Protein AF-0000000069069978 (afdb_homodimer)

Nearest PDB structures (foldseek):
  5log-assembly1_A  TM=9.206E-01  e=3.646E-19  Myxococcus xanthus
  5lhm-assembly1_A  TM=9.152E-01  e=1.857E-18  Myxococcus xanthus
  5log-assembly1_B  TM=8.940E-01  e=7.994E-18  Myxococcus xanthus
  3tr6-assembly1_A-2  TM=9.210E-01  e=1.183E-16  Coxiella burnetii
  8gxo-assembly1_A  TM=8.900E-01  e=1.400E-16  Camellia sinensis

pLDDT: mean 94.09, std 8.35, range [40.38, 98.94]

Foldseek 3Di:
DVLVVLQLLAPVLVVLVVVLVVCVVVPPPVVVSVVSVVVNVVVSCVLCVLQVVDDADDPLLVQLLVCLVPPPQVVCCVVVLDVDRDDNVLDDGPNVLRVLLCVCQVLQWAEEEEEDAQLNNSVVSNLVNHDPNGAYEYEDARPVRQVNSLVSLVVDPRSVRYHYDYRHPLVVLQVCLVVVEAGQEYEYDYQQLCLQVVVVSCVVSVRHDVLHKYKYPLLCPSNLLPDVPCPPPSSSVSSNVNVVVLVPPPQWDWDWDPDRNIMIIIGGPCSVPPVD/DVLVVLQLLAPVLVVLVVVLVVCVVVPPPVVVSVVSVVVNVVVSCVLCVLQVVDDADDPLLVQLLVCLVPPPQVVCCVVVLDVDRDDNVLDDGPNVLRVLLVVCQVLQWAEEEEEDAQLNNSVVSSLVNHDPNGAYEYEDARPVRQVNSLVSLVVDPRSVRYHYDYRHVLVVLQVCLVVVEAGQEYEYDYQQLCLQVVVVSCVVSVRHDVLHKYKYPLLCPSNLLPDVPCPPPSSSVSSNVNVVVLVPPPQWDWDWDPDRNIMIIIGGPCSVPPVD

Solvent-accessible surface area (backbone atoms only — not comparable to full-atom values): 28028 Å² total; per-residue (Å²): 110,83,58,62,70,55,44,63,40,35,52,35,54,48,50,48,52,51,48,38,53,50,38,59,72,68,67,48,63,64,66,56,43,51,49,47,50,49,34,55,48,41,52,49,40,54,55,45,48,33,44,67,55,18,53,75,76,52,72,57,53,49,50,42,52,49,49,63,74,66,48,66,48,63,59,37,31,75,70,63,66,31,95,60,69,78,67,73,80,67,56,78,50,63,56,58,42,48,45,51,23,49,51,34,24,46,38,66,33,41,32,34,37,32,36,43,42,64,64,32,67,61,56,48,42,46,34,38,14,17,34,72,90,22,39,31,41,30,18,25,61,50,64,58,48,41,52,52,17,49,62,46,33,66,74,30,95,42,25,86,34,51,45,79,44,78,31,57,51,70,59,51,53,50,53,40,31,75,68,68,43,57,17,39,31,36,38,44,53,56,69,41,62,45,45,49,57,53,58,51,45,38,64,75,52,52,32,58,29,91,77,19,36,38,36,33,55,50,59,36,42,49,33,24,59,74,44,90,73,52,78,57,46,66,43,24,50,20,35,32,52,28,51,52,53,56,52,66,40,82,66,45,38,38,36,48,43,63,52,87,38,16,30,36,44,36,29,48,30,69,50,30,44,69,24,108,110,84,57,62,70,55,45,63,39,36,52,33,53,49,51,49,52,52,50,38,54,49,38,60,72,67,69,48,65,64,65,58,43,51,51,48,52,50,34,54,48,42,53,48,42,54,55,44,46,34,45,67,55,18,53,74,77,52,71,57,54,48,50,41,52,50,50,62,75,67,49,66,48,63,58,37,30,76,71,63,67,32,95,61,70,77,67,74,82,66,56,76,50,62,57,59,41,45,47,50,23,48,51,35,25,45,39,66,32,41,33,34,39,32,36,44,42,66,63,32,66,61,58,48,40,46,34,38,14,19,33,74,89,22,40,31,40,30,18,26,60,49,65,58,48,39,51,52,16,46,61,47,32,68,75,30,96,43,26,83,33,52,45,79,43,76,30,59,53,70,59,51,52,50,54,39,33,76,69,68,44,56,17,38,31,37,39,44,51,56,71,41,63,45,47,47,57,55,56,51,46,38,62,76,52,54,32,59,29,92,76,19,38,39,35,34,56,49,60,35,42,50,35,25,58,74,44,90,73,51,79,57,45,65,43,24,50,20,35,34,52,28,52,51,52,56,54,66,41,82,66,44,38,38,35,47,44,63,54,86,40,17,31,37,45,36,31,48,30,70,48,30,44,67,25,102

InterPro domains:
  IPR002935 Class I-like SAM-dependent O-methyltransferase [PF01596] (87-269)
  IPR002935 Class I-like SAM-dependent O-methyltransferase [PS51682] (37-269)
  IPR029063 S-adenosyl-L-methionine-dependent methyltransferase superfamily [G3DSA:3.40.50.150] (29-269)
  IPR029063 S-adenosyl-L-methionine-dependent methyltransferase superfamily [SSF53335] (66-269)
  IPR050362 Cation-dependent O-methyltransferase [PTHR10509] (59-269)

Structure (mmCIF, N/CA/C/O backbone):
data_AF-0000000069069978-model_v1
#
loop_
_entity.id
_entity.type
_entity.pdbx_description
1 polymer 'Caffeoyl-CoA O-methyltransferase'
#
loop_
_atom_site.group_PDB
_atom_site.id
_atom_site.type_symbol
_atom_site.label_atom_id
_atom_site.label_alt_id
_atom_site.label_comp_id
_atom_site.label_asym_id
_atom_site.label_entity_id
_atom_site.label_seq_id
_atom_site.pdbx_PDB_ins_code
_atom_site.Cartn_x
_atom_site.Cartn_y
_atom_site.Cartn_z
_atom_site.occupancy
_atom_site.B_iso_or_equiv
_atom_site.auth_seq_id
_atom_site.auth_comp_id
_atom_site.auth_asym_id
_atom_site.auth_atom_id
_atom_site.pdbx_PDB_model_num
ATOM 1 N N . MET A 1 1 ? 18.484 -13.07 7.059 1 40.53 1 MET A N 1
ATOM 2 C CA . MET A 1 1 ? 17.094 -12.758 7.41 1 40.53 1 MET A CA 1
ATOM 3 C C . MET A 1 1 ? 16.25 -12.539 6.156 1 40.53 1 MET A C 1
ATOM 5 O O . MET A 1 1 ? 16.797 -12.211 5.094 1 40.53 1 MET A O 1
ATOM 9 N N . ALA A 1 2 ? 15.109 -13.062 6.047 1 49.25 2 ALA A N 1
ATOM 10 C CA . ALA A 1 2 ? 14.148 -13.133 4.949 1 49.25 2 ALA A CA 1
ATOM 11 C C . ALA A 1 2 ? 14.141 -11.844 4.133 1 49.25 2 ALA A C 1
ATOM 13 O O . ALA A 1 2 ? 14 -11.875 2.91 1 49.25 2 ALA A O 1
ATOM 14 N N . SER A 1 3 ? 14.719 -10.773 4.812 1 61.34 3 SER A N 1
ATOM 15 C CA . SER A 1 3 ? 14.617 -9.477 4.141 1 61.34 3 SER A CA 1
ATOM 16 C C . SER A 1 3 ? 15.75 -9.297 3.131 1 61.34 3 SER A C 1
ATOM 18 O O . SER A 1 3 ? 15.562 -8.656 2.092 1 61.34 3 SER A O 1
ATOM 20 N N . GLU A 1 4 ? 16.891 -10.031 3.359 1 65 4 GLU A N 1
ATOM 21 C CA . GLU A 1 4 ? 18 -9.82 2.438 1 65 4 GLU A CA 1
ATOM 22 C C . GLU A 1 4 ? 17.656 -10.32 1.036 1 65 4 GLU A C 1
ATOM 24 O O . GLU A 1 4 ? 18.062 -9.711 0.041 1 65 4 GLU A O 1
ATOM 29 N N . LYS A 1 5 ? 16.891 -11.336 1.084 1 70.81 5 LYS A N 1
ATOM 30 C CA . LYS A 1 5 ? 16.5 -11.922 -0.197 1 70.81 5 LYS A CA 1
ATOM 31 C C . LYS A 1 5 ? 15.633 -10.953 -1 1 70.81 5 LYS A C 1
ATOM 33 O O . LYS A 1 5 ? 15.75 -10.883 -2.225 1 70.81 5 LYS A O 1
ATOM 38 N N . TYR A 1 6 ? 15 -10.117 -0.325 1 78.69 6 TYR A N 1
ATOM 39 C CA . TYR A 1 6 ? 14.062 -9.242 -1.016 1 78.69 6 TYR A CA 1
ATOM 40 C C . TYR A 1 6 ? 14.734 -7.938 -1.423 1 78.69 6 TYR A C 1
ATOM 42 O O . TYR A 1 6 ? 14.25 -7.23 -2.311 1 78.69 6 TYR A O 1
ATOM 50 N N . MET A 1 7 ? 15.852 -7.699 -0.81 1 85.44 7 MET A N 1
ATOM 51 C CA . MET A 1 7 ? 16.516 -6.43 -1.103 1 85.44 7 MET A CA 1
ATOM 52 C C . MET A 1 7 ? 17.094 -6.43 -2.514 1 85.44 7 MET A C 1
ATOM 54 O O . MET A 1 7 ? 17.25 -5.371 -3.125 1 85.44 7 MET A O 1
ATOM 58 N N . ARG A 1 8 ? 17.359 -7.629 -3.014 1 84.94 8 ARG A N 1
ATOM 59 C CA . ARG A 1 8 ? 17.906 -7.754 -4.359 1 84.94 8 ARG A CA 1
ATOM 60 C C . ARG A 1 8 ? 16.906 -7.297 -5.406 1 84.94 8 ARG A C 1
ATOM 62 O O . ARG A 1 8 ? 17.266 -7.062 -6.562 1 84.94 8 ARG A O 1
ATOM 69 N N . LEU A 1 9 ? 15.688 -7.172 -5.074 1 89.62 9 LEU A N 1
ATOM 70 C CA . LEU A 1 9 ? 14.641 -6.715 -5.98 1 89.62 9 LEU A CA 1
ATOM 71 C C . LEU A 1 9 ? 14.844 -5.254 -6.355 1 89.62 9 LEU A C 1
ATOM 73 O O . LEU A 1 9 ? 14.305 -4.789 -7.363 1 89.62 9 LEU A O 1
ATOM 77 N N . ASP A 1 10 ? 15.555 -4.531 -5.582 1 94.06 10 ASP A N 1
ATOM 78 C CA . ASP A 1 10 ? 15.742 -3.092 -5.738 1 94.06 10 ASP A CA 1
ATOM 79 C C . ASP A 1 10 ? 17.062 -2.783 -6.441 1 94.06 10 ASP A C 1
ATOM 81 O O . ASP A 1 10 ? 18.141 -3.037 -5.898 1 94.06 10 ASP A O 1
ATOM 85 N N . PRO A 1 11 ? 17.016 -2.174 -7.629 1 96.88 11 PRO A N 1
ATOM 86 C CA . PRO A 1 11 ? 18.25 -1.884 -8.367 1 96.88 11 PRO A CA 1
ATOM 87 C C . PRO A 1 11 ? 19.203 -0.972 -7.602 1 96.88 11 PRO A C 1
ATOM 89 O O . PRO A 1 11 ? 20.422 -1.087 -7.742 1 96.88 11 PRO A O 1
ATOM 92 N N . ALA A 1 12 ? 18.641 -0.04 -6.824 1 96.69 12 ALA A N 1
ATOM 93 C CA . ALA A 1 12 ? 19.5 0.834 -6.027 1 96.69 12 ALA A CA 1
ATOM 94 C C . ALA A 1 12 ? 20.312 0.031 -5.016 1 96.69 12 ALA A C 1
ATOM 96 O O . ALA A 1 12 ? 21.5 0.287 -4.828 1 96.69 12 ALA A O 1
ATOM 97 N N . TYR A 1 13 ? 19.688 -0.895 -4.355 1 96.38 13 TYR A N 1
ATOM 98 C CA . TYR A 1 13 ? 20.375 -1.745 -3.385 1 96.38 13 TYR A CA 1
ATOM 99 C C . TYR A 1 13 ? 21.469 -2.57 -4.055 1 96.38 13 TYR A C 1
ATOM 101 O O . TYR A 1 13 ? 22.594 -2.652 -3.551 1 96.38 13 TYR A O 1
ATOM 109 N N . ARG A 1 14 ? 21.172 -3.18 -5.227 1 95.31 14 ARG A N 1
ATOM 110 C CA . ARG A 1 14 ? 22.141 -3.984 -5.953 1 95.31 14 ARG A CA 1
ATOM 111 C C . ARG A 1 14 ? 23.344 -3.146 -6.355 1 95.31 14 ARG A C 1
ATOM 113 O O . ARG A 1 14 ? 24.5 -3.586 -6.215 1 95.31 14 ARG A O 1
ATOM 120 N N . LYS A 1 15 ? 23.062 -1.98 -6.863 1 96.19 15 LYS A N 1
ATOM 121 C CA . LYS A 1 15 ? 24.156 -1.105 -7.297 1 96.19 15 LYS A CA 1
ATOM 122 C C . LYS A 1 15 ? 25.016 -0.674 -6.113 1 96.19 15 LYS A C 1
ATOM 124 O O . LYS A 1 15 ? 26.234 -0.587 -6.23 1 96.19 15 LYS A O 1
ATOM 129 N N . LEU A 1 16 ? 24.391 -0.39 -5.012 1 96.44 16 LEU A N 1
ATOM 130 C CA . LEU A 1 16 ? 25.125 0.019 -3.82 1 96.44 16 LEU A CA 1
ATOM 131 C C . LEU A 1 16 ? 26 -1.115 -3.307 1 96.44 16 LEU A C 1
ATOM 133 O O . LEU A 1 16 ? 27.125 -0.876 -2.828 1 96.44 16 LEU A O 1
ATOM 137 N N . GLN A 1 17 ? 25.531 -2.316 -3.35 1 95.5 17 GLN A N 1
ATOM 138 C CA . GLN A 1 17 ? 26.344 -3.467 -2.977 1 95.5 17 GLN A CA 1
ATOM 139 C C . GLN A 1 17 ? 27.578 -3.578 -3.861 1 95.5 17 GLN A C 1
ATOM 141 O O . GLN A 1 17 ? 28.672 -3.824 -3.369 1 95.5 17 GLN A O 1
ATOM 146 N N . LYS A 1 18 ? 27.375 -3.43 -5.148 1 95 18 LYS A N 1
ATOM 147 C CA . LYS A 1 18 ? 28.5 -3.467 -6.082 1 95 18 LYS A CA 1
ATOM 148 C C . LYS A 1 18 ? 29.5 -2.357 -5.781 1 95 18 LYS A C 1
ATOM 150 O O . LYS A 1 18 ? 30.703 -2.572 -5.844 1 95 18 LYS A O 1
ATOM 155 N N . LEU A 1 19 ? 28.953 -1.17 -5.516 1 94.88 19 LEU A N 1
ATOM 156 C CA . LEU A 1 19 ? 29.812 -0.041 -5.176 1 94.88 19 LEU A CA 1
ATOM 157 C C . LEU A 1 19 ? 30.625 -0.338 -3.92 1 94.88 19 LEU A C 1
ATOM 159 O O . LEU A 1 19 ? 31.812 -0.015 -3.855 1 94.88 19 LEU A O 1
ATOM 163 N N . ARG A 1 20 ? 29.984 -0.902 -2.896 1 93.88 20 ARG A N 1
ATOM 164 C CA . ARG A 1 20 ? 30.672 -1.293 -1.672 1 93.88 20 ARG A CA 1
ATOM 165 C C . ARG A 1 20 ? 31.859 -2.215 -1.977 1 93.88 20 ARG A C 1
ATOM 167 O O . ARG A 1 20 ? 32.969 -2.016 -1.462 1 93.88 20 ARG A O 1
ATOM 174 N N . ASP A 1 21 ? 31.625 -3.17 -2.83 1 92.44 21 ASP A N 1
ATOM 175 C CA . ASP A 1 21 ? 32.688 -4.117 -3.197 1 92.44 21 ASP A CA 1
ATOM 176 C C . ASP A 1 21 ? 33.781 -3.424 -3.967 1 92.44 21 ASP A C 1
ATOM 178 O O . ASP A 1 21 ? 34.969 -3.709 -3.75 1 92.44 21 ASP A O 1
ATOM 182 N N . LEU A 1 22 ? 33.438 -2.533 -4.836 1 90.5 22 LEU A N 1
ATOM 183 C CA . LEU A 1 22 ? 34.406 -1.783 -5.633 1 90.5 22 LEU A CA 1
ATOM 184 C C . LEU A 1 22 ? 35.312 -0.941 -4.738 1 90.5 22 LEU A C 1
ATOM 186 O O . LEU A 1 22 ? 36.531 -0.91 -4.934 1 90.5 22 LEU A O 1
ATOM 190 N N . VAL A 1 23 ? 34.75 -0.256 -3.773 1 91.38 23 VAL A N 1
ATOM 191 C CA . VAL A 1 23 ? 35.5 0.638 -2.918 1 91.38 23 VAL A CA 1
ATOM 192 C C . VAL A 1 23 ? 36.438 -0.179 -2.021 1 91.38 23 VAL A C 1
ATOM 194 O O . VAL A 1 23 ? 37.562 0.252 -1.714 1 91.38 23 VAL A O 1
ATOM 197 N N . ARG A 1 24 ? 36.031 -1.305 -1.646 1 88.75 24 ARG A N 1
ATOM 198 C CA . ARG A 1 24 ? 36.875 -2.182 -0.836 1 88.75 24 ARG A CA 1
ATOM 199 C C . ARG A 1 24 ? 38.062 -2.715 -1.646 1 88.75 24 ARG A C 1
ATOM 201 O O . ARG A 1 24 ? 39.156 -2.832 -1.128 1 88.75 24 ARG A O 1
ATOM 208 N N . GLU A 1 25 ? 37.812 -2.943 -2.865 1 86.94 25 GLU A N 1
ATOM 209 C CA . GLU A 1 25 ? 38.844 -3.451 -3.752 1 86.94 25 GLU A CA 1
ATOM 210 C C . GLU A 1 25 ? 39.875 -2.365 -4.078 1 86.94 25 GLU A C 1
ATOM 212 O O . GLU A 1 25 ? 41.062 -2.646 -4.215 1 86.94 25 GLU A O 1
ATOM 217 N N . GLN A 1 26 ? 39.438 -1.094 -4.23 1 83 26 GLN A N 1
ATOM 218 C CA . GLN A 1 26 ? 40.312 -0.001 -4.664 1 83 26 GLN A CA 1
ATOM 219 C C . GLN A 1 26 ? 41 0.648 -3.475 1 83 26 GLN A C 1
ATOM 221 O O . GLN A 1 26 ? 41.656 1.691 -3.619 1 83 26 GLN A O 1
ATOM 226 N N . LYS A 1 27 ? 40.938 0.127 -2.285 1 77.69 27 LYS A N 1
ATOM 227 C CA . LYS A 1 27 ? 41.594 0.579 -1.06 1 77.69 27 LYS A CA 1
ATOM 228 C C . LYS A 1 27 ? 41.281 2.041 -0.769 1 77.69 27 LYS A C 1
ATOM 230 O O . LYS A 1 27 ? 42.156 2.824 -0.426 1 77.69 27 LYS A O 1
ATOM 235 N N . VAL A 1 28 ? 40.062 2.389 -1.104 1 80.69 28 VAL A N 1
ATOM 236 C CA . VAL A 1 28 ? 39.531 3.658 -0.629 1 80.69 28 VAL A CA 1
ATOM 237 C C . VAL A 1 28 ? 39.438 3.646 0.895 1 80.69 28 VAL A C 1
ATOM 239 O O . VAL A 1 28 ? 39.438 2.578 1.514 1 80.69 28 VAL A O 1
ATOM 242 N N . PRO A 1 29 ? 39.531 4.82 1.422 1 82.69 29 PRO A N 1
ATOM 243 C CA . PRO A 1 29 ? 39.469 4.844 2.885 1 82.69 29 PRO A CA 1
ATOM 244 C C . PRO A 1 29 ? 38.312 4.031 3.43 1 82.69 29 PRO A C 1
ATOM 246 O O . PRO A 1 29 ? 37.188 4.105 2.896 1 82.69 29 PRO A O 1
ATOM 249 N N . SER A 1 30 ? 38.562 3.295 4.457 1 85.69 30 SER A N 1
ATOM 250 C CA . SER A 1 30 ? 37.625 2.357 5.023 1 85.69 30 SER A CA 1
ATOM 251 C C . SER A 1 30 ? 36.344 3.076 5.5 1 85.69 30 SER A C 1
ATOM 253 O O . SER A 1 30 ? 35.25 2.496 5.508 1 85.69 30 SER A O 1
ATOM 255 N N . LYS A 1 31 ? 36.5 4.324 5.789 1 88.69 31 LYS A N 1
ATOM 256 C CA . LYS A 1 31 ? 35.344 5.117 6.246 1 88.69 31 LYS A CA 1
ATOM 257 C C . LYS A 1 31 ? 34.25 5.152 5.191 1 88.69 31 LYS A C 1
ATOM 259 O O . LYS A 1 31 ? 33.062 5.125 5.523 1 88.69 31 LYS A O 1
ATOM 264 N N . ILE A 1 32 ? 34.656 5.141 3.965 1 90.75 32 ILE A N 1
ATOM 265 C CA . ILE A 1 32 ? 33.688 5.23 2.873 1 90.75 32 ILE A CA 1
ATOM 266 C C . ILE A 1 32 ? 32.938 3.92 2.764 1 90.75 32 ILE A C 1
ATOM 268 O O . ILE A 1 32 ? 31.703 3.928 2.645 1 90.75 32 ILE A O 1
ATOM 272 N N . SER A 1 33 ? 33.625 2.814 2.818 1 91.5 33 SER A N 1
ATOM 273 C CA . SER A 1 33 ? 32.938 1.522 2.775 1 91.5 33 SER A CA 1
ATOM 274 C C . SER A 1 33 ? 32.031 1.342 3.977 1 91.5 33 SER A C 1
ATOM 276 O O . SER A 1 33 ? 30.953 0.753 3.855 1 91.5 33 SER A O 1
ATOM 278 N N . ASP A 1 34 ? 32.438 1.859 5.117 1 94.38 34 ASP A N 1
ATOM 279 C CA . ASP A 1 34 ? 31.594 1.79 6.316 1 94.38 34 ASP A CA 1
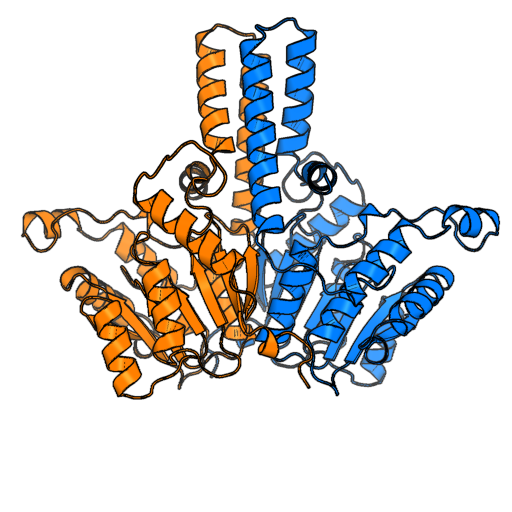ATOM 280 C C . ASP A 1 34 ? 30.297 2.584 6.137 1 94.38 34 ASP A C 1
ATOM 282 O O . ASP A 1 34 ? 29.234 2.146 6.566 1 94.38 34 ASP A O 1
ATOM 286 N N . GLU A 1 35 ? 30.453 3.736 5.535 1 94.69 35 GLU A N 1
ATOM 287 C CA . GLU A 1 35 ? 29.281 4.57 5.281 1 94.69 35 GLU A CA 1
ATOM 288 C C . GLU A 1 35 ? 28.312 3.893 4.305 1 94.69 35 GLU A C 1
ATOM 290 O O . GLU A 1 35 ? 27.094 3.971 4.469 1 94.69 35 GLU A O 1
ATOM 295 N N . ILE A 1 36 ? 28.859 3.246 3.318 1 96 36 ILE A N 1
ATOM 296 C CA . ILE A 1 36 ? 28.031 2.523 2.355 1 96 36 ILE A CA 1
ATOM 297 C C . ILE A 1 36 ? 27.297 1.385 3.059 1 96 36 ILE A C 1
ATOM 299 O O . ILE A 1 36 ? 26.094 1.175 2.83 1 96 36 ILE A O 1
ATOM 303 N N . ASP A 1 37 ? 27.969 0.653 3.922 1 96.31 37 ASP A N 1
ATOM 304 C CA . ASP A 1 37 ? 27.344 -0.417 4.695 1 96.31 37 ASP A CA 1
ATOM 305 C C . ASP A 1 37 ? 26.203 0.117 5.547 1 96.31 37 ASP A C 1
ATOM 307 O O . ASP A 1 37 ? 25.172 -0.539 5.688 1 96.31 37 ASP A O 1
ATOM 311 N N . GLU A 1 38 ? 26.406 1.283 6.102 1 96.19 38 GLU A N 1
ATOM 312 C CA . GLU A 1 38 ? 25.359 1.89 6.918 1 96.19 38 GLU A CA 1
ATOM 313 C C . GLU A 1 38 ? 24.125 2.215 6.082 1 96.19 38 GLU A C 1
ATOM 315 O O . GLU A 1 38 ? 22.984 2.041 6.539 1 96.19 38 GLU A O 1
ATOM 320 N N . VAL A 1 39 ? 24.328 2.711 4.875 1 96.69 39 VAL A N 1
ATOM 321 C CA . VAL A 1 39 ? 23.219 3.008 3.982 1 96.69 39 VAL A CA 1
ATOM 322 C C . VAL A 1 39 ? 22.469 1.718 3.635 1 96.69 39 VAL A C 1
ATOM 324 O O . VAL A 1 39 ? 21.234 1.671 3.678 1 96.69 39 VAL A O 1
ATOM 327 N N . LEU A 1 40 ? 23.203 0.661 3.305 1 96.69 40 LEU A N 1
ATOM 328 C CA . LEU A 1 40 ? 22.609 -0.641 3.021 1 96.69 40 LEU A CA 1
ATOM 329 C C . LEU A 1 40 ? 21.797 -1.133 4.207 1 96.69 40 LEU A C 1
ATOM 331 O O . LEU A 1 40 ? 20.688 -1.643 4.031 1 96.69 40 LEU A O 1
ATOM 335 N N . ASP A 1 41 ? 22.312 -0.923 5.367 1 96.12 41 ASP A N 1
ATOM 336 C CA . ASP A 1 41 ? 21.625 -1.333 6.586 1 96.12 41 ASP A CA 1
ATOM 337 C C . ASP A 1 41 ? 20.328 -0.54 6.777 1 96.12 41 ASP A C 1
ATOM 339 O O . ASP A 1 41 ? 19.328 -1.088 7.223 1 96.12 41 ASP A O 1
ATOM 343 N N . LEU A 1 42 ? 20.391 0.738 6.496 1 96.31 42 LEU A N 1
ATOM 344 C CA . LEU A 1 42 ? 19.203 1.577 6.625 1 96.31 42 LEU A CA 1
ATOM 345 C C . LEU A 1 42 ? 18.109 1.131 5.656 1 96.31 42 LEU A C 1
ATOM 347 O O . LEU A 1 42 ? 16.938 1.095 6.016 1 96.31 42 LEU A O 1
ATOM 351 N N . MET A 1 43 ? 18.516 0.792 4.43 1 95.62 43 MET A N 1
ATOM 352 C CA . MET A 1 43 ? 17.547 0.289 3.451 1 95.62 43 MET A CA 1
ATOM 353 C C . MET A 1 43 ? 16.906 -1.002 3.939 1 95.62 43 MET A C 1
ATOM 355 O O . MET A 1 43 ? 15.68 -1.158 3.857 1 95.62 43 MET A O 1
ATOM 359 N N . LYS A 1 44 ? 17.688 -1.861 4.422 1 95.06 44 LYS A N 1
ATOM 360 C CA . LYS A 1 44 ? 17.188 -3.131 4.945 1 95.06 44 LYS A CA 1
ATOM 361 C C . LYS A 1 44 ? 16.297 -2.912 6.164 1 95.06 44 LYS A C 1
ATOM 363 O O . LYS A 1 44 ? 15.266 -3.574 6.312 1 95.06 44 LYS A O 1
ATOM 368 N N . SER A 1 45 ? 16.703 -2.029 7.039 1 95.94 45 SER A N 1
ATOM 369 C CA . SER A 1 45 ? 15.961 -1.762 8.273 1 95.94 45 SER A CA 1
ATOM 370 C C . SER A 1 45 ? 14.547 -1.275 7.98 1 95.94 45 SER A C 1
ATOM 372 O O . SER A 1 45 ? 13.609 -1.627 8.695 1 95.94 45 SER A O 1
ATOM 374 N N . ARG A 1 46 ? 14.438 -0.42 6.988 1 96 46 ARG A N 1
ATOM 375 C CA . ARG A 1 46 ? 13.117 0.073 6.609 1 96 46 ARG A CA 1
ATOM 376 C C . ARG A 1 46 ? 12.195 -1.076 6.211 1 96 46 ARG A C 1
ATOM 378 O O . ARG A 1 46 ? 11.055 -1.151 6.664 1 96 46 ARG A O 1
ATOM 385 N N . THR A 1 47 ? 12.688 -1.96 5.367 1 93.94 47 THR A N 1
ATOM 386 C CA . THR A 1 47 ? 11.93 -3.113 4.898 1 93.94 47 THR A CA 1
ATOM 387 C C . THR A 1 47 ? 11.586 -4.043 6.059 1 93.94 47 THR A C 1
ATOM 389 O O . THR A 1 47 ? 10.438 -4.469 6.199 1 93.94 47 THR A O 1
ATOM 392 N N . ASP A 1 48 ? 12.562 -4.328 6.895 1 94.62 48 ASP A N 1
ATOM 393 C CA . ASP A 1 48 ? 12.375 -5.215 8.039 1 94.62 48 ASP A CA 1
ATOM 394 C C . ASP A 1 48 ? 11.359 -4.637 9.016 1 94.62 48 ASP A C 1
ATOM 396 O O . ASP A 1 48 ? 10.586 -5.379 9.633 1 94.62 48 ASP A O 1
ATOM 400 N N . TYR A 1 49 ? 11.422 -3.35 9.203 1 96.69 49 TYR A N 1
ATOM 401 C CA . TYR A 1 49 ? 10.5 -2.691 10.125 1 96.69 49 TYR A CA 1
ATOM 402 C C . TYR A 1 49 ? 9.062 -2.838 9.656 1 96.69 49 TYR A C 1
ATOM 404 O O . TYR A 1 49 ? 8.18 -3.207 10.438 1 96.69 49 TYR A O 1
ATOM 412 N N . CYS A 1 50 ? 8.805 -2.6 8.398 1 96.56 50 CYS A N 1
ATOM 413 C CA . CYS A 1 50 ? 7.461 -2.744 7.84 1 96.56 50 CYS A CA 1
ATOM 414 C C . CYS A 1 50 ? 6.961 -4.176 7.992 1 96.56 50 CYS A C 1
ATOM 416 O O . CYS A 1 50 ? 5.812 -4.398 8.383 1 96.56 50 CYS A O 1
ATOM 418 N N . GLU A 1 51 ? 7.82 -5.113 7.703 1 93.88 51 GLU A N 1
ATOM 419 C CA . GLU A 1 51 ? 7.449 -6.52 7.824 1 93.88 51 GLU A CA 1
ATOM 420 C C . GLU A 1 51 ? 7.215 -6.906 9.281 1 93.88 51 GLU A C 1
ATOM 422 O O . GLU A 1 51 ? 6.23 -7.57 9.609 1 93.88 51 GLU A O 1
ATOM 427 N N . GLY A 1 52 ? 8.109 -6.488 10.117 1 94.06 52 GLY A N 1
ATOM 428 C CA . GLY A 1 52 ? 8.117 -6.922 11.508 1 94.06 52 GLY A CA 1
ATOM 429 C C . GLY A 1 52 ? 6.941 -6.383 12.305 1 94.06 52 GLY A C 1
ATOM 430 O O . GLY A 1 52 ? 6.457 -7.039 13.227 1 94.06 52 GLY A O 1
ATOM 431 N N . ILE A 1 53 ? 6.477 -5.238 11.969 1 96.62 53 ILE A N 1
ATOM 432 C CA . ILE A 1 53 ? 5.43 -4.605 12.766 1 96.62 53 ILE A CA 1
ATOM 433 C C . ILE A 1 53 ? 4.059 -5.055 12.258 1 96.62 53 ILE A C 1
ATOM 435 O O . ILE A 1 53 ? 3.057 -4.906 12.961 1 96.62 53 ILE A O 1
ATOM 439 N N . SER A 1 54 ? 3.934 -5.547 11.023 1 97 54 SER A N 1
ATOM 440 C CA . SER A 1 54 ? 2.688 -6.027 10.43 1 97 54 SER A CA 1
ATOM 441 C C . SER A 1 54 ? 2.275 -7.371 11.031 1 97 54 SER A C 1
ATOM 443 O O . SER A 1 54 ? 3.104 -8.078 11.602 1 97 54 SER A O 1
ATOM 445 N N . THR A 1 55 ? 1.015 -7.648 10.961 1 97.12 55 THR A N 1
ATOM 446 C CA . THR A 1 55 ? 0.457 -8.891 11.492 1 97.12 55 THR A CA 1
ATOM 447 C C . THR A 1 55 ? 1.224 -10.094 10.961 1 97.12 55 THR A C 1
ATOM 449 O O . THR A 1 55 ? 1.57 -10.148 9.781 1 97.12 55 THR A O 1
ATOM 452 N N . HIS A 1 56 ? 1.523 -11.062 11.805 1 94.94 56 HIS A N 1
ATOM 453 C CA . HIS A 1 56 ? 2.191 -12.305 11.438 1 94.94 56 HIS A CA 1
ATOM 454 C C . HIS A 1 56 ? 1.214 -13.281 10.797 1 94.94 56 HIS A C 1
ATOM 456 O O . HIS A 1 56 ? 0.009 -13.219 11.047 1 94.94 56 HIS A O 1
ATOM 462 N N . PRO A 1 57 ? 1.751 -14.141 9.984 1 94.25 57 PRO A N 1
ATOM 463 C CA . PRO A 1 57 ? 0.873 -15.141 9.367 1 94.25 57 PRO A CA 1
ATOM 464 C C . PRO A 1 57 ? 0.217 -16.062 10.391 1 94.25 57 PRO A C 1
ATOM 466 O O . PRO A 1 57 ? 0.787 -16.312 11.461 1 94.25 57 PRO A O 1
ATOM 469 N N . SER A 1 58 ? -0.965 -16.547 10.062 1 94.56 58 SER A N 1
ATOM 470 C CA . SER A 1 58 ? -1.651 -17.547 10.883 1 94.56 58 SER A CA 1
ATOM 471 C C . SER A 1 58 ? -0.838 -18.828 10.992 1 94.56 58 SER A C 1
ATOM 473 O O . SER A 1 58 ? 0.106 -19.047 10.227 1 94.56 58 SER A O 1
ATOM 475 N N . LYS A 1 59 ? -1.217 -19.672 11.898 1 95.88 59 LYS A N 1
ATOM 476 C CA . LYS A 1 59 ? -0.55 -20.969 12.055 1 95.88 59 LYS A CA 1
ATOM 477 C C . LYS A 1 59 ? -0.654 -21.797 10.781 1 95.88 59 LYS A C 1
ATOM 479 O O . LYS A 1 59 ? 0.316 -22.438 10.367 1 95.88 59 LYS A O 1
ATOM 484 N N . ASP A 1 60 ? -1.814 -21.797 10.172 1 96.31 60 ASP A N 1
ATOM 485 C CA . ASP A 1 60 ? -2.018 -22.547 8.938 1 96.31 60 ASP A CA 1
ATOM 486 C C . ASP A 1 60 ? -1.124 -22.016 7.82 1 96.31 60 ASP A C 1
ATOM 488 O O . ASP A 1 60 ? -0.527 -22.797 7.074 1 96.31 60 ASP A O 1
ATOM 492 N N . LEU A 1 61 ? -1.017 -20.719 7.707 1 95.06 61 LEU A N 1
ATOM 493 C CA . LEU A 1 61 ? -0.168 -20.109 6.688 1 95.06 61 LEU A CA 1
ATOM 494 C C . LEU A 1 61 ? 1.301 -20.422 6.941 1 95.06 61 LEU A C 1
ATOM 496 O O . LEU A 1 61 ? 2.049 -20.719 6.008 1 95.06 61 LEU A O 1
ATOM 500 N N . GLN A 1 62 ? 1.706 -20.391 8.172 1 95.31 62 GLN A N 1
ATOM 501 C CA . GLN A 1 62 ? 3.072 -20.75 8.539 1 95.31 62 GLN A CA 1
ATOM 502 C C . GLN A 1 62 ? 3.383 -22.188 8.148 1 95.31 62 GLN A C 1
ATOM 504 O O . GLN A 1 62 ? 4.457 -22.484 7.621 1 95.31 62 GLN A O 1
ATOM 509 N N . GLN A 1 63 ? 2.43 -23 8.453 1 96.38 63 GLN A N 1
ATOM 510 C CA . GLN A 1 63 ? 2.609 -24.406 8.125 1 96.38 63 GLN A CA 1
ATOM 511 C C . GLN A 1 63 ? 2.723 -24.609 6.621 1 96.38 63 GLN A C 1
ATOM 513 O O . GLN A 1 63 ? 3.559 -25.391 6.156 1 96.38 63 GLN A O 1
ATOM 518 N N . LEU A 1 64 ? 1.9 -23.953 5.906 1 95.69 64 LEU A N 1
ATOM 519 C CA . LEU A 1 64 ? 1.952 -24.062 4.453 1 95.69 64 LEU A CA 1
ATOM 520 C C . LEU A 1 64 ? 3.293 -23.578 3.92 1 95.69 64 LEU A C 1
ATOM 522 O O . LEU A 1 64 ? 3.91 -24.234 3.076 1 95.69 64 LEU A O 1
ATOM 526 N N . MET A 1 65 ? 3.762 -22.469 4.402 1 93.06 65 MET A N 1
ATOM 527 C CA . MET A 1 65 ? 5.047 -21.906 3.982 1 93.06 65 MET A CA 1
ATOM 528 C C . MET A 1 65 ? 6.188 -22.859 4.324 1 93.06 65 MET A C 1
ATOM 530 O O . MET A 1 65 ? 7.09 -23.078 3.512 1 93.06 65 MET A O 1
ATOM 534 N N . HIS A 1 66 ? 6.133 -23.391 5.484 1 93.81 66 HIS A N 1
ATOM 535 C CA . HIS A 1 66 ? 7.133 -24.344 5.926 1 93.81 66 HIS A CA 1
ATOM 536 C C . HIS A 1 66 ? 7.141 -25.578 5.027 1 93.81 66 HIS A C 1
ATOM 538 O O . HIS A 1 66 ? 8.203 -26.062 4.625 1 93.81 66 HIS A O 1
ATOM 544 N N . SER A 1 67 ? 5.949 -26.062 4.758 1 94.69 67 SER A N 1
ATOM 545 C CA . SER A 1 67 ? 5.82 -27.234 3.891 1 94.69 67 SER A CA 1
ATOM 546 C C . SER A 1 67 ? 6.379 -26.953 2.498 1 94.69 67 SER A C 1
ATOM 548 O O . SER A 1 67 ? 6.996 -27.828 1.884 1 94.69 67 SER A O 1
ATOM 550 N N . THR A 1 68 ? 6.141 -25.75 1.999 1 93.81 68 THR A N 1
ATOM 551 C CA . THR A 1 68 ? 6.652 -25.344 0.692 1 93.81 68 THR A CA 1
ATOM 552 C C . THR A 1 68 ? 8.18 -25.328 0.691 1 93.81 68 THR A C 1
ATOM 554 O O . THR A 1 68 ? 8.812 -25.891 -0.205 1 93.81 68 THR A O 1
ATOM 557 N N . LEU A 1 69 ? 8.766 -24.734 1.732 1 90.56 69 LEU A N 1
ATOM 558 C CA . LEU A 1 69 ? 10.211 -24.547 1.814 1 90.56 69 LEU A CA 1
ATOM 559 C C . LEU A 1 69 ? 10.93 -25.875 2.014 1 90.56 69 LEU A C 1
ATOM 561 O O . LEU A 1 69 ? 12.055 -26.062 1.544 1 90.56 69 LEU A O 1
ATOM 565 N N . ASN A 1 70 ? 10.242 -26.812 2.625 1 92.75 70 ASN A N 1
ATOM 566 C CA . ASN A 1 70 ? 10.898 -28.062 2.986 1 92.75 70 ASN A CA 1
ATOM 567 C C . ASN A 1 70 ? 10.453 -29.203 2.086 1 92.75 70 ASN A C 1
ATOM 569 O O . ASN A 1 70 ? 10.82 -30.359 2.316 1 92.75 70 ASN A O 1
ATOM 573 N N . HIS A 1 71 ? 9.648 -28.922 1.13 1 93.75 71 HIS A N 1
ATOM 574 C CA . HIS A 1 71 ? 9.203 -29.953 0.204 1 93.75 71 HIS A CA 1
ATOM 575 C C . HIS A 1 71 ? 10.375 -30.547 -0.562 1 93.75 71 HIS A C 1
ATOM 577 O O . HIS A 1 71 ? 11.367 -29.859 -0.824 1 93.75 71 HIS A O 1
ATOM 583 N N . GLN A 1 72 ? 10.273 -31.797 -0.964 1 93.88 72 GLN A N 1
ATOM 584 C CA . GLN A 1 72 ? 11.328 -32.5 -1.693 1 93.88 72 GLN A CA 1
ATOM 585 C C . GLN A 1 72 ? 11.227 -32.219 -3.193 1 93.88 72 GLN A C 1
ATOM 587 O O . GLN A 1 72 ? 11.023 -33.156 -3.979 1 93.88 72 GLN A O 1
ATOM 592 N N . TRP A 1 73 ? 11.5 -31.047 -3.584 1 94.25 73 TRP A N 1
ATOM 593 C CA . TRP A 1 73 ? 11.359 -30.609 -4.969 1 94.25 73 TRP A CA 1
ATOM 594 C C . TRP A 1 73 ? 12.336 -31.375 -5.871 1 94.25 73 TRP A C 1
ATOM 596 O O . TRP A 1 73 ? 11.992 -31.734 -6.996 1 94.25 73 TRP A O 1
ATOM 606 N N . GLN A 1 74 ? 13.547 -31.578 -5.359 1 94.44 74 GLN A N 1
ATOM 607 C CA . GLN A 1 74 ? 14.547 -32.281 -6.145 1 94.44 74 GLN A CA 1
ATOM 608 C C . GLN A 1 74 ? 14.086 -33.719 -6.48 1 94.44 74 GLN A C 1
ATOM 610 O O . GLN A 1 74 ? 14.305 -34.188 -7.594 1 94.44 74 GLN A O 1
ATOM 615 N N . THR A 1 75 ? 13.523 -34.312 -5.496 1 96.38 75 THR A N 1
ATOM 616 C CA . THR A 1 75 ? 13.008 -35.656 -5.723 1 96.38 75 THR A CA 1
ATOM 617 C C . THR A 1 75 ? 11.969 -35.656 -6.84 1 96.38 75 THR A C 1
ATOM 619 O O . THR A 1 75 ? 11.953 -36.562 -7.672 1 96.38 75 THR A O 1
ATOM 622 N N . ALA A 1 76 ? 11.086 -34.656 -6.867 1 95.56 76 ALA A N 1
ATOM 623 C CA . ALA A 1 76 ? 10.07 -34.562 -7.91 1 95.56 76 ALA A CA 1
ATOM 624 C C . A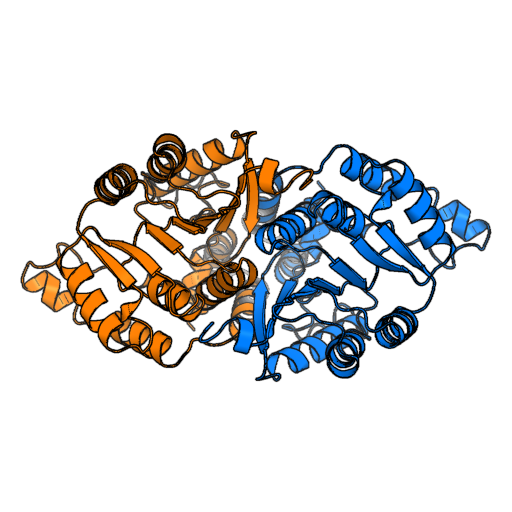LA A 1 76 ? 10.711 -34.375 -9.281 1 95.56 76 ALA A C 1
ATOM 626 O O . ALA A 1 76 ? 10.234 -34.938 -10.273 1 95.56 76 ALA A O 1
ATOM 627 N N . VAL A 1 77 ? 11.812 -33.625 -9.328 1 95.62 77 VAL A N 1
ATOM 628 C CA . VAL A 1 77 ? 12.531 -33.406 -10.578 1 95.62 77 VAL A CA 1
ATOM 629 C C . VAL A 1 77 ? 13.188 -34.719 -11.008 1 95.62 77 VAL A C 1
ATOM 631 O O . VAL A 1 77 ? 13.078 -35.125 -12.172 1 95.62 77 VAL A O 1
ATOM 634 N N . ASP A 1 78 ? 13.82 -35.406 -10.062 1 97 78 ASP A N 1
ATOM 635 C CA . ASP A 1 78 ? 14.5 -36.656 -10.336 1 97 78 ASP A CA 1
ATOM 636 C C . ASP A 1 78 ? 13.523 -37.719 -10.859 1 97 78 ASP A C 1
ATOM 638 O O . ASP A 1 78 ? 13.891 -38.562 -11.688 1 97 78 ASP A O 1
ATOM 642 N N . GLN A 1 79 ? 12.336 -37.625 -10.398 1 97.25 79 GLN A N 1
ATOM 643 C CA . GLN A 1 79 ? 11.312 -38.594 -10.781 1 97.25 79 GLN A CA 1
ATOM 644 C C . GLN A 1 79 ? 10.594 -38.188 -12.055 1 97.25 79 GLN A C 1
ATOM 646 O O . GLN A 1 79 ? 9.672 -38.844 -12.508 1 97.25 79 GLN A O 1
ATOM 651 N N . GLY A 1 80 ? 10.953 -37.031 -12.586 1 96.06 80 GLY A N 1
ATOM 652 C CA . GLY A 1 80 ? 10.398 -36.562 -13.844 1 96.06 80 GLY A CA 1
ATOM 653 C C . GLY A 1 80 ? 9.055 -35.875 -13.688 1 96.06 80 GLY A C 1
ATOM 654 O O . GLY A 1 80 ? 8.367 -35.625 -14.68 1 96.06 80 GLY A O 1
ATOM 655 N N . LYS A 1 81 ? 8.633 -35.594 -12.477 1 95.31 81 LYS A N 1
ATOM 656 C CA . LYS A 1 81 ? 7.352 -34.938 -12.219 1 95.31 81 LYS A CA 1
ATOM 657 C C . LYS A 1 81 ? 7.438 -33.438 -12.461 1 95.31 81 LYS A C 1
ATOM 659 O O . LYS A 1 81 ? 6.43 -32.781 -12.75 1 95.31 81 LYS A O 1
ATOM 664 N N . LEU A 1 82 ? 8.625 -32.906 -12.289 1 94.56 82 LEU A N 1
ATOM 665 C CA . LEU A 1 82 ? 8.938 -31.516 -12.57 1 94.56 82 LEU A CA 1
ATOM 666 C C . LEU A 1 82 ? 10.141 -31.391 -13.508 1 94.56 82 LEU A C 1
ATOM 668 O O . LEU A 1 82 ? 11.031 -32.25 -13.484 1 94.56 82 LEU A O 1
ATOM 672 N N . THR A 1 83 ? 10.086 -30.359 -14.312 1 92.62 83 THR A N 1
ATOM 673 C CA . THR A 1 83 ? 11.203 -30.156 -15.234 1 92.62 83 THR A CA 1
ATOM 674 C C . THR A 1 83 ? 12.352 -29.422 -14.539 1 92.62 83 THR A C 1
ATOM 676 O O . THR A 1 83 ? 13.508 -29.547 -14.945 1 92.62 83 THR A O 1
ATOM 679 N N . GLU A 1 84 ? 12.031 -28.656 -13.523 1 91.19 84 GLU A N 1
ATOM 680 C CA . GLU A 1 84 ? 13.023 -27.906 -12.75 1 91.19 84 GLU A CA 1
ATOM 681 C C . GLU A 1 84 ? 12.508 -27.594 -11.344 1 91.19 84 GLU A C 1
ATOM 683 O O . GLU A 1 84 ? 11.305 -27.656 -11.094 1 91.19 84 GLU A O 1
ATOM 688 N N . ILE A 1 85 ? 13.453 -27.359 -10.484 1 88.56 85 ILE A N 1
ATOM 689 C CA . ILE A 1 85 ? 13.094 -26.969 -9.117 1 88.56 85 ILE A CA 1
ATOM 690 C C . ILE A 1 85 ? 12.469 -25.578 -9.125 1 88.56 85 ILE A C 1
ATOM 692 O O . ILE A 1 85 ? 13.062 -24.625 -9.648 1 88.56 85 ILE A O 1
ATOM 696 N N . PRO A 1 86 ? 11.25 -25.516 -8.609 1 85.62 86 PRO A N 1
ATOM 697 C CA . PRO A 1 86 ? 10.672 -24.172 -8.531 1 85.62 86 PRO A CA 1
ATOM 698 C C . PRO A 1 86 ? 11.422 -23.25 -7.562 1 85.62 86 PRO A C 1
ATOM 700 O O . PRO A 1 86 ? 11.977 -23.734 -6.57 1 85.62 86 PRO A O 1
ATOM 703 N N . SER A 1 87 ? 11.539 -21.984 -7.926 1 74.88 87 SER A N 1
ATOM 704 C CA . SER A 1 87 ? 12.18 -21.016 -7.035 1 74.88 87 SER A CA 1
ATOM 705 C C . SER A 1 87 ? 11.297 -20.719 -5.824 1 74.88 87 SER A C 1
ATOM 707 O O . SER A 1 87 ? 10.125 -20.359 -5.977 1 74.88 87 SER A O 1
ATOM 709 N N . THR A 1 88 ? 11.836 -20.953 -4.629 1 66.31 88 THR A N 1
ATOM 710 C CA . THR A 1 88 ? 11.109 -20.656 -3.404 1 66.31 88 THR A CA 1
ATOM 711 C C . THR A 1 88 ? 10.953 -19.141 -3.213 1 66.31 88 THR A C 1
ATOM 713 O O . THR A 1 88 ? 10.188 -18.688 -2.359 1 66.31 88 THR A O 1
ATOM 716 N N . LEU A 1 89 ? 11.695 -18.391 -3.971 1 57.22 89 LEU A N 1
ATOM 717 C CA . LEU A 1 89 ? 11.555 -16.938 -3.992 1 57.22 89 LEU A CA 1
ATOM 718 C C . LEU A 1 89 ? 10.164 -16.531 -4.484 1 57.22 89 LEU A C 1
ATOM 720 O O . LEU A 1 89 ? 9.727 -15.406 -4.27 1 57.22 89 LEU A O 1
ATOM 724 N N . MET A 1 90 ? 9.516 -17.547 -4.797 1 59.28 90 MET A N 1
ATOM 725 C CA . MET A 1 90 ? 8.195 -17.281 -5.375 1 59.28 90 MET A CA 1
ATOM 726 C C . MET A 1 90 ? 7.152 -17.094 -4.281 1 59.28 90 MET A C 1
ATOM 728 O O . MET A 1 90 ? 6.066 -16.578 -4.543 1 59.28 90 MET A O 1
ATOM 732 N N . MET A 1 91 ? 7.539 -17.453 -3.146 1 69.44 91 MET A N 1
ATOM 733 C CA . MET A 1 91 ? 6.559 -17.297 -2.076 1 69.44 91 MET A CA 1
ATOM 734 C C . MET A 1 91 ? 6.414 -15.828 -1.681 1 69.44 91 MET A C 1
ATOM 736 O O . MET A 1 91 ? 7.41 -15.117 -1.515 1 69.44 91 MET A O 1
ATOM 740 N N . SER A 1 92 ? 5.105 -15.469 -1.707 1 73.44 92 SER A N 1
ATOM 741 C CA . SER A 1 92 ? 4.828 -14.094 -1.296 1 73.44 92 SER A CA 1
ATOM 742 C C . SER A 1 92 ? 5.289 -13.844 0.136 1 73.44 92 SER A C 1
ATOM 744 O O . SER A 1 92 ? 5.105 -14.695 1.011 1 73.44 92 SER A O 1
ATOM 746 N N . GLY A 1 93 ? 5.949 -12.828 0.361 1 80.5 93 GLY A N 1
ATOM 747 C CA . GLY A 1 93 ? 6.355 -12.438 1.701 1 80.5 93 GLY A CA 1
ATOM 748 C C . GLY A 1 93 ? 5.188 -12.016 2.578 1 80.5 93 GLY A C 1
ATOM 749 O O . GLY A 1 93 ? 4.09 -11.773 2.08 1 80.5 93 GLY A O 1
ATOM 750 N N . ASN A 1 94 ? 5.418 -12.062 3.801 1 86.5 94 ASN A N 1
ATOM 751 C CA . ASN A 1 94 ? 4.383 -11.789 4.793 1 86.5 94 ASN A CA 1
ATOM 752 C C . ASN A 1 94 ? 3.691 -10.453 4.531 1 86.5 94 ASN A C 1
ATOM 754 O O . ASN A 1 94 ? 2.465 -10.367 4.594 1 86.5 94 ASN A O 1
ATOM 758 N N . LEU A 1 95 ? 4.445 -9.422 4.262 1 92.19 95 LEU A N 1
ATOM 759 C CA . LEU A 1 95 ? 3.873 -8.094 4.062 1 92.19 95 LEU A CA 1
ATOM 760 C C . LEU A 1 95 ? 2.855 -8.109 2.926 1 92.19 95 LEU A C 1
ATOM 762 O O . LEU A 1 95 ? 1.761 -7.555 3.061 1 92.19 95 LEU A O 1
ATOM 766 N N . GLU A 1 96 ? 3.205 -8.773 1.857 1 93.38 96 GLU A N 1
ATOM 767 C CA . GLU A 1 96 ? 2.309 -8.852 0.708 1 93.38 96 GLU A CA 1
ATOM 768 C C . GLU A 1 96 ? 1.04 -9.625 1.049 1 93.38 96 GLU A C 1
ATOM 770 O O . GLU A 1 96 ? -0.066 -9.195 0.712 1 93.38 96 GLU A O 1
ATOM 775 N N . VAL A 1 97 ? 1.231 -10.719 1.722 1 94.38 97 VAL A N 1
ATOM 776 C CA . VAL A 1 97 ? 0.124 -11.602 2.082 1 94.38 97 VAL A CA 1
ATOM 777 C C . VAL A 1 97 ? -0.851 -10.852 2.992 1 94.38 97 VAL A C 1
ATOM 779 O O . VAL A 1 97 ? -2.064 -10.891 2.77 1 94.38 97 VAL A O 1
ATOM 782 N N . GLN A 1 98 ? -0.356 -10.188 3.951 1 96.31 98 GLN A N 1
ATOM 783 C CA . GLN A 1 98 ? -1.21 -9.492 4.91 1 96.31 98 GLN A CA 1
ATOM 784 C C . GLN A 1 98 ? -1.86 -8.266 4.277 1 96.31 98 GLN A C 1
ATOM 786 O O . GLN A 1 98 ? -2.982 -7.902 4.633 1 96.31 98 GLN A O 1
ATOM 791 N N . PHE A 1 99 ? -1.145 -7.672 3.344 1 97.88 99 PHE A N 1
ATOM 792 C CA . PHE A 1 99 ? -1.73 -6.574 2.584 1 97.88 99 PHE A CA 1
ATOM 793 C C . PHE A 1 99 ? -2.93 -7.055 1.773 1 97.88 99 PHE A C 1
ATOM 795 O O . PHE A 1 99 ? -3.986 -6.426 1.786 1 97.88 99 PHE A O 1
ATOM 802 N N . LEU A 1 100 ? -2.785 -8.156 1.135 1 97.75 100 LEU A N 1
ATOM 803 C CA . LEU A 1 100 ? -3.861 -8.742 0.342 1 97.75 100 LEU A CA 1
ATOM 804 C C . LEU A 1 100 ? -5.043 -9.125 1.228 1 97.75 100 LEU A C 1
ATOM 806 O O . LEU A 1 100 ? -6.199 -8.93 0.845 1 97.75 100 LEU A O 1
ATOM 810 N N . ARG A 1 101 ? -4.77 -9.641 2.4 1 97.56 101 ARG A N 1
ATOM 811 C CA . ARG A 1 101 ? -5.832 -9.961 3.35 1 97.56 101 ARG A CA 1
ATOM 812 C C . ARG A 1 101 ? -6.594 -8.711 3.762 1 97.56 101 ARG A C 1
ATOM 814 O O . ARG A 1 101 ? -7.82 -8.734 3.883 1 97.56 101 ARG A O 1
ATOM 821 N N . SER A 1 102 ? -5.871 -7.633 3.988 1 97.81 102 SER A N 1
ATOM 822 C CA . SER A 1 102 ? -6.504 -6.363 4.336 1 97.81 102 SER A CA 1
ATOM 823 C C . SER A 1 102 ? -7.449 -5.898 3.232 1 97.81 102 SER A C 1
ATOM 825 O O . SER A 1 102 ? -8.578 -5.488 3.508 1 97.81 102 SER A O 1
ATOM 827 N N . LEU A 1 103 ? -6.992 -5.996 1.983 1 98 103 LEU A N 1
ATOM 828 C CA . LEU A 1 103 ? -7.809 -5.555 0.859 1 98 103 LEU A CA 1
ATOM 829 C C . LEU A 1 103 ? -9.07 -6.402 0.734 1 98 103 LEU A C 1
ATOM 831 O O . LEU A 1 103 ? -10.164 -5.871 0.558 1 98 103 LEU A O 1
ATOM 835 N N . ALA A 1 104 ? -8.891 -7.719 0.841 1 97.62 104 ALA A N 1
ATOM 836 C CA . ALA A 1 104 ? -10.023 -8.625 0.698 1 97.62 104 ALA A CA 1
ATOM 837 C C . ALA A 1 104 ? -11.07 -8.367 1.779 1 97.62 104 ALA A C 1
ATOM 839 O O . ALA A 1 104 ? -12.266 -8.312 1.492 1 97.62 104 ALA A O 1
ATOM 840 N N . SER A 1 105 ? -10.602 -8.172 2.982 1 97.12 105 SER A N 1
ATOM 841 C CA . SER A 1 105 ? -11.516 -7.949 4.094 1 97.12 105 SER A CA 1
ATOM 842 C C . SER A 1 105 ? -12.18 -6.578 3.998 1 97.12 105 SER A C 1
ATOM 844 O O . SER A 1 105 ? -13.383 -6.445 4.227 1 97.12 105 SER A O 1
ATOM 846 N N . LEU A 1 106 ? -11.383 -5.586 3.674 1 96.81 106 LEU A N 1
ATOM 847 C CA . LEU A 1 106 ? -11.906 -4.234 3.531 1 96.81 106 LEU A CA 1
ATOM 848 C C . LEU A 1 106 ? -13 -4.184 2.469 1 96.81 106 LEU A C 1
ATOM 850 O O . LEU A 1 106 ? -14.016 -3.514 2.652 1 96.81 106 LEU A O 1
ATOM 854 N N . GLY A 1 107 ? -12.82 -4.895 1.402 1 95.69 107 GLY A N 1
ATOM 855 C CA . GLY A 1 107 ? -13.742 -4.875 0.278 1 95.69 107 GLY A CA 1
ATOM 856 C C . GLY A 1 107 ? -14.93 -5.797 0.466 1 95.69 107 GLY A C 1
ATOM 857 O O . GLY A 1 107 ? -15.805 -5.875 -0.401 1 95.69 107 GLY A O 1
ATOM 858 N N . ASN A 1 108 ? -14.977 -6.516 1.563 1 94.62 108 ASN A N 1
ATOM 859 C CA . ASN A 1 108 ? -16 -7.539 1.769 1 94.62 108 ASN A CA 1
ATOM 860 C C . ASN A 1 108 ? -16.062 -8.508 0.593 1 94.62 108 ASN A C 1
ATOM 862 O O . ASN A 1 108 ? -17.156 -8.781 0.072 1 94.62 108 ASN A O 1
ATOM 866 N N . VAL A 1 109 ? -14.914 -8.906 0.125 1 96.88 109 VAL A N 1
ATOM 867 C CA . VAL A 1 109 ? -14.758 -9.766 -1.05 1 96.88 109 VAL A CA 1
ATOM 868 C C . VAL A 1 109 ? -15.281 -11.164 -0.743 1 96.88 109 VAL A C 1
ATOM 870 O O . VAL A 1 109 ? -15.031 -11.703 0.334 1 96.88 109 VAL A O 1
ATOM 873 N N . LYS A 1 110 ? -15.969 -11.75 -1.699 1 97.06 110 LYS A N 1
ATOM 874 C CA . LYS A 1 110 ? -16.516 -13.094 -1.529 1 97.06 110 LYS A CA 1
ATOM 875 C C . LYS A 1 110 ? -15.914 -14.062 -2.541 1 97.06 110 LYS A C 1
ATOM 877 O O . LYS A 1 110 ? -15.602 -15.211 -2.205 1 97.06 110 LYS A O 1
ATOM 882 N N . ARG A 1 111 ? -15.766 -13.664 -3.738 1 98.56 111 ARG A N 1
ATOM 883 C CA . ARG A 1 111 ? -15.242 -14.508 -4.812 1 98.56 111 ARG A CA 1
ATOM 884 C C . ARG A 1 111 ? -13.938 -13.938 -5.367 1 98.56 111 ARG A C 1
ATOM 886 O O . ARG A 1 111 ? -13.906 -12.805 -5.848 1 98.56 111 ARG A O 1
ATOM 893 N N . ILE A 1 112 ? -12.906 -14.727 -5.344 1 98.81 112 ILE A N 1
ATOM 894 C CA . ILE A 1 112 ? -11.586 -14.289 -5.77 1 98.81 112 ILE A CA 1
ATOM 895 C C . ILE A 1 112 ? -11.062 -15.219 -6.863 1 98.81 112 ILE A C 1
ATOM 897 O O . ILE A 1 112 ? -11.203 -16.438 -6.77 1 98.81 112 ILE A O 1
ATOM 901 N N . LEU A 1 113 ? -10.531 -14.641 -7.941 1 98.94 113 LEU A N 1
ATOM 902 C CA . LEU A 1 113 ? -9.766 -15.375 -8.945 1 98.94 113 LEU A CA 1
ATOM 903 C C . LEU A 1 113 ? -8.273 -15.062 -8.828 1 98.94 113 LEU A C 1
ATOM 905 O O . LEU A 1 113 ? -7.875 -13.898 -8.852 1 98.94 113 LEU A O 1
ATOM 909 N N . GLU A 1 114 ? -7.523 -16.047 -8.625 1 98.75 114 GLU A N 1
ATOM 910 C CA . GLU A 1 114 ? -6.066 -15.93 -8.602 1 98.75 114 GLU A CA 1
ATOM 911 C C . GLU A 1 114 ? -5.441 -16.625 -9.805 1 98.75 114 GLU A C 1
ATOM 913 O O . GLU A 1 114 ? -5.637 -17.828 -10.016 1 98.75 114 GLU A O 1
ATOM 918 N N . LEU A 1 115 ? -4.719 -15.812 -10.602 1 98.44 115 LEU A N 1
ATOM 919 C CA . LEU A 1 115 ? -3.945 -16.375 -11.703 1 98.44 115 LEU A CA 1
ATOM 920 C C . LEU A 1 115 ? -2.512 -16.656 -11.273 1 98.44 115 LEU A C 1
ATOM 922 O O . LEU A 1 115 ? -1.736 -15.742 -11.016 1 98.44 115 LEU A O 1
ATOM 926 N N . GLY A 1 116 ? -2.125 -17.922 -11.188 1 95.38 116 GLY A N 1
ATOM 927 C CA . GLY A 1 116 ? -0.838 -18.344 -10.656 1 95.38 116 GLY A CA 1
ATOM 928 C C . GLY A 1 116 ? -0.878 -18.656 -9.172 1 95.38 116 GLY A C 1
ATOM 929 O O . GLY A 1 116 ? -0.836 -17.75 -8.336 1 95.38 116 GLY A O 1
ATOM 930 N N . MET A 1 117 ? -0.773 -19.922 -8.844 1 93.06 117 MET A N 1
ATOM 931 C CA . MET A 1 117 ? -0.995 -20.328 -7.461 1 93.06 117 MET A CA 1
ATOM 932 C C . MET A 1 117 ? 0.319 -20.719 -6.793 1 93.06 117 MET A C 1
ATOM 934 O O . MET A 1 117 ? 0.604 -20.281 -5.676 1 93.06 117 MET A O 1
ATOM 938 N N . PHE A 1 118 ? 1.107 -21.516 -7.488 1 92.25 118 PHE A N 1
ATOM 939 C CA . PHE A 1 118 ? 2.234 -22.234 -6.898 1 92.25 118 PHE A CA 1
ATOM 940 C C . PHE A 1 118 ? 1.768 -23.141 -5.762 1 92.25 118 PHE A C 1
ATOM 942 O O . PHE A 1 118 ? 0.932 -24.016 -5.969 1 92.25 118 PHE A O 1
ATOM 949 N N . THR A 1 119 ? 2.17 -22.859 -4.516 1 93.31 119 THR A N 1
ATOM 950 C CA . THR A 1 119 ? 1.813 -23.828 -3.48 1 93.31 119 THR A CA 1
ATOM 951 C C . THR A 1 119 ? 0.655 -23.312 -2.633 1 93.31 119 THR A C 1
ATOM 953 O O . THR A 1 119 ? 0.283 -23.922 -1.633 1 93.31 119 THR A O 1
ATOM 956 N N . GLY A 1 120 ? 0.116 -22.219 -2.949 1 95.62 120 GLY A N 1
ATOM 957 C CA . GLY A 1 120 ? -1.177 -21.844 -2.402 1 95.62 120 GLY A CA 1
ATOM 958 C C . GLY A 1 120 ? -1.072 -20.859 -1.25 1 95.62 120 GLY A C 1
ATOM 959 O O . GLY A 1 120 ? -2.029 -20.672 -0.494 1 95.62 120 GLY A O 1
ATOM 960 N N . CYS A 1 121 ? 0.054 -20.172 -1.072 1 94.94 121 CYS A N 1
ATOM 961 C CA . CYS A 1 121 ? 0.243 -19.25 0.033 1 94.94 121 CYS A CA 1
ATOM 962 C C . CYS A 1 121 ? -0.766 -18.109 -0.036 1 94.94 121 CYS A C 1
ATOM 964 O O . CYS A 1 121 ? -1.537 -17.891 0.902 1 94.94 121 CYS A O 1
ATOM 966 N N . THR A 1 122 ? -0.862 -17.422 -1.141 1 96.69 122 THR A N 1
ATOM 967 C CA . THR A 1 122 ? -1.791 -16.297 -1.28 1 96.69 122 THR A CA 1
ATOM 968 C C . THR A 1 122 ? -3.232 -16.797 -1.328 1 96.69 122 THR A C 1
ATOM 970 O O . THR A 1 122 ? -4.133 -16.156 -0.779 1 96.69 122 THR A O 1
ATOM 973 N N . ALA A 1 123 ? -3.438 -17.922 -1.94 1 97.69 123 ALA A N 1
ATOM 974 C CA . ALA A 1 123 ? -4.777 -18.5 -1.982 1 97.69 123 ALA A CA 1
ATOM 975 C C . ALA A 1 123 ? -5.312 -18.75 -0.575 1 97.69 123 ALA A C 1
ATOM 977 O O . ALA A 1 123 ? -6.465 -18.406 -0.275 1 97.69 123 ALA A O 1
ATOM 978 N N . LEU A 1 124 ? -4.496 -19.344 0.256 1 96.94 124 LEU A N 1
ATOM 979 C CA . LEU A 1 124 ? -4.918 -19.609 1.627 1 96.94 124 LEU A CA 1
ATOM 980 C C . LEU A 1 124 ? -5.141 -18.312 2.393 1 96.94 124 LEU A C 1
ATOM 982 O O . LEU A 1 124 ? -6.094 -18.188 3.166 1 96.94 124 LEU A O 1
ATOM 986 N N . ALA A 1 125 ? -4.266 -17.359 2.195 1 96.5 125 ALA A N 1
ATOM 987 C CA . ALA A 1 125 ? -4.426 -16.047 2.84 1 96.5 125 ALA A CA 1
ATOM 988 C C . ALA A 1 125 ? -5.773 -15.43 2.482 1 96.5 125 ALA A C 1
ATOM 990 O O . ALA A 1 125 ? -6.477 -14.914 3.354 1 96.5 125 ALA A O 1
ATOM 991 N N . PHE A 1 126 ? -6.121 -15.461 1.198 1 97.69 126 PHE A N 1
ATOM 992 C CA . PHE A 1 126 ? -7.418 -14.969 0.754 1 97.69 126 PHE A CA 1
ATOM 993 C C . PHE A 1 126 ? -8.547 -15.75 1.417 1 97.69 126 PHE A C 1
ATOM 995 O O . PHE A 1 126 ? -9.508 -15.156 1.925 1 97.69 126 PHE A O 1
ATOM 1002 N N . ALA A 1 127 ? -8.398 -17.047 1.407 1 97.62 127 ALA A N 1
ATOM 1003 C CA . ALA A 1 127 ? -9.438 -17.891 1.968 1 97.62 127 ALA A CA 1
ATOM 1004 C C . ALA A 1 127 ? -9.703 -17.547 3.432 1 97.62 127 ALA A C 1
ATOM 1006 O O . ALA A 1 127 ? -10.844 -17.609 3.891 1 97.62 127 ALA A O 1
ATOM 1007 N N . GLU A 1 128 ? -8.68 -17.219 4.145 1 96.5 128 GLU A N 1
ATOM 1008 C CA . GLU A 1 128 ? -8.781 -16.875 5.562 1 96.5 128 GLU A CA 1
ATOM 1009 C C . GLU A 1 128 ? -9.484 -15.531 5.754 1 96.5 128 GLU A C 1
ATOM 1011 O O . GLU A 1 128 ? -9.906 -15.203 6.867 1 96.5 128 GLU A O 1
ATOM 1016 N N . SER A 1 129 ? -9.641 -14.75 4.684 1 96.75 129 SER A N 1
ATOM 1017 C CA . SER A 1 129 ? -10.086 -13.367 4.836 1 96.75 129 SER A CA 1
ATOM 1018 C C . SER A 1 129 ? -11.414 -13.141 4.121 1 96.75 129 SER A C 1
ATOM 1020 O O . SER A 1 129 ? -11.82 -11.992 3.9 1 96.75 129 SER A O 1
ATOM 1022 N N . ILE A 1 130 ? -12.062 -14.211 3.633 1 96.75 130 ILE A N 1
ATOM 1023 C CA . ILE A 1 130 ? -13.375 -14.102 3.01 1 96.75 130 ILE A CA 1
ATOM 1024 C C . ILE A 1 130 ? -14.398 -14.875 3.834 1 96.75 130 ILE A C 1
ATOM 1026 O O . ILE A 1 130 ? -14.039 -15.695 4.676 1 96.75 130 ILE A O 1
ATOM 1030 N N . PRO A 1 131 ? -15.695 -14.617 3.676 1 95.12 131 PRO A N 1
ATOM 1031 C CA . PRO A 1 131 ? -16.719 -15.273 4.484 1 95.12 131 PRO A CA 1
ATOM 1032 C C . PRO A 1 131 ? -16.797 -16.781 4.242 1 95.12 131 PRO A C 1
ATOM 1034 O O . PRO A 1 131 ? -16.172 -17.281 3.299 1 95.12 131 PRO A O 1
ATOM 1037 N N . GLU A 1 132 ? -17.547 -17.484 5.035 1 93.94 132 GLU A N 1
ATOM 1038 C CA . GLU A 1 132 ? -17.656 -18.938 4.988 1 93.94 132 GLU A CA 1
ATOM 1039 C C . GLU A 1 132 ? -18.156 -19.406 3.625 1 93.94 132 GLU A C 1
ATOM 1041 O O . GLU A 1 132 ? -17.75 -20.469 3.139 1 93.94 132 GLU A O 1
ATOM 1046 N N . ASP A 1 133 ? -18.969 -18.609 3.062 1 95.06 133 ASP A N 1
ATOM 1047 C CA . ASP A 1 133 ? -19.547 -18.984 1.775 1 95.06 133 ASP A CA 1
ATOM 1048 C C . ASP A 1 133 ? -18.75 -18.391 0.621 1 95.06 133 ASP A C 1
ATOM 1050 O O . ASP A 1 133 ? -19.203 -18.375 -0.522 1 95.06 133 ASP A O 1
ATOM 1054 N N . GLY A 1 134 ? -17.562 -17.812 0.969 1 97.19 134 GLY A N 1
ATOM 1055 C CA . GLY A 1 134 ? -16.688 -17.297 -0.061 1 97.19 134 GLY A CA 1
ATOM 1056 C C . GLY A 1 134 ? -15.883 -18.375 -0.759 1 97.19 134 GLY A C 1
ATOM 1057 O O . GLY A 1 134 ? -15.828 -19.516 -0.297 1 97.19 134 GLY A O 1
ATOM 1058 N N . GLN A 1 135 ? -15.273 -17.969 -1.888 1 98.19 135 GLN A N 1
ATOM 1059 C CA . GLN A 1 135 ? -14.516 -18.938 -2.684 1 98.19 135 GLN A CA 1
ATOM 1060 C C . GLN A 1 135 ? -13.305 -18.266 -3.338 1 98.19 135 GLN A C 1
ATOM 1062 O O . GLN A 1 135 ? -13.398 -17.141 -3.82 1 98.19 135 GLN A O 1
ATOM 1067 N N . VAL A 1 136 ? -12.258 -19.016 -3.332 1 98.69 136 VAL A N 1
ATOM 1068 C CA . VAL A 1 136 ? -11.062 -18.656 -4.094 1 98.69 136 VAL A CA 1
ATOM 1069 C C . VAL A 1 136 ? -10.844 -19.656 -5.219 1 98.69 136 VAL A C 1
ATOM 1071 O O . VAL A 1 136 ? -10.703 -20.859 -4.973 1 98.69 136 VAL A O 1
ATOM 1074 N N . VAL A 1 137 ? -10.891 -19.188 -6.418 1 98.94 137 VAL A N 1
ATOM 1075 C CA . VAL A 1 137 ? -10.508 -19.984 -7.57 1 98.94 137 VAL A CA 1
ATOM 1076 C C . VAL A 1 137 ? -9.086 -19.641 -8 1 98.94 137 VAL A C 1
ATOM 1078 O O . VAL A 1 137 ? -8.766 -18.469 -8.219 1 98.94 137 VAL A O 1
ATOM 1081 N N . THR A 1 138 ? -8.227 -20.609 -8.062 1 98.69 138 THR A N 1
ATOM 1082 C CA . THR A 1 138 ? -6.84 -20.359 -8.438 1 98.69 138 THR A CA 1
ATOM 1083 C C . THR A 1 138 ? -6.418 -21.281 -9.586 1 98.69 138 THR A C 1
ATOM 1085 O O . THR A 1 138 ? -7.055 -22.312 -9.828 1 98.69 138 THR A O 1
ATOM 1088 N N . CYS A 1 139 ? -5.367 -20.859 -10.32 1 98.25 139 CYS A N 1
ATOM 1089 C CA . CYS A 1 139 ? -4.895 -21.578 -11.5 1 98.25 139 CYS A CA 1
ATOM 1090 C C . CYS A 1 139 ? -3.451 -22.031 -11.32 1 98.25 139 CYS A C 1
ATOM 1092 O O . CYS A 1 139 ? -2.611 -21.266 -10.836 1 98.25 139 CYS A O 1
ATOM 1094 N N . GLU A 1 140 ? -3.189 -23.234 -11.664 1 96.75 140 GLU A N 1
ATOM 1095 C CA . GLU A 1 140 ? -1.836 -23.781 -11.648 1 96.75 140 GLU A CA 1
ATOM 1096 C C . GLU A 1 140 ? -1.597 -24.688 -12.859 1 96.75 140 GLU A C 1
ATOM 1098 O O . GLU A 1 140 ? -2.336 -25.641 -13.07 1 96.75 140 GLU A O 1
ATOM 1103 N N . LEU A 1 141 ? -0.523 -24.344 -13.555 1 95.62 141 LEU A N 1
ATOM 1104 C CA . LEU A 1 141 ? -0.217 -25.016 -14.82 1 95.62 141 LEU A CA 1
ATOM 1105 C C . LEU A 1 141 ? 0.256 -26.438 -14.578 1 95.62 141 LEU A C 1
ATOM 1107 O O . LEU A 1 141 ? -0.178 -27.359 -15.273 1 95.62 141 LEU A O 1
ATOM 1111 N N . ASP A 1 142 ? 1.145 -26.656 -13.641 1 95.38 142 ASP A N 1
ATOM 1112 C CA . ASP A 1 142 ? 1.811 -27.938 -13.414 1 95.38 142 ASP A CA 1
ATOM 1113 C C . ASP A 1 142 ? 0.974 -28.828 -12.508 1 95.38 142 ASP A C 1
ATOM 1115 O O . ASP A 1 142 ? 0.673 -28.469 -11.367 1 95.38 142 ASP A O 1
ATOM 1119 N N . PRO A 1 143 ? 0.644 -29.969 -12.977 1 96 143 PRO A N 1
ATOM 1120 C CA . PRO A 1 143 ? -0.232 -30.844 -12.188 1 96 143 PRO A CA 1
ATOM 1121 C C . PRO A 1 143 ? 0.41 -31.297 -10.883 1 96 143 PRO A C 1
ATOM 1123 O O . PRO A 1 143 ? -0.286 -31.484 -9.875 1 96 143 PRO A O 1
ATOM 1126 N N . TYR A 1 144 ? 1.74 -31.516 -10.891 1 96.75 144 TYR A N 1
ATOM 1127 C CA . TYR A 1 144 ? 2.414 -31.922 -9.664 1 96.75 144 TYR A CA 1
ATOM 1128 C C . TYR A 1 144 ? 2.34 -30.812 -8.609 1 96.75 144 TYR A C 1
ATOM 1130 O O . TYR A 1 144 ? 2.07 -31.094 -7.434 1 96.75 144 TYR A O 1
ATOM 1138 N N . ILE A 1 145 ? 2.578 -29.594 -9.023 1 96.19 145 ILE A N 1
ATOM 1139 C CA . ILE A 1 145 ? 2.518 -28.453 -8.109 1 96.19 145 ILE A CA 1
ATOM 1140 C C . ILE A 1 145 ? 1.09 -28.281 -7.598 1 96.19 145 ILE A C 1
ATOM 1142 O O . ILE A 1 145 ? 0.875 -28.047 -6.41 1 96.19 145 ILE A O 1
ATOM 1146 N N . ALA A 1 146 ? 0.139 -28.453 -8.461 1 97.5 146 ALA A N 1
ATOM 1147 C CA . ALA A 1 146 ? -1.267 -28.328 -8.086 1 97.5 146 ALA A CA 1
ATOM 1148 C C . ALA A 1 146 ? -1.634 -29.359 -7.016 1 97.5 146 ALA A C 1
ATOM 1150 O O . ALA A 1 146 ? -2.291 -29.016 -6.027 1 97.5 146 ALA A O 1
ATOM 1151 N N . ASP A 1 147 ? -1.217 -30.578 -7.227 1 97.75 147 ASP A N 1
ATOM 1152 C CA . ASP A 1 147 ? -1.512 -31.641 -6.273 1 97.75 147 ASP A CA 1
ATOM 1153 C C . ASP A 1 147 ? -0.819 -31.391 -4.938 1 97.75 147 ASP A C 1
ATOM 1155 O O . ASP A 1 147 ? -1.393 -31.641 -3.877 1 97.75 147 ASP A O 1
ATOM 1159 N N . THR A 1 148 ? 0.423 -30.953 -5.062 1 97 148 THR A N 1
ATOM 1160 C CA . THR A 1 148 ? 1.163 -30.594 -3.855 1 97 148 THR A CA 1
ATOM 1161 C C . THR A 1 148 ? 0.448 -29.484 -3.088 1 97 148 THR A C 1
ATOM 1163 O O . THR A 1 148 ? 0.263 -29.594 -1.872 1 97 148 THR A O 1
ATOM 1166 N N . ALA A 1 149 ? 0.002 -28.453 -3.789 1 97.31 149 ALA A N 1
ATOM 1167 C CA . ALA A 1 149 ? -0.729 -27.344 -3.178 1 97.31 149 ALA A CA 1
ATOM 1168 C C . ALA A 1 149 ? -2.004 -27.844 -2.498 1 97.31 149 ALA A C 1
ATOM 1170 O O . ALA A 1 149 ? -2.316 -27.438 -1.379 1 97.31 149 ALA A O 1
ATOM 1171 N N . ARG A 1 150 ? -2.697 -28.719 -3.17 1 98.31 150 ARG A N 1
ATOM 1172 C CA . ARG A 1 150 ? -3.918 -29.266 -2.592 1 98.31 150 ARG A CA 1
ATOM 1173 C C . ARG A 1 150 ? -3.627 -29.969 -1.271 1 98.31 150 ARG A C 1
ATOM 1175 O O . ARG A 1 150 ? -4.355 -29.797 -0.293 1 98.31 150 ARG A O 1
ATOM 1182 N N . SER A 1 151 ? -2.568 -30.734 -1.261 1 98 151 SER A N 1
ATOM 1183 C CA . SER A 1 151 ? -2.205 -31.469 -0.049 1 98 151 SER A CA 1
ATOM 1184 C C . SER A 1 151 ? -1.908 -30.516 1.103 1 98 151 SER A C 1
ATOM 1186 O O . SER A 1 151 ? -2.191 -30.828 2.262 1 98 151 SER A O 1
ATOM 1188 N N . PHE A 1 152 ? -1.317 -29.359 0.808 1 97.38 152 PHE A N 1
ATOM 1189 C CA . PHE A 1 152 ? -1.028 -28.359 1.827 1 97.38 152 PHE A CA 1
ATOM 1190 C C . PHE A 1 152 ? -2.307 -27.656 2.281 1 97.38 152 PHE A C 1
ATOM 1192 O O . PHE A 1 152 ? -2.531 -27.484 3.479 1 97.38 152 PHE A O 1
ATOM 1199 N N . LEU A 1 153 ? -3.16 -27.312 1.317 1 98.19 153 LEU A N 1
ATOM 1200 C CA . LEU A 1 153 ? -4.395 -26.578 1.592 1 98.19 153 LEU A CA 1
ATOM 1201 C C . LEU A 1 153 ? -5.355 -27.422 2.418 1 98.19 153 LEU A C 1
ATOM 1203 O O . LEU A 1 153 ? -6.059 -26.906 3.287 1 98.19 153 LEU A O 1
ATOM 1207 N N . ASP A 1 154 ? -5.328 -28.703 2.215 1 97.81 154 ASP A N 1
ATOM 1208 C CA . ASP A 1 154 ? -6.238 -29.609 2.902 1 97.81 154 ASP A CA 1
ATOM 1209 C C . ASP A 1 154 ? -5.914 -29.688 4.395 1 97.81 154 ASP A C 1
ATOM 1211 O O . ASP A 1 154 ? -6.742 -30.141 5.191 1 97.81 154 ASP A O 1
ATOM 1215 N N . LYS A 1 155 ? -4.781 -29.297 4.77 1 96.94 155 LYS A N 1
ATOM 1216 C CA . LYS A 1 155 ? -4.363 -29.328 6.168 1 96.94 155 LYS A CA 1
ATOM 1217 C C . LYS A 1 155 ? -4.762 -28.047 6.887 1 96.94 155 LYS A C 1
ATOM 1219 O O . LYS A 1 155 ? -4.559 -27.906 8.094 1 96.94 155 LYS A O 1
ATOM 1224 N N . SER A 1 156 ? -5.344 -27.109 6.172 1 95.88 156 SER A N 1
ATOM 1225 C CA . SER A 1 156 ? -5.727 -25.828 6.738 1 95.88 156 SER A CA 1
ATOM 1226 C C . SER A 1 156 ? -7.223 -25.766 7.02 1 95.88 156 SER A C 1
ATOM 1228 O O . SER A 1 156 ? -8 -26.516 6.426 1 95.88 156 SER A O 1
ATOM 1230 N N . GLY A 1 157 ? -7.609 -24.906 7.91 1 94.31 157 GLY A N 1
ATOM 1231 C CA . GLY A 1 157 ? -9.008 -24.75 8.258 1 94.31 157 GLY A CA 1
ATOM 1232 C C . GLY A 1 157 ? -9.836 -24.109 7.156 1 94.31 157 GLY A C 1
ATOM 1233 O O . GLY A 1 157 ? -11.047 -24.297 7.094 1 94.31 157 GLY A O 1
ATOM 1234 N N . CYS A 1 158 ? -9.203 -23.391 6.238 1 95.69 158 CYS A N 1
ATOM 1235 C CA . CYS A 1 158 ? -9.938 -22.656 5.211 1 95.69 158 CYS A CA 1
ATOM 1236 C C . CYS A 1 158 ? -9.633 -23.219 3.822 1 95.69 158 CYS A C 1
ATOM 1238 O O . CYS A 1 158 ? -10.07 -22.656 2.816 1 95.69 158 CYS A O 1
ATOM 1240 N N . GLY A 1 159 ? -8.891 -24.297 3.766 1 96.88 159 GLY A N 1
ATOM 1241 C CA . GLY A 1 159 ? -8.461 -24.859 2.49 1 96.88 159 GLY A CA 1
ATOM 1242 C C . GLY A 1 159 ? -9.617 -25.266 1.604 1 96.88 159 GLY A C 1
ATOM 1243 O O . GLY A 1 159 ? -9.484 -25.312 0.378 1 96.88 159 GLY A O 1
ATOM 1244 N N . GLU A 1 160 ? -10.742 -25.609 2.189 1 96.75 160 GLU A N 1
ATOM 1245 C CA . GLU A 1 160 ? -11.906 -26.078 1.442 1 96.75 160 GLU A CA 1
ATOM 1246 C C . GLU A 1 160 ? -12.492 -24.969 0.586 1 96.75 160 GLU A C 1
ATOM 1248 O O . GLU A 1 160 ? -13.219 -25.234 -0.376 1 96.75 160 GLU A O 1
ATOM 1253 N N . LYS A 1 161 ? -12.172 -23.688 0.91 1 97.56 161 LYS A N 1
ATOM 1254 C CA . LYS A 1 161 ? -12.688 -22.547 0.157 1 97.56 161 LYS A CA 1
ATOM 1255 C C . LYS A 1 161 ? -11.914 -22.359 -1.146 1 97.56 161 LYS A C 1
ATOM 1257 O O . LYS A 1 161 ? -12.297 -21.531 -1.983 1 97.56 161 LYS A O 1
ATOM 1262 N N . VAL A 1 162 ? -10.82 -23.125 -1.339 1 98.56 162 VAL A N 1
ATOM 1263 C CA . VAL A 1 162 ? -9.953 -22.922 -2.492 1 98.56 162 VAL A CA 1
ATOM 1264 C C . VAL A 1 162 ? -10.227 -24 -3.545 1 98.56 162 VAL A C 1
ATOM 1266 O O . VAL A 1 162 ? -10.086 -25.188 -3.275 1 98.56 162 VAL A O 1
ATOM 1269 N N . GLU A 1 163 ? -10.586 -23.594 -4.668 1 98.75 163 GLU A N 1
ATOM 1270 C CA . GLU A 1 163 ? -10.703 -24.453 -5.84 1 98.75 163 GLU A CA 1
ATOM 1271 C C . GLU A 1 163 ? -9.508 -24.297 -6.77 1 98.75 163 GLU A C 1
ATOM 1273 O O . GLU A 1 163 ? -9.18 -23.172 -7.18 1 98.75 163 GLU A O 1
ATOM 1278 N N . ILE A 1 164 ? -8.852 -25.375 -7.137 1 98.75 164 ILE A N 1
ATOM 1279 C CA . ILE A 1 164 ? -7.684 -25.328 -8.008 1 98.75 164 ILE A CA 1
ATOM 1280 C C . ILE A 1 164 ? -8.07 -25.766 -9.422 1 98.75 164 ILE A C 1
ATOM 1282 O O . ILE A 1 164 ? -8.555 -26.891 -9.609 1 98.75 164 ILE A O 1
ATOM 1286 N N . MET A 1 165 ? -7.902 -24.906 -10.344 1 98.62 165 MET A N 1
ATOM 1287 C CA . MET A 1 165 ? -8.031 -25.25 -11.758 1 98.62 165 MET A CA 1
ATOM 1288 C C . MET A 1 165 ? -6.672 -25.594 -12.359 1 98.62 165 MET A C 1
ATOM 1290 O O . MET A 1 165 ? -5.793 -24.734 -12.438 1 98.62 165 MET A O 1
ATOM 1294 N N . LYS A 1 166 ? -6.531 -26.828 -12.82 1 97.88 166 LYS A N 1
ATOM 1295 C CA . LYS A 1 166 ? -5.277 -27.281 -13.414 1 97.88 166 LYS A CA 1
ATOM 1296 C C . LYS A 1 166 ? -5.211 -26.938 -14.898 1 97.88 166 LYS A C 1
ATOM 1298 O O . LYS A 1 166 ? -6.203 -27.078 -15.617 1 97.88 166 LYS A O 1
ATOM 1303 N N . GLY A 1 167 ? -4.035 -26.469 -15.32 1 96.38 167 GLY A N 1
ATOM 1304 C CA . GLY A 1 167 ? -3.834 -26.125 -16.719 1 96.38 167 GLY A CA 1
ATOM 1305 C C . GLY A 1 167 ? -3.506 -24.672 -16.953 1 96.38 167 GLY A C 1
ATOM 1306 O O . GLY A 1 167 ? -3.326 -23.922 -15.984 1 96.38 167 GLY A O 1
ATOM 1307 N N . PRO A 1 168 ? -3.426 -24.281 -18.203 1 97.38 168 PRO A N 1
ATOM 1308 C CA . PRO A 1 168 ? -3.105 -22.875 -18.5 1 97.38 168 PRO A CA 1
ATOM 1309 C C . PRO A 1 168 ? -4.152 -21.906 -17.969 1 97.38 168 PRO A C 1
ATOM 1311 O O . PRO A 1 168 ? -5.355 -22.156 -18.094 1 97.38 168 PRO A O 1
ATOM 1314 N N . ALA A 1 169 ? -3.75 -20.844 -17.312 1 98.12 169 ALA A N 1
ATOM 1315 C CA . ALA A 1 169 ? -4.641 -19.844 -16.734 1 98.12 169 ALA A CA 1
ATOM 1316 C C . ALA A 1 169 ? -5.598 -19.281 -17.781 1 98.12 169 ALA A C 1
ATOM 1318 O O . ALA A 1 169 ? -6.773 -19.047 -17.484 1 98.12 169 ALA A O 1
ATOM 1319 N N . LYS A 1 170 ? -5.105 -19.109 -19.016 1 98.31 170 LYS A N 1
ATOM 1320 C CA . LYS A 1 170 ? -5.93 -18.578 -20.094 1 98.31 170 LYS A CA 1
ATOM 1321 C C . LYS A 1 170 ? -7.137 -19.484 -20.359 1 98.31 170 LYS A C 1
ATOM 1323 O O . LYS A 1 170 ? -8.258 -19 -20.531 1 98.31 170 LYS A O 1
ATOM 1328 N N . SER A 1 171 ? -6.875 -20.781 -20.375 1 98.38 171 SER A N 1
ATOM 1329 C CA . SER A 1 171 ? -7.957 -21.734 -20.578 1 98.38 171 SER A CA 1
ATOM 1330 C C . SER A 1 171 ? -8.945 -21.719 -19.422 1 98.38 171 SER A C 1
ATOM 1332 O O . SER A 1 171 ? -10.156 -21.781 -19.625 1 98.38 171 SER A O 1
ATOM 1334 N N . SER A 1 172 ? -8.398 -21.625 -18.203 1 98.31 172 SER A N 1
ATOM 1335 C CA . SER A 1 172 ? -9.25 -21.547 -17.016 1 98.31 172 SER A CA 1
ATOM 1336 C C . SER A 1 172 ? -10.156 -20.312 -17.062 1 98.31 172 SER A C 1
ATOM 1338 O O . SER A 1 172 ? -11.344 -20.391 -16.75 1 98.31 172 SER A O 1
ATOM 1340 N N . MET A 1 173 ? -9.617 -19.172 -17.5 1 98.75 173 MET A N 1
ATOM 1341 C CA . MET A 1 173 ? -10.383 -17.938 -17.609 1 98.75 173 MET A CA 1
ATOM 1342 C C . MET A 1 173 ? -11.539 -18.094 -18.594 1 98.75 173 MET A C 1
ATOM 1344 O O . MET A 1 173 ? -12.648 -17.625 -18.344 1 98.75 173 MET A O 1
ATOM 1348 N N . GLU A 1 174 ? -11.281 -18.812 -19.703 1 98.69 174 GLU A N 1
ATOM 1349 C CA . GLU A 1 174 ? -12.32 -19.047 -20.703 1 98.69 174 GLU A CA 1
ATOM 1350 C C . GLU A 1 174 ? -13.438 -19.922 -20.141 1 98.69 174 GLU A C 1
ATOM 1352 O O . GLU A 1 174 ? -14.617 -19.641 -20.359 1 98.69 174 GLU A O 1
ATOM 1357 N N . VAL A 1 175 ? -13.07 -20.938 -19.422 1 98.69 175 VAL A N 1
ATOM 1358 C CA . VAL A 1 175 ? -14.047 -21.844 -18.828 1 98.69 175 VAL A CA 1
ATOM 1359 C C . VAL A 1 175 ? -14.914 -21.094 -17.828 1 98.69 175 VAL A C 1
ATOM 1361 O O . VAL A 1 175 ? -16.141 -21.234 -17.812 1 98.69 175 VAL A O 1
ATOM 1364 N N . LEU A 1 176 ? -14.297 -20.281 -16.984 1 98.81 176 LEU A N 1
ATOM 1365 C CA . LEU A 1 176 ? -15.008 -19.5 -15.984 1 98.81 176 LEU A CA 1
ATOM 1366 C C . LEU A 1 176 ? -15.977 -18.516 -16.641 1 98.81 176 LEU A C 1
ATOM 1368 O O . LEU A 1 176 ? -17.094 -18.312 -16.156 1 98.81 176 LEU A O 1
ATOM 1372 N N . ALA A 1 177 ? -15.523 -17.906 -17.734 1 98.69 177 ALA A N 1
ATOM 1373 C CA . ALA A 1 177 ? -16.375 -16.969 -18.469 1 98.69 177 ALA A CA 1
ATOM 1374 C C . ALA A 1 177 ? -17.594 -17.688 -19.062 1 98.69 177 ALA A C 1
ATOM 1376 O O . ALA A 1 177 ? -18.688 -17.141 -19.047 1 98.69 177 ALA A O 1
ATOM 1377 N N . GLN A 1 178 ? -17.375 -18.891 -19.609 1 98.38 178 GLN A N 1
ATOM 1378 C CA . GLN A 1 178 ? -18.469 -19.672 -20.172 1 98.38 178 GLN A CA 1
ATOM 1379 C C . GLN A 1 178 ? -19.516 -19.969 -19.109 1 98.38 178 GLN A C 1
ATOM 1381 O O . GLN A 1 178 ? -20.719 -20.031 -19.406 1 98.38 178 GLN A O 1
ATOM 1386 N N . LYS A 1 179 ? -19.062 -20.109 -17.891 1 98.44 179 LYS A N 1
ATOM 1387 C CA . LYS A 1 179 ? -19.953 -20.359 -16.766 1 98.44 179 LYS A CA 1
ATOM 1388 C C . LYS A 1 179 ? -20.531 -19.062 -16.203 1 98.44 179 LYS A C 1
ATOM 1390 O O . LYS A 1 179 ? -21.188 -19.062 -15.172 1 98.44 179 LYS A O 1
ATOM 1395 N N . LYS A 1 180 ? -20.172 -17.906 -16.75 1 98.12 180 LYS A N 1
ATOM 1396 C CA . LYS A 1 180 ? -20.641 -16.562 -16.391 1 98.12 180 LYS A CA 1
ATOM 1397 C C . LYS A 1 180 ? -20.25 -16.203 -14.969 1 98.12 180 LYS A C 1
ATOM 1399 O O . LYS A 1 180 ? -21 -15.547 -14.25 1 98.12 180 LYS A O 1
ATOM 1404 N N . GLN A 1 181 ? -19.094 -16.734 -14.594 1 98.31 181 GLN A N 1
ATOM 1405 C CA . GLN A 1 181 ? -18.578 -16.391 -13.266 1 98.31 181 GLN A CA 1
ATOM 1406 C C . GLN A 1 181 ? -17.922 -15.016 -13.273 1 98.31 181 GLN A C 1
ATOM 1408 O O . GLN A 1 181 ? -17.234 -14.648 -14.234 1 98.31 181 GLN A O 1
ATOM 1413 N N . GLN A 1 182 ? -18.172 -14.266 -12.227 1 98.69 182 GLN A N 1
ATOM 1414 C CA . GLN A 1 182 ? -17.5 -12.992 -11.984 1 98.69 182 GLN A CA 1
ATOM 1415 C C . GLN A 1 182 ? -16.828 -12.969 -10.617 1 98.69 182 GLN A C 1
ATOM 1417 O O . GLN A 1 182 ? -17.219 -13.727 -9.719 1 98.69 182 GLN A O 1
ATOM 1422 N N . PHE A 1 183 ? -15.906 -12.133 -10.508 1 98.88 183 PHE A N 1
ATOM 1423 C CA . PHE A 1 183 ? -15.102 -12.125 -9.297 1 98.88 183 PHE A CA 1
ATOM 1424 C C . PHE A 1 183 ? -14.977 -10.711 -8.734 1 98.88 183 PHE A C 1
ATOM 1426 O O . PHE A 1 183 ? -14.812 -9.75 -9.492 1 98.88 183 PHE A O 1
ATOM 1433 N N . ASP A 1 184 ? -15.062 -10.633 -7.371 1 98.69 184 ASP A N 1
ATOM 1434 C CA . ASP A 1 184 ? -14.93 -9.359 -6.672 1 98.69 184 ASP A CA 1
ATOM 1435 C C . ASP A 1 184 ? -13.477 -8.867 -6.691 1 98.69 184 ASP A C 1
ATOM 1437 O O . ASP A 1 184 ? -13.219 -7.668 -6.605 1 98.69 184 ASP A O 1
ATOM 1441 N N . LEU A 1 185 ? -12.586 -9.812 -6.723 1 98.88 185 LEU A N 1
ATOM 1442 C CA . LEU A 1 185 ? -11.156 -9.523 -6.75 1 98.88 185 LEU A CA 1
ATOM 1443 C C . LEU A 1 185 ? -10.414 -10.516 -7.648 1 98.88 185 LEU A C 1
ATOM 1445 O O . LEU A 1 185 ? -10.656 -11.719 -7.574 1 98.88 185 LEU A O 1
ATOM 1449 N N . ILE A 1 186 ? -9.625 -10 -8.531 1 98.94 186 ILE A N 1
ATOM 1450 C CA . ILE A 1 186 ? -8.758 -10.812 -9.375 1 98.94 186 ILE A CA 1
ATOM 1451 C C . ILE A 1 186 ? -7.297 -10.477 -9.094 1 98.94 186 ILE A C 1
ATOM 1453 O O . ILE A 1 186 ? -6.891 -9.32 -9.172 1 98.94 186 ILE A O 1
ATOM 1457 N N . PHE A 1 187 ? -6.57 -11.5 -8.703 1 98.88 187 PHE A N 1
ATOM 1458 C CA . PHE A 1 187 ? -5.16 -11.344 -8.375 1 98.88 187 PHE A CA 1
ATOM 1459 C C . PHE A 1 187 ? -4.281 -11.984 -9.445 1 98.88 187 PHE A C 1
ATOM 1461 O O . PHE A 1 187 ? -4.348 -13.195 -9.672 1 98.88 187 PHE A O 1
ATOM 1468 N N . ILE A 1 188 ? -3.432 -11.148 -10.102 1 98.69 188 ILE A N 1
ATOM 1469 C CA . ILE A 1 188 ? -2.541 -11.633 -11.148 1 98.69 188 ILE A CA 1
ATOM 1470 C C . ILE A 1 188 ? -1.129 -11.797 -10.594 1 98.69 188 ILE A C 1
ATOM 1472 O O . ILE A 1 188 ? -0.477 -10.812 -10.242 1 98.69 188 ILE A O 1
ATOM 1476 N N . ASP A 1 189 ? -0.619 -12.922 -10.508 1 96.31 189 ASP A N 1
ATOM 1477 C CA . ASP A 1 189 ? 0.739 -13.297 -10.125 1 96.31 189 ASP A CA 1
ATOM 1478 C C . ASP A 1 189 ? 1.191 -14.555 -10.852 1 96.31 189 ASP A C 1
ATOM 1480 O O . ASP A 1 189 ? 1.462 -15.586 -10.227 1 96.31 189 ASP A O 1
ATOM 1484 N N . ALA A 1 190 ? 1.319 -14.461 -12.156 1 94.94 190 ALA A N 1
ATOM 1485 C CA . ALA A 1 190 ? 1.586 -15.586 -13.047 1 94.94 190 ALA A CA 1
ATOM 1486 C C . ALA A 1 190 ? 2.807 -15.32 -13.922 1 94.94 190 ALA A C 1
ATOM 1488 O O . ALA A 1 190 ? 3.756 -14.656 -13.492 1 94.94 190 ALA A O 1
ATOM 1489 N N . ASP A 1 191 ? 2.895 -16.078 -15.039 1 94.19 191 ASP A N 1
ATOM 1490 C CA . ASP A 1 191 ? 4.012 -15.836 -15.945 1 94.19 191 ASP A CA 1
ATOM 1491 C C . ASP A 1 191 ? 3.998 -14.398 -16.469 1 94.19 191 ASP A C 1
ATOM 1493 O O . ASP A 1 191 ? 3.018 -13.961 -17.078 1 94.19 191 ASP A O 1
ATOM 1497 N N . LYS A 1 192 ? 5.043 -13.68 -16.312 1 96.31 192 LYS A N 1
ATOM 1498 C CA . LYS A 1 192 ? 5.141 -12.234 -16.484 1 96.31 192 LYS A CA 1
ATOM 1499 C C . LYS A 1 192 ? 4.906 -11.828 -17.938 1 96.31 192 LYS A C 1
ATOM 1501 O O . LYS A 1 192 ? 4.215 -10.852 -18.219 1 96.31 192 LYS A O 1
ATOM 1506 N N . PRO A 1 193 ? 5.398 -12.578 -18.938 1 96.69 193 PRO A N 1
ATOM 1507 C CA . PRO A 1 193 ? 5.191 -12.188 -20.344 1 96.69 193 PRO A CA 1
ATOM 1508 C C . PRO A 1 193 ? 3.715 -12.156 -20.734 1 96.69 193 PRO A C 1
ATOM 1510 O O . PRO A 1 193 ? 3.344 -11.484 -21.703 1 96.69 193 PRO A O 1
ATOM 1513 N N . SER A 1 194 ? 2.84 -12.789 -19.922 1 97.62 194 SER A N 1
ATOM 1514 C CA . SER A 1 194 ? 1.435 -12.906 -20.297 1 97.62 194 SER A CA 1
ATOM 1515 C C . SER A 1 194 ? 0.573 -11.906 -19.531 1 97.62 194 SER A C 1
ATOM 1517 O O . SER A 1 194 ? -0.656 -11.945 -19.609 1 97.62 194 SER A O 1
ATOM 1519 N N . TYR A 1 195 ? 1.099 -10.992 -18.781 1 98.5 195 TYR A N 1
ATOM 1520 C CA . TYR A 1 195 ? 0.344 -10.055 -17.969 1 98.5 195 TYR A CA 1
ATOM 1521 C C . TYR A 1 195 ? -0.605 -9.227 -18.812 1 98.5 195 TYR A C 1
ATOM 1523 O O . TYR A 1 195 ? -1.765 -9.016 -18.453 1 98.5 195 TYR A O 1
ATOM 1531 N N . THR A 1 196 ? -0.091 -8.781 -20 1 98.69 196 THR A N 1
ATOM 1532 C CA . THR A 1 196 ? -0.937 -8.008 -20.891 1 98.69 196 THR A CA 1
ATOM 1533 C C . THR A 1 196 ? -2.146 -8.82 -21.344 1 98.69 196 THR A C 1
ATOM 1535 O O . THR A 1 196 ? -3.271 -8.32 -21.359 1 98.69 196 THR A O 1
ATOM 1538 N N . THR A 1 197 ? -1.883 -10.078 -21.641 1 98.69 197 THR A N 1
ATOM 1539 C CA . THR A 1 197 ? -2.945 -10.961 -22.125 1 98.69 197 THR A CA 1
ATOM 1540 C C . THR A 1 197 ? -3.979 -11.195 -21.016 1 98.69 197 THR A C 1
ATOM 1542 O O . THR A 1 197 ? -5.184 -11.109 -21.266 1 98.69 197 THR A O 1
ATOM 1545 N N . TYR A 1 198 ? -3.553 -11.492 -19.797 1 98.81 198 TYR A N 1
ATOM 1546 C CA . TYR A 1 198 ? -4.461 -11.727 -18.672 1 98.81 198 TYR A CA 1
ATOM 1547 C C . TYR A 1 198 ? -5.336 -10.508 -18.422 1 98.81 198 TYR A C 1
ATOM 1549 O O . TYR A 1 198 ? -6.551 -10.633 -18.234 1 98.81 198 TYR A O 1
ATOM 1557 N N . TYR A 1 199 ? -4.719 -9.336 -18.438 1 98.88 199 TYR A N 1
ATOM 1558 C CA . TYR A 1 199 ? -5.434 -8.086 -18.203 1 98.88 199 TYR A CA 1
ATOM 1559 C C . TYR A 1 199 ? -6.523 -7.867 -19.25 1 98.88 199 TYR A C 1
ATOM 1561 O O . TYR A 1 199 ? -7.672 -7.574 -18.906 1 98.88 199 TYR A O 1
ATOM 1569 N N . LYS A 1 200 ? -6.172 -8.062 -20.516 1 98.69 200 LYS A N 1
ATOM 1570 C CA . LYS A 1 200 ? -7.137 -7.91 -21.594 1 98.69 200 LYS A CA 1
ATOM 1571 C C . LYS A 1 200 ? -8.273 -8.922 -21.453 1 98.69 200 LYS A C 1
ATOM 1573 O O . LYS A 1 200 ? -9.445 -8.57 -21.641 1 98.69 200 LYS A O 1
ATOM 1578 N N . MET A 1 201 ? -7.949 -10.133 -21.125 1 98.88 201 MET A N 1
ATOM 1579 C CA . MET A 1 201 ? -8.945 -11.195 -21.047 1 98.88 201 MET A CA 1
ATOM 1580 C C . MET A 1 201 ? -9.93 -10.93 -19.906 1 98.88 201 MET A C 1
ATOM 1582 O O . MET A 1 201 ? -11.109 -11.266 -20.016 1 98.88 201 MET A O 1
ATOM 1586 N N . ILE A 1 202 ? -9.492 -10.344 -18.797 1 98.88 202 ILE A N 1
ATOM 1587 C CA . ILE A 1 202 ? -10.375 -10.023 -17.688 1 98.88 202 ILE A CA 1
ATOM 1588 C C . ILE A 1 202 ? -11.523 -9.148 -18.172 1 98.88 202 ILE A C 1
ATOM 1590 O O . ILE A 1 202 ? -12.688 -9.391 -17.844 1 98.88 202 ILE A O 1
ATOM 1594 N N . TRP A 1 203 ? -11.203 -8.18 -19 1 98.56 203 TRP A N 1
ATOM 1595 C CA . TRP A 1 203 ? -12.195 -7.246 -19.516 1 98.56 203 TRP A CA 1
ATOM 1596 C C . TRP A 1 203 ? -13.031 -7.887 -20.625 1 98.56 203 TRP A C 1
ATOM 1598 O O . TRP A 1 203 ? -14.266 -7.84 -20.578 1 98.56 203 TRP A O 1
ATOM 1608 N N . ASP A 1 204 ? -12.328 -8.531 -21.547 1 98.56 204 ASP A N 1
ATOM 1609 C CA . ASP A 1 204 ? -12.992 -9.094 -22.719 1 98.56 204 ASP A CA 1
ATOM 1610 C C . ASP A 1 204 ? -13.992 -10.18 -22.312 1 98.56 204 ASP A C 1
ATOM 1612 O O . ASP A 1 204 ? -15.047 -10.32 -22.938 1 98.56 204 ASP A O 1
ATOM 1616 N N . LEU A 1 205 ? -13.695 -10.938 -21.281 1 98.75 205 LEU A N 1
ATOM 1617 C CA . LEU A 1 205 ? -14.508 -12.086 -20.891 1 98.75 205 LEU A CA 1
ATOM 1618 C C . LEU A 1 205 ? -15.5 -11.695 -19.797 1 98.75 205 LEU A C 1
ATOM 1620 O O . LEU A 1 205 ? -16.312 -12.523 -19.375 1 98.75 205 LEU A O 1
ATOM 1624 N N . GLY A 1 206 ? -15.453 -10.461 -19.281 1 98.56 206 GLY A N 1
ATOM 1625 C CA . GLY A 1 206 ? -16.375 -9.984 -18.266 1 98.56 206 GLY A CA 1
ATOM 1626 C C . GLY A 1 206 ? -16.203 -10.68 -16.938 1 98.56 206 GLY A C 1
ATOM 1627 O O . GLY A 1 206 ? -17.188 -11.031 -16.281 1 98.56 206 GLY A O 1
ATOM 1628 N N . LEU A 1 207 ? -14.969 -10.891 -16.531 1 98.88 207 LEU A N 1
ATOM 1629 C CA . LEU A 1 207 ? -14.703 -11.703 -15.352 1 98.88 207 LEU A CA 1
ATOM 1630 C C . LEU A 1 207 ? -14.734 -10.852 -14.086 1 98.88 207 LEU A C 1
ATOM 1632 O O . LEU A 1 207 ? -14.844 -11.383 -12.984 1 98.88 207 LEU A O 1
ATOM 1636 N N . LEU A 1 208 ? -14.555 -9.57 -14.219 1 98.81 208 LEU A N 1
ATOM 1637 C CA . LEU A 1 208 ? -14.539 -8.695 -13.047 1 98.81 208 LEU A CA 1
ATOM 1638 C C . LEU A 1 208 ? -15.945 -8.242 -12.688 1 98.81 208 LEU A C 1
ATOM 1640 O O . LEU A 1 208 ? -16.641 -7.637 -13.508 1 98.81 208 LEU A O 1
ATOM 1644 N N . ALA A 1 209 ? -16.391 -8.492 -11.477 1 98.44 209 ALA A N 1
ATOM 1645 C CA . ALA A 1 209 ? -17.703 -8.102 -10.992 1 98.44 209 ALA A CA 1
ATOM 1646 C C . ALA A 1 209 ? -17.812 -6.582 -10.883 1 98.44 209 ALA A C 1
ATOM 1648 O O . ALA A 1 209 ? -16.812 -5.879 -10.875 1 98.44 209 ALA A O 1
ATOM 1649 N N . PRO A 1 210 ? -19.094 -6.109 -10.891 1 95.44 210 PRO A N 1
ATOM 1650 C CA . PRO A 1 210 ? -19.25 -4.691 -10.547 1 95.44 210 PRO A CA 1
ATOM 1651 C C . PRO A 1 210 ? -18.562 -4.324 -9.234 1 95.44 210 PRO A C 1
ATOM 1653 O O . PRO A 1 210 ? -18.641 -5.086 -8.266 1 95.44 210 PRO A O 1
ATOM 1656 N N . ASN A 1 211 ? -17.812 -3.268 -9.227 1 95.44 211 ASN A N 1
ATOM 1657 C CA . ASN A 1 211 ? -17.078 -2.779 -8.062 1 95.44 211 ASN A CA 1
ATOM 1658 C C . ASN A 1 211 ? -15.891 -3.676 -7.738 1 95.44 211 ASN A C 1
ATOM 1660 O O . ASN A 1 211 ? -15.367 -3.639 -6.625 1 95.44 211 ASN A O 1
ATOM 1664 N N . GLY A 1 212 ? -15.562 -4.523 -8.727 1 98.19 212 GLY A N 1
ATOM 1665 C CA . GLY A 1 212 ? -14.445 -5.43 -8.539 1 98.19 212 GLY A CA 1
ATOM 1666 C C . GLY A 1 212 ? -13.102 -4.73 -8.57 1 98.19 212 GLY A C 1
ATOM 1667 O O . GLY A 1 212 ? -13.008 -3.576 -8.992 1 98.19 212 GLY A O 1
ATOM 1668 N N . THR A 1 213 ? -12.078 -5.406 -8.133 1 98.81 213 THR A N 1
ATOM 1669 C CA . THR A 1 213 ? -10.719 -4.887 -8.062 1 98.81 213 THR A CA 1
ATOM 1670 C C . THR A 1 213 ? -9.727 -5.883 -8.656 1 98.81 213 THR A C 1
ATOM 1672 O O . THR A 1 213 ? -9.828 -7.086 -8.406 1 98.81 213 THR A O 1
ATOM 1675 N N . ILE A 1 214 ? -8.836 -5.387 -9.477 1 98.94 214 ILE A N 1
ATOM 1676 C CA . ILE A 1 214 ? -7.711 -6.18 -9.961 1 98.94 214 ILE A CA 1
ATOM 1677 C C . ILE A 1 214 ? -6.441 -5.793 -9.203 1 98.94 214 ILE A C 1
ATOM 1679 O O . ILE A 1 214 ? -6.125 -4.609 -9.07 1 98.94 214 ILE A O 1
ATOM 1683 N N . VAL A 1 215 ? -5.785 -6.762 -8.641 1 98.88 215 VAL A N 1
ATOM 1684 C CA . VAL A 1 215 ? -4.484 -6.57 -8.008 1 98.88 215 VAL A CA 1
ATOM 1685 C C . VAL A 1 215 ? -3.418 -7.352 -8.773 1 98.88 215 VAL A C 1
ATOM 1687 O O . VAL A 1 215 ? -3.621 -8.523 -9.109 1 98.88 215 VAL A O 1
ATOM 1690 N N . VAL A 1 216 ? -2.273 -6.711 -9.086 1 98.81 216 VAL A N 1
ATOM 1691 C CA . VAL A 1 216 ? -1.226 -7.34 -9.883 1 98.81 216 VAL A CA 1
ATOM 1692 C C . VAL A 1 216 ? 0.105 -7.27 -9.133 1 98.81 216 VAL A C 1
ATOM 1694 O O . VAL A 1 216 ? 0.545 -6.188 -8.742 1 98.81 216 VAL A O 1
ATOM 1697 N N . ASP A 1 217 ? 0.752 -8.375 -8.992 1 97 217 ASP A N 1
ATOM 1698 C CA . ASP A 1 217 ? 2.006 -8.469 -8.25 1 97 217 ASP A CA 1
ATOM 1699 C C . ASP A 1 217 ? 3.205 -8.219 -9.164 1 97 217 ASP A C 1
ATOM 1701 O O . ASP A 1 217 ? 3.092 -8.328 -10.383 1 97 217 ASP A O 1
ATOM 1705 N N . ASN A 1 218 ? 4.363 -7.828 -8.609 1 96.44 218 ASN A N 1
ATOM 1706 C CA . ASN A 1 218 ? 5.684 -7.734 -9.219 1 96.44 218 ASN A CA 1
ATOM 1707 C C . ASN A 1 218 ? 5.695 -6.734 -10.375 1 96.44 218 ASN A C 1
ATOM 1709 O O . ASN A 1 218 ? 6.234 -7.02 -11.445 1 96.44 218 ASN A O 1
ATOM 1713 N N . VAL A 1 219 ? 5.121 -5.594 -10.148 1 98.12 219 VAL A N 1
ATOM 1714 C CA . VAL A 1 219 ? 4.98 -4.66 -11.258 1 98.12 219 VAL A CA 1
ATOM 1715 C C . VAL A 1 219 ? 6.176 -3.709 -11.289 1 98.12 219 VAL A C 1
ATOM 1717 O O . VAL A 1 219 ? 6.352 -2.955 -12.25 1 98.12 219 VAL A O 1
ATOM 1720 N N . LEU A 1 220 ? 7.004 -3.672 -10.305 1 97.5 220 LEU A N 1
ATOM 1721 C CA . LEU A 1 220 ? 8.289 -2.992 -10.383 1 97.5 220 LEU A CA 1
ATOM 1722 C C . LEU A 1 220 ? 9.359 -3.922 -10.945 1 97.5 220 LEU A C 1
ATOM 1724 O O . LEU A 1 220 ? 10.281 -3.473 -11.633 1 97.5 220 LEU A O 1
ATOM 1728 N N . PHE A 1 221 ? 9.32 -5.172 -10.641 1 96.88 221 PHE A N 1
ATOM 1729 C CA . PHE A 1 221 ? 10.016 -6.328 -11.195 1 96.88 221 PHE A CA 1
ATOM 1730 C C . PHE A 1 221 ? 11.508 -6.043 -11.336 1 96.88 221 PHE A C 1
ATOM 1732 O O . PHE A 1 221 ? 12.023 -5.926 -12.453 1 96.88 221 PHE A O 1
ATOM 1739 N N . PHE A 1 222 ? 12.18 -6.023 -10.242 1 95.31 222 PHE A N 1
ATOM 1740 C CA . PHE A 1 222 ? 13.625 -5.855 -10.172 1 95.31 222 PHE A CA 1
ATOM 1741 C C . PHE A 1 222 ? 14.047 -4.535 -10.812 1 95.31 222 PHE A C 1
ATOM 1743 O O . PHE A 1 222 ? 15.211 -4.359 -11.172 1 95.31 222 PHE A O 1
ATOM 1750 N N . GLY A 1 223 ? 13.133 -3.652 -11.078 1 97.38 223 GLY A N 1
ATOM 1751 C CA . GLY A 1 223 ? 13.414 -2.309 -11.562 1 97.38 223 GLY A CA 1
ATOM 1752 C C . GLY A 1 223 ? 13.352 -2.193 -13.078 1 97.38 223 GLY A C 1
ATOM 1753 O O . GLY A 1 223 ? 13.5 -1.1 -13.625 1 97.38 223 GLY A O 1
ATOM 1754 N N . ASP A 1 224 ? 13.023 -3.225 -13.781 1 97.62 224 ASP A N 1
ATOM 1755 C CA . ASP A 1 224 ? 13.102 -3.252 -15.242 1 97.62 224 ASP A CA 1
ATOM 1756 C C . ASP A 1 224 ? 12.172 -2.209 -15.859 1 97.62 224 ASP A C 1
ATOM 1758 O O . ASP A 1 224 ? 12.539 -1.546 -16.828 1 97.62 224 ASP A O 1
ATOM 1762 N N . PRO A 1 225 ? 11.023 -1.988 -15.289 1 98.06 225 PRO A N 1
ATOM 1763 C CA . PRO A 1 225 ? 10.109 -1.038 -15.938 1 98.06 225 PRO A CA 1
ATOM 1764 C C . PRO A 1 225 ? 10.609 0.403 -15.852 1 98.06 225 PRO A C 1
ATOM 1766 O O . PRO A 1 225 ? 10.148 1.263 -16.609 1 98.06 225 PRO A O 1
ATOM 1769 N N . TYR A 1 226 ? 11.516 0.672 -14.945 1 97.12 226 TYR A N 1
ATOM 1770 C CA . TYR A 1 226 ? 11.859 2.08 -14.781 1 97.12 226 TYR A CA 1
ATOM 1771 C C . TYR A 1 226 ? 13.367 2.295 -14.898 1 97.12 226 TYR A C 1
ATOM 1773 O O . TYR A 1 226 ? 13.867 3.389 -14.633 1 97.12 226 TYR A O 1
ATOM 1781 N N . THR A 1 227 ? 14.039 1.217 -15.203 1 95.88 227 THR A N 1
ATOM 1782 C CA . THR A 1 227 ? 15.469 1.308 -15.5 1 95.88 227 THR A CA 1
ATOM 1783 C C . THR A 1 227 ? 15.766 0.762 -16.891 1 95.88 227 THR A C 1
ATOM 1785 O O . THR A 1 227 ? 14.891 0.171 -17.531 1 95.88 227 THR A O 1
ATOM 1788 N N . LYS A 1 228 ? 16.875 0.966 -17.453 1 87.94 228 LYS A N 1
ATOM 1789 C CA . LYS A 1 228 ? 17.297 0.458 -18.75 1 87.94 228 LYS A CA 1
ATOM 1790 C C . LYS A 1 228 ? 18.219 -0.755 -18.609 1 87.94 228 LYS A C 1
ATOM 1792 O O . LYS A 1 228 ? 18.859 -1.179 -19.562 1 87.94 228 LYS A O 1
ATOM 1797 N N . GLU A 1 229 ? 18.172 -1.338 -17.469 1 89.5 229 GLU A N 1
ATOM 1798 C CA . GLU A 1 229 ? 19.094 -2.424 -17.172 1 89.5 229 GLU A CA 1
ATOM 1799 C C . GLU A 1 229 ? 18.688 -3.713 -17.875 1 89.5 229 GLU A C 1
ATOM 1801 O O . GLU A 1 229 ? 19.531 -4.492 -18.297 1 89.5 229 GLU A O 1
ATOM 1806 N N . GLY A 1 230 ? 17.391 -3.977 -18.016 1 93 230 GLY A N 1
ATOM 1807 C CA . GLY A 1 230 ? 16.922 -5.238 -18.578 1 93 230 GLY A CA 1
ATOM 1808 C C . GLY A 1 230 ? 17.328 -6.441 -17.75 1 93 230 GLY A C 1
ATOM 1809 O O . GLY A 1 230 ? 17.703 -7.48 -18.297 1 93 230 GLY A O 1
ATOM 1810 N N . PHE A 1 231 ? 17.359 -6.301 -16.5 1 93 231 PHE A N 1
ATOM 1811 C CA . PHE A 1 231 ? 17.859 -7.27 -15.531 1 93 231 PHE A CA 1
ATOM 1812 C C . PHE A 1 231 ? 17.156 -8.609 -15.695 1 93 231 PHE A C 1
ATOM 1814 O O . PHE A 1 231 ? 17.781 -9.664 -15.523 1 93 231 PHE A O 1
ATOM 1821 N N . MET A 1 232 ? 15.906 -8.656 -16.047 1 94.69 232 MET A N 1
ATOM 1822 C CA . MET A 1 232 ? 15.133 -9.891 -16.078 1 94.69 232 MET A CA 1
ATOM 1823 C C . MET A 1 232 ? 14.766 -10.273 -17.5 1 94.69 232 MET A C 1
ATOM 1825 O O . MET A 1 232 ? 13.898 -11.125 -17.719 1 94.69 232 MET A O 1
ATOM 1829 N N . GLY A 1 233 ? 15.289 -9.625 -18.484 1 96 233 GLY A N 1
ATOM 1830 C CA . GLY A 1 233 ? 15.125 -9.984 -19.891 1 96 233 GLY A CA 1
ATOM 1831 C C . GLY A 1 233 ? 13.68 -9.945 -20.344 1 96 233 GLY A C 1
ATOM 1832 O O . GLY A 1 233 ? 12.984 -8.953 -20.125 1 96 233 GLY A O 1
ATOM 1833 N N . GLU A 1 234 ? 13.25 -11.039 -20.922 1 95.44 234 GLU A N 1
ATOM 1834 C CA . GLU A 1 234 ? 11.922 -11.109 -21.516 1 95.44 234 GLU A CA 1
ATOM 1835 C C . GLU A 1 234 ? 10.828 -10.938 -20.469 1 95.44 234 GLU A C 1
ATOM 1837 O O . GLU A 1 234 ? 9.781 -10.344 -20.734 1 95.44 234 GLU A O 1
ATOM 1842 N N . ARG A 1 235 ? 11.016 -11.438 -19.359 1 96.31 235 ARG A N 1
ATOM 1843 C CA . ARG A 1 235 ? 10.047 -11.281 -18.281 1 96.31 235 ARG A CA 1
ATOM 1844 C C . ARG A 1 235 ? 9.883 -9.812 -17.891 1 96.31 235 ARG A C 1
ATOM 1846 O O . ARG A 1 235 ? 8.758 -9.336 -17.719 1 96.31 235 ARG A O 1
ATOM 1853 N N . GLY A 1 236 ? 11.031 -9.148 -17.797 1 97 236 GLY A N 1
ATOM 1854 C CA . GLY A 1 236 ? 11.008 -7.727 -17.5 1 97 236 GLY A CA 1
ATOM 1855 C C . GLY A 1 236 ? 10.32 -6.91 -18.594 1 97 236 GLY A C 1
ATOM 1856 O O . GLY A 1 236 ? 9.594 -5.965 -18.297 1 97 236 GLY A O 1
ATOM 1857 N N . GLU A 1 237 ? 10.594 -7.32 -19.812 1 97.06 237 GLU A N 1
ATOM 1858 C CA . GLU A 1 237 ? 9.938 -6.652 -20.938 1 97.06 237 GLU A CA 1
ATOM 1859 C C . GLU A 1 237 ? 8.43 -6.832 -20.875 1 97.06 237 GLU A C 1
ATOM 1861 O O . GLU A 1 237 ? 7.676 -5.898 -21.172 1 97.06 237 GLU A O 1
ATOM 1866 N N . GLY A 1 238 ? 8.016 -8.023 -20.531 1 97.5 238 GLY A N 1
ATOM 1867 C CA . GLY A 1 238 ? 6.594 -8.289 -20.391 1 97.5 238 GLY A CA 1
ATOM 1868 C C . GLY A 1 238 ? 5.922 -7.41 -19.359 1 97.5 238 GLY A C 1
ATOM 1869 O O . GLY A 1 238 ? 4.855 -6.844 -19.625 1 97.5 238 GLY A O 1
ATOM 1870 N N . VAL A 1 239 ? 6.543 -7.238 -18.25 1 98.31 239 VAL A N 1
ATOM 1871 C CA . VAL A 1 239 ? 5.996 -6.414 -17.172 1 98.31 239 VAL A CA 1
ATOM 1872 C C . VAL A 1 239 ? 5.98 -4.949 -17.609 1 98.31 239 VAL A C 1
ATOM 1874 O O . VAL A 1 239 ? 5.02 -4.227 -17.344 1 98.31 239 VAL A O 1
ATOM 1877 N N . THR A 1 240 ? 7.043 -4.492 -18.25 1 98.31 240 THR A N 1
ATOM 1878 C CA . THR A 1 240 ? 7.129 -3.117 -18.734 1 98.31 240 THR A CA 1
ATOM 1879 C C . THR A 1 240 ? 5.988 -2.814 -19.703 1 98.31 240 THR A C 1
ATOM 1881 O O . THR A 1 240 ? 5.34 -1.771 -19.609 1 98.31 240 THR A O 1
ATOM 1884 N N . LYS A 1 241 ? 5.773 -3.738 -20.609 1 98.25 241 LYS A N 1
ATOM 1885 C CA . LYS A 1 241 ? 4.684 -3.574 -21.562 1 98.25 241 LYS A CA 1
ATOM 1886 C C . LYS A 1 241 ? 3.33 -3.543 -20.859 1 98.25 241 LYS A C 1
ATOM 1888 O O . LYS A 1 241 ? 2.463 -2.738 -21.203 1 98.25 241 LYS A O 1
ATOM 1893 N N . PHE A 1 242 ? 3.158 -4.379 -19.938 1 98.81 242 PHE A N 1
ATOM 1894 C CA . PHE A 1 242 ? 1.925 -4.422 -19.156 1 98.81 242 PHE A CA 1
ATOM 1895 C C . PHE A 1 242 ? 1.69 -3.096 -18.438 1 98.81 242 PHE A C 1
ATOM 1897 O O . PHE A 1 242 ? 0.588 -2.547 -18.484 1 98.81 242 PHE A O 1
ATOM 1904 N N . ASN A 1 243 ? 2.746 -2.623 -17.734 1 98.75 243 ASN A N 1
ATOM 1905 C CA . ASN A 1 243 ? 2.629 -1.357 -17.016 1 98.75 243 ASN A CA 1
ATOM 1906 C C . ASN A 1 243 ? 2.213 -0.224 -17.953 1 98.75 243 ASN A C 1
ATOM 1908 O O . ASN A 1 243 ? 1.372 0.603 -17.594 1 98.75 243 ASN A O 1
ATOM 1912 N N . GLU A 1 244 ? 2.793 -0.205 -19.094 1 98.25 244 GLU A N 1
ATOM 1913 C CA . GLU A 1 244 ? 2.457 0.835 -20.062 1 98.25 244 GLU A CA 1
ATOM 1914 C C . GLU A 1 244 ? 1.011 0.708 -20.531 1 98.25 244 GLU A C 1
ATOM 1916 O O . GLU A 1 244 ? 0.318 1.713 -20.703 1 98.25 244 GLU A O 1
ATOM 1921 N N . MET A 1 245 ? 0.577 -0.499 -20.75 1 98.56 245 MET A N 1
ATOM 1922 C CA . MET A 1 245 ? -0.814 -0.738 -21.109 1 98.56 245 MET A CA 1
ATOM 1923 C C . MET A 1 245 ? -1.764 -0.192 -20.047 1 98.56 245 MET A C 1
ATOM 1925 O O . MET A 1 245 ? -2.74 0.487 -20.375 1 98.56 245 MET A O 1
ATOM 1929 N N . VAL A 1 246 ? -1.502 -0.464 -18.812 1 98.69 246 VAL A N 1
ATOM 1930 C CA . VAL A 1 246 ? -2.346 -0.003 -17.719 1 98.69 246 VAL A CA 1
ATOM 1931 C C . VAL A 1 246 ? -2.287 1.52 -17.625 1 98.69 246 VAL A C 1
ATOM 1933 O O . VAL A 1 246 ? -3.311 2.176 -17.422 1 98.69 246 VAL A O 1
ATOM 1936 N N . ARG A 1 247 ? -1.056 2.055 -17.719 1 97.81 247 ARG A N 1
ATOM 1937 C CA . ARG A 1 247 ? -0.873 3.502 -17.688 1 97.81 247 ARG A CA 1
ATOM 1938 C C . ARG A 1 247 ? -1.764 4.195 -18.703 1 97.81 247 ARG A C 1
ATOM 1940 O O . ARG A 1 247 ? -2.357 5.238 -18.422 1 97.81 247 ARG A O 1
ATOM 1947 N N . GLN A 1 248 ? -1.937 3.643 -19.844 1 97.5 248 GLN A N 1
ATOM 1948 C CA . GLN A 1 248 ? -2.643 4.258 -20.953 1 97.5 248 GLN A CA 1
ATOM 1949 C C . GLN A 1 248 ? -4.141 3.984 -20.875 1 97.5 248 GLN A C 1
ATOM 1951 O O . GLN A 1 248 ? -4.93 4.602 -21.594 1 97.5 248 GLN A O 1
ATOM 1956 N N . ASP A 1 249 ? -4.547 3.037 -20.078 1 98.12 249 ASP A N 1
ATOM 1957 C CA . ASP A 1 249 ? -5.965 2.707 -19.938 1 98.12 249 ASP A CA 1
ATOM 1958 C C . ASP A 1 249 ? -6.707 3.791 -19.156 1 98.12 249 ASP A C 1
ATOM 1960 O O . ASP A 1 249 ? -6.668 3.814 -17.922 1 98.12 249 ASP A O 1
ATOM 1964 N N . GLY A 1 250 ? -7.426 4.66 -19.828 1 96.69 250 GLY A N 1
ATOM 1965 C CA . GLY A 1 250 ? -8.117 5.789 -19.219 1 96.69 250 GLY A CA 1
ATOM 1966 C C . GLY A 1 250 ? -9.414 5.398 -18.531 1 96.69 250 GLY A C 1
ATOM 1967 O O . GLY A 1 250 ? -10.047 6.227 -17.875 1 96.69 250 GLY A O 1
ATOM 1968 N N . SER A 1 251 ? -9.82 4.148 -18.656 1 97.44 251 SER A N 1
ATOM 1969 C CA . SER A 1 251 ? -11.094 3.709 -18.094 1 97.44 251 SER A CA 1
ATOM 1970 C C . SER A 1 251 ? -10.922 3.221 -16.656 1 97.44 251 SER A C 1
ATOM 1972 O O . SER A 1 251 ? -11.898 2.918 -15.977 1 97.44 251 SER A O 1
ATOM 1974 N N . VAL A 1 252 ? -9.641 3.199 -16.156 1 98.31 252 VAL A N 1
ATOM 1975 C CA . VAL A 1 252 ? -9.438 2.611 -14.844 1 98.31 252 VAL A CA 1
ATOM 1976 C C . VAL A 1 252 ? -8.773 3.631 -13.922 1 98.31 252 VAL A C 1
ATOM 1978 O O . VAL A 1 252 ? -8.117 4.566 -14.391 1 98.31 252 VAL A O 1
ATOM 1981 N N . HIS A 1 253 ? -9.094 3.564 -12.648 1 98.19 253 HIS A N 1
ATOM 1982 C CA . HIS A 1 253 ? -8.281 4.102 -11.562 1 98.19 253 HIS A CA 1
ATOM 1983 C C . HIS A 1 253 ? -7.191 3.117 -11.148 1 98.19 253 HIS A C 1
ATOM 1985 O O . HIS A 1 253 ? -7.477 1.946 -10.891 1 98.19 253 HIS A O 1
ATOM 1991 N N . LYS A 1 254 ? -5.941 3.598 -11.172 1 98.56 254 LYS A N 1
ATOM 1992 C CA . LYS A 1 254 ? -4.852 2.678 -10.859 1 98.56 254 LYS A CA 1
ATOM 1993 C C . LYS A 1 254 ? -3.82 3.336 -9.945 1 98.56 254 LYS A C 1
ATOM 1995 O O . LYS A 1 254 ? -3.539 4.531 -10.078 1 98.56 254 LYS A O 1
ATOM 2000 N N . ILE A 1 255 ? -3.316 2.568 -9.008 1 98 255 ILE A N 1
ATOM 2001 C CA . ILE A 1 255 ? -2.234 2.988 -8.125 1 98 255 ILE A CA 1
ATOM 2002 C C . ILE A 1 255 ? -1.176 1.892 -8.047 1 98 255 ILE A C 1
ATOM 2004 O O . ILE A 1 255 ? -1.506 0.704 -8 1 98 255 ILE A O 1
ATOM 2008 N N . MET A 1 256 ? 0.089 2.297 -8.164 1 98.06 256 MET A N 1
ATOM 2009 C CA . MET A 1 256 ? 1.199 1.375 -7.941 1 98.06 256 MET A CA 1
ATOM 2010 C C . MET A 1 256 ? 1.775 1.546 -6.539 1 98.06 256 MET A C 1
ATOM 2012 O O . MET A 1 256 ? 2.387 2.572 -6.234 1 98.06 256 MET A O 1
ATOM 2016 N N . VAL A 1 257 ? 1.598 0.57 -5.715 1 97.31 257 VAL A N 1
ATOM 2017 C CA . VAL A 1 257 ? 2.045 0.581 -4.324 1 97.31 257 VAL A CA 1
ATOM 2018 C C . VAL A 1 257 ? 3.416 -0.083 -4.219 1 97.31 257 VAL A C 1
ATOM 2020 O O . VAL A 1 257 ? 3.596 -1.223 -4.652 1 97.31 257 VAL A O 1
ATOM 2023 N N . PRO A 1 258 ? 4.402 0.6 -3.637 1 95.25 258 PRO A N 1
ATOM 2024 C CA . PRO A 1 258 ? 5.758 0.052 -3.604 1 95.25 258 PRO A CA 1
ATOM 2025 C C . PRO A 1 258 ? 5.957 -0.966 -2.482 1 95.25 258 PRO A C 1
ATOM 2027 O O . PRO A 1 258 ? 6.91 -0.859 -1.709 1 95.25 258 PRO A O 1
ATOM 2030 N N . ILE A 1 259 ? 5.164 -1.917 -2.449 1 94.31 259 ILE A N 1
ATOM 2031 C CA . ILE A 1 259 ? 5.336 -3.059 -1.559 1 94.31 259 ILE A CA 1
ATOM 2032 C C . ILE A 1 259 ? 6.156 -4.141 -2.258 1 94.31 259 ILE A C 1
ATOM 2034 O O . ILE A 1 259 ? 5.781 -4.613 -3.334 1 94.31 259 ILE A O 1
ATOM 2038 N N . ARG A 1 260 ? 7.316 -4.434 -1.666 1 91.81 260 ARG A N 1
ATOM 2039 C CA . ARG A 1 260 ? 8.242 -5.414 -2.219 1 91.81 260 ARG A CA 1
ATOM 2040 C C . ARG A 1 260 ? 8.562 -5.105 -3.68 1 91.81 260 ARG A C 1
ATOM 2042 O O . ARG A 1 260 ? 9.094 -4.039 -3.992 1 91.81 260 ARG A O 1
ATOM 2049 N N . ASP A 1 261 ? 8.117 -5.992 -4.574 1 94.75 261 ASP A N 1
ATOM 2050 C CA . ASP A 1 261 ? 8.461 -5.797 -5.977 1 94.75 261 ASP A CA 1
ATOM 2051 C C . ASP A 1 261 ? 7.336 -5.078 -6.723 1 94.75 261 ASP A C 1
ATOM 2053 O O . ASP A 1 261 ? 7.176 -5.254 -7.934 1 94.75 261 ASP A O 1
ATOM 2057 N N . GLY A 1 262 ? 6.492 -4.316 -5.965 1 96.12 262 GLY A N 1
ATOM 2058 C CA . GLY A 1 262 ? 5.457 -3.467 -6.535 1 96.12 262 GLY A CA 1
ATOM 2059 C C . GLY A 1 262 ? 4.137 -4.188 -6.727 1 96.12 262 GLY A C 1
ATOM 2060 O O . GLY A 1 262 ? 4.109 -5.359 -7.105 1 96.12 262 GLY A O 1
ATOM 2061 N N . MET A 1 263 ? 3.043 -3.48 -6.477 1 97.62 263 MET A N 1
ATOM 2062 C CA . MET A 1 263 ? 1.699 -4.02 -6.66 1 97.62 263 MET A CA 1
ATOM 2063 C C . MET A 1 263 ? 0.766 -2.969 -7.25 1 97.62 263 MET A C 1
ATOM 2065 O O . MET A 1 263 ? 0.761 -1.818 -6.809 1 97.62 263 MET A O 1
ATOM 2069 N N . PHE A 1 264 ? 0.007 -3.377 -8.312 1 98.56 264 PHE A N 1
ATOM 2070 C CA . PHE A 1 264 ? -1.049 -2.523 -8.844 1 98.56 264 PHE A CA 1
ATOM 2071 C C . PHE A 1 264 ? -2.375 -2.807 -8.148 1 98.56 264 PHE A C 1
ATOM 2073 O O . PHE A 1 264 ? -2.715 -3.965 -7.898 1 98.56 264 PHE A O 1
ATOM 2080 N N . ILE A 1 265 ? -3.053 -1.794 -7.797 1 98.81 265 ILE A N 1
ATOM 2081 C CA . ILE A 1 265 ? -4.484 -1.851 -7.527 1 98.81 265 ILE A CA 1
ATOM 2082 C C . ILE A 1 265 ? -5.25 -1.142 -8.648 1 98.81 265 ILE A C 1
ATOM 2084 O O . ILE A 1 265 ? -5.035 0.047 -8.891 1 98.81 265 ILE A O 1
ATOM 2088 N N . ILE A 1 266 ? -6.117 -1.871 -9.32 1 98.88 266 ILE A N 1
ATOM 2089 C CA . ILE A 1 266 ? -6.816 -1.36 -10.5 1 98.88 266 ILE A CA 1
ATOM 2090 C C . ILE A 1 266 ? -8.32 -1.538 -10.32 1 98.88 266 ILE A C 1
ATOM 2092 O O . ILE A 1 266 ? -8.797 -2.641 -10.031 1 98.88 266 ILE A O 1
ATOM 2096 N N . ARG A 1 267 ? -9.062 -0.465 -10.438 1 98.44 267 ARG A N 1
ATOM 2097 C CA . ARG A 1 267 ? -10.523 -0.453 -10.383 1 98.44 267 ARG A CA 1
ATOM 2098 C C . ARG A 1 267 ? -11.109 0.352 -11.531 1 98.44 267 ARG A C 1
ATOM 2100 O O . ARG A 1 267 ? -10.445 1.231 -12.086 1 98.44 267 ARG A O 1
ATOM 2107 N N . ARG A 1 268 ? -12.359 -0.012 -11.906 1 97.88 268 ARG A N 1
ATOM 2108 C CA . ARG A 1 268 ? -13.008 0.864 -12.875 1 97.88 268 ARG A CA 1
ATOM 2109 C C . ARG A 1 268 ? -13.102 2.291 -12.344 1 97.88 268 ARG A C 1
ATOM 2111 O O . ARG A 1 268 ? -13.422 2.506 -11.172 1 97.88 268 ARG A O 1
ATOM 2118 N N . LYS A 1 269 ? -12.75 3.197 -13.195 1 96.38 269 LYS A N 1
ATOM 2119 C CA . LYS A 1 269 ? -12.82 4.598 -12.797 1 96.38 269 LYS A CA 1
ATOM 2120 C C . LYS A 1 269 ? -14.211 4.949 -12.266 1 96.38 269 LYS A C 1
ATOM 2122 O O . LYS A 1 269 ? -14.344 5.738 -11.328 1 96.38 269 LYS A O 1
ATOM 2127 N N . THR A 1 270 ? -15.242 4.355 -12.805 1 94.38 270 THR A N 1
ATOM 2128 C CA . THR A 1 270 ? -16.625 4.633 -12.422 1 94.38 270 THR A CA 1
ATOM 2129 C C . THR A 1 270 ? -16.922 4.086 -11.031 1 94.38 270 THR A C 1
ATOM 2131 O O . THR A 1 270 ? -17.875 4.527 -10.375 1 94.38 270 THR A O 1
ATOM 2134 N N . ASP A 1 271 ? -16.109 3.117 -10.625 1 95.5 271 ASP A N 1
ATOM 2135 C CA . ASP A 1 271 ? -16.297 2.553 -9.297 1 95.5 271 ASP A CA 1
ATOM 2136 C C . ASP A 1 271 ? -15.586 3.396 -8.242 1 95.5 271 ASP A C 1
ATOM 2138 O O . ASP A 1 271 ? -15.797 3.215 -7.039 1 95.5 271 ASP A O 1
ATOM 2142 N N . VAL A 1 272 ? -14.742 4.312 -8.672 1 95.88 272 VAL A N 1
ATOM 2143 C CA . VAL A 1 272 ? -13.953 5.125 -7.746 1 95.88 272 VAL A CA 1
ATOM 2144 C C . VAL A 1 272 ? -14.453 6.566 -7.77 1 95.88 272 VAL A C 1
ATOM 2146 O O . VAL A 1 272 ? -14.742 7.148 -6.723 1 95.88 272 VAL A O 1
ATOM 2149 N N . ASP A 1 273 ? -14.664 7.039 -8.992 1 89.5 273 ASP A N 1
ATOM 2150 C CA . ASP A 1 273 ? -15.07 8.43 -9.164 1 89.5 273 ASP A CA 1
ATOM 2151 C C . ASP A 1 273 ? -16.594 8.578 -9.031 1 89.5 273 ASP A C 1
ATOM 2153 O O . ASP A 1 273 ? -17.344 7.754 -9.555 1 89.5 273 ASP A O 1
ATOM 2157 N N . GLY A 1 274 ? -17.047 9.641 -8.484 1 72.38 274 GLY A N 1
ATOM 2158 C CA . GLY A 1 274 ? -18.438 10.055 -8.516 1 72.38 274 GLY A CA 1
ATOM 2159 C C . GLY A 1 274 ? -19.391 8.984 -8.023 1 72.38 274 GLY A C 1
ATOM 2160 O O . GLY A 1 274 ? -20.516 8.867 -8.508 1 72.38 274 GLY A O 1
ATOM 2161 N N . ARG A 1 275 ? -18.844 7.992 -7.125 1 66.19 275 ARG A N 1
ATOM 2162 C CA . ARG A 1 275 ? -19.719 6.926 -6.641 1 66.19 275 ARG A CA 1
ATOM 2163 C C . ARG A 1 275 ? -21.078 7.477 -6.242 1 66.19 275 ARG A C 1
ATOM 2165 O O . ARG A 1 275 ? -21.172 8.477 -5.527 1 66.19 275 ARG A O 1
ATOM 2172 N N . LYS A 1 276 ? -22.078 7.281 -7.18 1 52.56 276 LYS A N 1
ATOM 2173 C CA . LYS A 1 276 ? -23.5 7.613 -7.008 1 52.56 276 LYS A CA 1
ATOM 2174 C C . LYS A 1 276 ? -24.188 6.594 -6.113 1 52.56 276 LYS A C 1
ATOM 2176 O O . LYS A 1 276 ? -23.891 5.398 -6.172 1 52.56 276 LYS A O 1
ATOM 2181 N N . MET B 1 1 ? 11.828 18.312 -9.07 1 40.38 1 MET B N 1
ATOM 2182 C CA . MET B 1 1 ? 10.633 17.5 -9.297 1 40.38 1 MET B CA 1
ATOM 2183 C C . MET B 1 1 ? 10.047 17.031 -7.969 1 40.38 1 MET B C 1
ATOM 2185 O O . MET B 1 1 ? 10.758 16.953 -6.965 1 40.38 1 MET B O 1
ATOM 2189 N N . ALA B 1 2 ? 8.797 17.125 -7.77 1 49.62 2 ALA B N 1
ATOM 2190 C CA . ALA B 1 2 ? 7.973 16.891 -6.582 1 49.62 2 ALA B CA 1
ATOM 2191 C C . ALA B 1 2 ? 8.5 15.703 -5.781 1 49.62 2 ALA B C 1
ATOM 2193 O O . ALA B 1 2 ? 8.477 15.711 -4.551 1 49.62 2 ALA B O 1
ATOM 2194 N N . SER B 1 3 ? 9.344 14.852 -6.492 1 61.25 3 SER B N 1
ATOM 2195 C CA . SER B 1 3 ? 9.773 13.625 -5.816 1 61.25 3 SER B CA 1
ATOM 2196 C C . SER B 1 3 ? 11 13.883 -4.949 1 61.25 3 SER B C 1
ATOM 2198 O O . SER B 1 3 ? 11.164 13.25 -3.9 1 61.25 3 SER B O 1
ATOM 2200 N N . GLU B 1 4 ? 11.766 14.984 -5.285 1 65.94 4 GLU B N 1
ATOM 2201 C CA . GLU B 1 4 ? 12.977 15.203 -4.496 1 65.94 4 GLU B CA 1
ATOM 2202 C C . GLU B 1 4 ? 12.633 15.586 -3.061 1 65.94 4 GLU B C 1
ATOM 2204 O O . GLU B 1 4 ? 13.328 15.188 -2.123 1 65.94 4 GLU B O 1
ATOM 2209 N N . LYS B 1 5 ? 11.555 16.266 -3.01 1 71.62 5 LYS B N 1
ATOM 2210 C CA . LYS B 1 5 ? 11.133 16.703 -1.687 1 71.62 5 LYS B CA 1
ATOM 2211 C C . LYS B 1 5 ? 10.758 15.531 -0.799 1 71.62 5 LYS B C 1
ATOM 2213 O O . LYS B 1 5 ? 11.031 15.539 0.403 1 71.62 5 LYS B O 1
ATOM 2218 N N . TYR B 1 6 ? 10.375 14.5 -1.406 1 79 6 TYR B N 1
ATOM 2219 C CA . TYR B 1 6 ? 9.891 13.367 -0.621 1 79 6 TYR B CA 1
ATOM 2220 C C . TYR B 1 6 ? 11.023 12.391 -0.316 1 79 6 TYR B C 1
ATOM 2222 O O . TYR B 1 6 ? 10.922 11.586 0.61 1 79 6 TYR B O 1
ATOM 2230 N N . MET B 1 7 ? 12.078 12.547 -1.062 1 85.94 7 MET B N 1
ATOM 2231 C CA . MET B 1 7 ? 13.172 11.594 -0.87 1 85.94 7 MET B CA 1
ATOM 2232 C C . MET B 1 7 ? 13.867 11.836 0.466 1 85.94 7 MET B C 1
ATOM 2234 O O . MET B 1 7 ? 14.453 10.914 1.037 1 85.94 7 MET B O 1
ATOM 2238 N N . ARG B 1 8 ? 13.766 13.062 0.956 1 85.38 8 ARG B N 1
ATOM 2239 C CA . ARG B 1 8 ? 14.391 13.406 2.23 1 85.38 8 ARG B CA 1
ATOM 2240 C C . ARG B 1 8 ? 13.727 12.656 3.381 1 85.38 8 ARG B C 1
ATOM 2242 O O . ARG B 1 8 ? 14.273 12.594 4.484 1 85.38 8 ARG B O 1
ATOM 2249 N N . LEU B 1 9 ? 12.602 12.102 3.201 1 89.88 9 LEU B N 1
ATOM 2250 C CA . LEU B 1 9 ? 11.891 11.336 4.219 1 89.88 9 LEU B CA 1
ATOM 2251 C C . LEU B 1 9 ? 12.633 10.047 4.543 1 89.88 9 LEU B C 1
ATOM 2253 O O . LEU B 1 9 ? 12.414 9.445 5.598 1 89.88 9 LEU B O 1
ATOM 2257 N N . ASP B 1 10 ? 13.461 9.602 3.668 1 94 10 ASP B N 1
ATOM 2258 C CA . ASP B 1 10 ? 14.164 8.328 3.779 1 94 10 ASP B CA 1
ATOM 2259 C C . ASP B 1 10 ? 15.57 8.523 4.328 1 94 10 ASP B C 1
ATOM 2261 O O . ASP B 1 10 ? 16.422 9.141 3.674 1 94 10 ASP B O 1
ATOM 2265 N N . PRO B 1 11 ? 15.883 7.961 5.504 1 96.81 11 PRO B N 1
ATOM 2266 C CA . PRO B 1 11 ? 17.203 8.141 6.098 1 96.81 11 PRO B CA 1
ATOM 2267 C C . PRO B 1 11 ? 18.328 7.617 5.211 1 96.81 11 PRO B C 1
ATOM 2269 O O . PRO B 1 11 ? 19.438 8.164 5.219 1 96.81 11 PRO B O 1
ATOM 2272 N N . ALA B 1 12 ? 18.047 6.527 4.473 1 96.69 12 ALA B N 1
ATOM 2273 C CA . ALA B 1 12 ? 19.078 6 3.572 1 96.69 12 ALA B CA 1
ATOM 2274 C C . ALA B 1 12 ? 19.438 7.02 2.494 1 96.69 12 ALA B C 1
ATOM 2276 O O . ALA B 1 12 ? 20.609 7.203 2.17 1 96.69 12 ALA B O 1
ATOM 2277 N N . TYR B 1 13 ? 18.469 7.648 1.926 1 96.38 13 TYR B N 1
ATOM 2278 C CA . TYR B 1 13 ? 18.688 8.664 0.904 1 96.38 13 TYR B CA 1
ATOM 2279 C C . TYR B 1 13 ? 19.484 9.836 1.466 1 96.38 13 TYR B C 1
ATOM 2281 O O . TYR B 1 13 ? 20.438 10.305 0.842 1 96.38 13 TYR B O 1
ATOM 2289 N N . ARG B 1 14 ? 19.109 10.328 2.672 1 95.31 14 ARG B N 1
ATOM 2290 C CA . ARG B 1 14 ? 19.812 11.445 3.303 1 95.31 14 ARG B CA 1
ATOM 2291 C C . ARG B 1 14 ? 21.266 11.094 3.557 1 95.31 14 ARG B C 1
ATOM 2293 O O . ARG B 1 14 ? 22.156 11.914 3.301 1 95.31 14 ARG B O 1
ATOM 2300 N N . LYS B 1 15 ? 21.484 9.922 4.07 1 96.12 15 LYS B N 1
ATOM 2301 C CA . LYS B 1 15 ? 22.844 9.508 4.363 1 96.12 15 LYS B CA 1
ATOM 2302 C C . LYS B 1 15 ? 23.672 9.383 3.086 1 96.12 15 LYS B C 1
ATOM 2304 O O . LYS B 1 15 ? 24.859 9.742 3.068 1 96.12 15 LYS B O 1
ATOM 2309 N N . LEU B 1 16 ? 23.078 8.875 2.064 1 96.44 16 LEU B N 1
ATOM 2310 C CA . LEU B 1 16 ? 23.766 8.727 0.791 1 96.44 16 LEU B CA 1
ATOM 2311 C C . LEU B 1 16 ? 24.125 10.086 0.205 1 96.44 16 LEU B C 1
ATOM 2313 O O . LEU B 1 16 ? 25.188 10.25 -0.394 1 96.44 16 LEU B O 1
ATOM 2317 N N . GLN B 1 17 ? 23.25 11.039 0.313 1 95.5 17 GLN B N 1
ATOM 2318 C CA . GLN B 1 17 ? 23.562 12.398 -0.126 1 95.5 17 GLN B CA 1
ATOM 2319 C C . GLN B 1 17 ? 24.766 12.961 0.621 1 95.5 17 GLN B C 1
ATOM 2321 O O . GLN B 1 17 ? 25.641 13.57 0.014 1 95.5 17 GLN B O 1
ATOM 2326 N N . LYS B 1 18 ? 24.766 12.781 1.922 1 95.06 18 LYS B N 1
ATOM 2327 C CA . LYS B 1 18 ? 25.891 13.242 2.729 1 95.06 18 LYS B CA 1
ATOM 2328 C C . LYS B 1 18 ? 27.188 12.555 2.303 1 95.06 18 LYS B C 1
ATOM 2330 O O . LYS B 1 18 ? 28.25 13.188 2.24 1 95.06 18 LYS B O 1
ATOM 2335 N N . LEU B 1 19 ? 27.094 11.242 2.078 1 94.88 19 LEU B N 1
ATOM 2336 C CA . LEU B 1 19 ? 28.25 10.484 1.627 1 94.88 19 LEU B CA 1
ATOM 2337 C C . LEU B 1 19 ? 28.766 11.023 0.297 1 94.88 19 LEU B C 1
ATOM 2339 O O . LEU B 1 19 ? 29.984 11.148 0.101 1 94.88 19 LEU B O 1
ATOM 2343 N N . ARG B 1 20 ? 27.859 11.305 -0.646 1 93.88 20 ARG B N 1
ATOM 2344 C CA . ARG B 1 20 ? 28.234 11.891 -1.932 1 93.88 20 ARG B CA 1
ATOM 2345 C C . ARG B 1 20 ? 29.031 13.18 -1.739 1 93.88 20 ARG B C 1
ATOM 2347 O O . ARG B 1 20 ? 30.062 13.375 -2.371 1 93.88 20 ARG B O 1
ATOM 2354 N N . ASP B 1 21 ? 28.562 14 -0.853 1 92.5 21 ASP B N 1
ATOM 2355 C CA . ASP B 1 21 ? 29.219 15.273 -0.587 1 92.5 21 ASP B CA 1
ATOM 2356 C C . ASP B 1 21 ? 30.594 15.047 0.047 1 92.5 21 ASP B C 1
ATOM 2358 O O . ASP B 1 21 ? 31.562 15.734 -0.291 1 92.5 21 ASP B O 1
ATOM 2362 N N . LEU B 1 22 ? 30.688 14.109 0.935 1 90.56 22 LEU B N 1
ATOM 2363 C CA . LEU B 1 22 ? 31.938 13.773 1.608 1 90.56 22 LEU B CA 1
ATOM 2364 C C . LEU B 1 22 ? 32.969 13.289 0.608 1 90.56 22 LEU B C 1
ATOM 2366 O O . LEU B 1 22 ? 34.156 13.703 0.668 1 90.56 22 LEU B O 1
ATOM 2370 N N . VAL B 1 23 ? 32.594 12.422 -0.302 1 91.38 23 VAL B N 1
ATOM 2371 C CA . VAL B 1 23 ? 33.531 11.852 -1.252 1 91.38 23 VAL B CA 1
ATOM 2372 C C . VAL B 1 23 ? 34 12.922 -2.23 1 91.38 23 VAL B C 1
ATOM 2374 O O . VAL B 1 23 ? 35.156 12.914 -2.662 1 91.38 23 VAL B O 1
ATOM 2377 N N . ARG B 1 24 ? 33.188 13.812 -2.547 1 88.88 24 ARG B N 1
ATOM 2378 C CA . ARG B 1 24 ? 33.562 14.914 -3.426 1 88.88 24 ARG B CA 1
ATOM 2379 C C . ARG B 1 24 ? 34.562 15.859 -2.738 1 88.88 24 ARG B C 1
ATOM 2381 O O . ARG B 1 24 ? 35.5 16.359 -3.369 1 88.88 24 ARG B O 1
ATOM 2388 N N . GLU B 1 25 ? 34.375 16.016 -1.501 1 87.12 25 GLU B N 1
ATOM 2389 C CA . GLU B 1 25 ? 35.25 16.891 -0.723 1 87.12 25 GLU B CA 1
ATOM 2390 C C . GLU B 1 25 ? 36.625 16.25 -0.528 1 87.12 25 GLU B C 1
ATOM 2392 O O . GLU B 1 25 ? 37.656 16.938 -0.52 1 87.12 25 GLU B O 1
ATOM 2397 N N . GLN B 1 26 ? 36.719 14.898 -0.357 1 83.06 26 GLN B N 1
ATOM 2398 C CA . GLN B 1 26 ? 37.938 14.195 -0.039 1 83.06 26 GLN B CA 1
ATOM 2399 C C . GLN B 1 26 ? 38.688 13.812 -1.308 1 83.06 26 GLN B C 1
ATOM 2401 O O . GLN B 1 26 ? 39.688 13.07 -1.251 1 83.06 26 GLN B O 1
ATOM 2406 N N . LYS B 1 27 ? 38.344 14.258 -2.484 1 77.94 27 LYS B N 1
ATOM 2407 C CA . LYS B 1 27 ? 39 14.039 -3.779 1 77.94 27 LYS B CA 1
ATOM 2408 C C . LYS B 1 27 ? 39.156 12.547 -4.059 1 77.94 27 LYS B C 1
ATOM 2410 O O . LYS B 1 27 ? 40.25 12.117 -4.504 1 77.94 27 LYS B O 1
ATOM 2415 N N . VAL B 1 28 ? 38.188 11.812 -3.596 1 80.81 28 VAL B N 1
ATOM 2416 C CA . VAL B 1 28 ? 38.094 10.422 -4.031 1 80.81 28 VAL B CA 1
ATOM 2417 C C . VAL B 1 28 ? 37.844 10.367 -5.535 1 80.81 28 VAL B C 1
ATOM 2419 O O . VAL B 1 28 ? 37.406 11.344 -6.133 1 80.81 28 VAL B O 1
ATOM 2422 N N . PRO B 1 29 ? 38.312 9.305 -6.078 1 82.56 29 PRO B N 1
ATOM 2423 C CA . PRO B 1 29 ? 38.094 9.227 -7.527 1 82.56 29 PRO B CA 1
ATOM 2424 C C . PRO B 1 29 ? 36.656 9.555 -7.926 1 82.56 29 PRO B C 1
ATOM 2426 O O . PRO B 1 29 ? 35.719 9.102 -7.273 1 82.56 29 PRO B O 1
ATOM 2429 N N . SER B 1 30 ? 36.531 10.32 -8.961 1 85.56 30 SER B N 1
ATOM 2430 C CA . SER B 1 30 ? 35.25 10.836 -9.406 1 85.56 30 SER B CA 1
ATOM 2431 C C . SER B 1 30 ? 34.281 9.703 -9.758 1 85.56 30 SER B C 1
ATOM 2433 O O . SER B 1 30 ? 33.062 9.852 -9.641 1 85.56 30 SER B O 1
ATOM 2435 N N . LYS B 1 31 ? 34.812 8.586 -10.078 1 88.44 31 LYS B N 1
ATOM 2436 C CA . LYS B 1 31 ? 34 7.426 -10.422 1 88.44 31 LYS B CA 1
ATOM 2437 C C . LYS B 1 31 ? 33.094 7.02 -9.258 1 88.44 31 LYS B C 1
ATOM 2439 O O . LYS B 1 31 ? 31.953 6.617 -9.461 1 88.44 31 LYS B O 1
ATOM 2444 N N . ILE B 1 32 ? 33.625 7.195 -8.086 1 90.75 32 ILE B N 1
ATOM 2445 C CA . ILE B 1 32 ? 32.875 6.789 -6.902 1 90.75 32 ILE B CA 1
ATOM 2446 C C . ILE B 1 32 ? 31.688 7.734 -6.684 1 90.75 32 ILE B C 1
ATOM 2448 O O . ILE B 1 32 ? 30.562 7.289 -6.434 1 90.75 32 ILE B O 1
ATOM 2452 N N . SER B 1 33 ? 31.938 9.023 -6.781 1 91.44 33 SER B N 1
ATOM 2453 C CA . SER B 1 33 ? 30.859 9.984 -6.637 1 91.44 33 SER B CA 1
ATOM 2454 C C . SER B 1 33 ? 29.812 9.805 -7.73 1 91.44 33 SER B C 1
ATOM 2456 O O . SER B 1 33 ? 28.609 9.969 -7.484 1 91.44 33 SER B O 1
ATOM 2458 N N . ASP B 1 34 ? 30.234 9.438 -8.914 1 94.31 34 ASP B N 1
ATOM 2459 C CA . ASP B 1 34 ? 29.312 9.18 -10.016 1 94.31 34 ASP B CA 1
ATOM 2460 C C . ASP B 1 34 ? 28.422 7.98 -9.711 1 94.31 34 ASP B C 1
ATOM 2462 O O . ASP B 1 34 ? 27.234 7.996 -10.016 1 94.31 34 ASP B O 1
ATOM 2466 N N . GLU B 1 35 ? 29.031 6.965 -9.156 1 94.62 35 GLU B N 1
ATOM 2467 C CA . GLU B 1 35 ? 28.266 5.773 -8.797 1 94.62 35 GLU B CA 1
ATOM 2468 C C . GLU B 1 35 ? 27.25 6.082 -7.711 1 94.62 35 GLU B C 1
ATOM 2470 O O . GLU B 1 35 ? 26.125 5.57 -7.742 1 94.62 35 GLU B O 1
ATOM 2475 N N . ILE B 1 36 ? 27.625 6.902 -6.777 1 96 36 ILE B N 1
ATOM 2476 C CA . ILE B 1 36 ? 26.703 7.301 -5.715 1 96 36 ILE B CA 1
ATOM 2477 C C . ILE B 1 36 ? 25.531 8.086 -6.309 1 96 36 ILE B C 1
ATOM 2479 O O . ILE B 1 36 ? 24.375 7.859 -5.953 1 96 36 ILE B O 1
ATOM 2483 N N . ASP B 1 37 ? 25.812 8.992 -7.227 1 96.31 37 ASP B N 1
ATOM 2484 C CA . ASP B 1 37 ? 24.766 9.75 -7.906 1 96.31 37 ASP B CA 1
ATOM 2485 C C . ASP B 1 37 ? 23.797 8.828 -8.641 1 96.31 37 ASP B C 1
ATOM 2487 O O . ASP B 1 37 ? 22.594 9.062 -8.656 1 96.31 37 ASP B O 1
ATOM 2491 N N . GLU B 1 38 ? 24.344 7.797 -9.234 1 96.19 38 GLU B N 1
ATOM 2492 C CA . GLU B 1 38 ? 23.5 6.84 -9.945 1 96.19 38 GLU B CA 1
ATOM 2493 C C . GLU B 1 38 ? 22.562 6.113 -8.984 1 96.19 38 GLU B C 1
ATOM 2495 O O . GLU B 1 38 ? 21.406 5.863 -9.312 1 96.19 38 GLU B O 1
ATOM 2500 N N . VAL B 1 39 ? 23.047 5.742 -7.816 1 96.69 39 VAL B N 1
ATOM 2501 C CA . VAL B 1 39 ? 22.219 5.082 -6.816 1 96.69 39 VAL B CA 1
ATOM 2502 C C . VAL B 1 39 ? 21.109 6.027 -6.363 1 96.69 39 VAL B C 1
ATOM 2504 O O . VAL B 1 39 ? 19.938 5.629 -6.273 1 96.69 39 VAL B O 1
ATOM 2507 N N . LEU B 1 40 ? 21.453 7.289 -6.09 1 96.69 40 LEU B N 1
ATOM 2508 C CA . LEU B 1 40 ? 20.469 8.297 -5.715 1 96.69 40 LEU B CA 1
ATOM 2509 C C . LEU B 1 40 ? 19.406 8.438 -6.797 1 96.69 40 LEU B C 1
ATOM 2511 O O . LEU B 1 40 ? 18.203 8.523 -6.492 1 96.69 40 LEU B O 1
ATOM 2515 N N . ASP B 1 41 ? 19.844 8.406 -8.016 1 96.19 41 ASP B N 1
ATOM 2516 C CA . ASP B 1 41 ? 18.922 8.523 -9.148 1 96.19 41 ASP B CA 1
ATOM 2517 C C . ASP B 1 41 ? 17.984 7.316 -9.219 1 96.19 41 ASP B C 1
ATOM 2519 O O . ASP B 1 41 ? 16.797 7.457 -9.547 1 96.19 41 ASP B O 1
ATOM 2523 N N . LEU B 1 42 ? 18.531 6.148 -8.977 1 96.38 42 LEU B N 1
ATOM 2524 C CA . LEU B 1 42 ? 17.719 4.938 -8.992 1 96.38 42 LEU B CA 1
ATOM 2525 C C . LEU B 1 42 ? 16.656 4.984 -7.902 1 96.38 42 LEU B C 1
ATOM 2527 O O . LEU B 1 42 ? 15.508 4.59 -8.133 1 96.38 42 LEU B O 1
ATOM 2531 N N . MET B 1 43 ? 17.016 5.457 -6.715 1 95.62 43 MET B N 1
ATOM 2532 C CA . MET B 1 43 ? 16.047 5.602 -5.629 1 95.62 43 MET B CA 1
ATOM 2533 C C . MET B 1 43 ? 14.938 6.562 -6.02 1 95.62 43 MET B C 1
ATOM 2535 O O . MET B 1 43 ? 13.758 6.273 -5.801 1 95.62 43 MET B O 1
ATOM 2539 N N . LYS B 1 44 ? 15.312 7.637 -6.566 1 95.12 44 LYS B N 1
ATOM 2540 C CA . LYS B 1 44 ? 14.336 8.633 -7.004 1 95.12 44 LYS B CA 1
ATOM 2541 C C . LYS B 1 44 ? 13.461 8.086 -8.125 1 95.12 44 LYS B C 1
ATOM 2543 O O . LYS B 1 44 ? 12.25 8.336 -8.156 1 95.12 44 LYS B O 1
ATOM 2548 N N . SER B 1 45 ? 14.055 7.391 -9.062 1 95.94 45 SER B N 1
ATOM 2549 C CA . SER B 1 45 ? 13.336 6.855 -10.219 1 95.94 45 SER B CA 1
ATOM 2550 C C . SER B 1 45 ? 12.234 5.898 -9.789 1 95.94 45 SER B C 1
ATOM 2552 O O . SER B 1 45 ? 11.156 5.875 -10.391 1 95.94 45 SER B O 1
ATOM 2554 N N . ARG B 1 46 ? 12.531 5.086 -8.797 1 96 46 ARG B N 1
ATOM 2555 C CA . ARG B 1 46 ? 11.523 4.16 -8.289 1 96 46 ARG B CA 1
ATOM 2556 C C . ARG B 1 46 ? 10.305 4.91 -7.773 1 96 46 ARG B C 1
ATOM 2558 O O . ARG B 1 46 ? 9.164 4.562 -8.102 1 96 46 ARG B O 1
ATOM 2565 N N . THR B 1 47 ? 10.523 5.93 -6.965 1 94 47 THR B N 1
ATOM 2566 C CA . THR B 1 47 ? 9.461 6.742 -6.395 1 94 47 THR B CA 1
ATOM 2567 C C . THR B 1 47 ? 8.68 7.465 -7.492 1 94 47 THR B C 1
ATOM 2569 O O . THR B 1 47 ? 7.449 7.445 -7.504 1 94 47 THR B O 1
ATOM 2572 N N . ASP B 1 48 ? 9.406 8.07 -8.43 1 94.62 48 ASP B N 1
ATOM 2573 C CA . ASP B 1 48 ? 8.789 8.805 -9.523 1 94.62 48 ASP B CA 1
ATOM 2574 C C . ASP B 1 48 ? 7.953 7.887 -10.406 1 94.62 48 ASP B C 1
ATOM 2576 O O . ASP B 1 48 ? 6.906 8.289 -10.914 1 94.62 48 ASP B O 1
ATOM 2580 N N . TYR B 1 49 ? 8.461 6.695 -10.617 1 96.75 49 TYR B N 1
ATOM 2581 C CA . TYR B 1 49 ? 7.746 5.73 -11.453 1 96.75 49 TYR B CA 1
ATOM 2582 C C . TYR B 1 49 ? 6.402 5.363 -10.828 1 96.75 49 TYR B C 1
ATOM 2584 O O . TYR B 1 49 ? 5.375 5.375 -11.508 1 96.75 49 TYR B O 1
ATOM 2592 N N . CYS B 1 50 ? 6.379 5.078 -9.555 1 96.56 50 CYS B N 1
ATOM 2593 C CA . CYS B 1 50 ? 5.141 4.742 -8.852 1 96.56 50 CYS B CA 1
ATOM 2594 C C . CYS B 1 50 ? 4.148 5.895 -8.922 1 96.56 50 CYS B C 1
ATOM 2596 O O . CYS B 1 50 ? 2.961 5.684 -9.18 1 96.56 50 CYS B O 1
ATOM 2598 N N . GLU B 1 51 ? 4.637 7.086 -8.711 1 93.94 51 GLU B N 1
ATOM 2599 C CA . GLU B 1 51 ? 3.775 8.266 -8.766 1 93.94 51 GLU B CA 1
ATOM 2600 C C . GLU B 1 51 ? 3.268 8.508 -10.18 1 93.94 51 GLU B C 1
ATOM 2602 O O . GLU B 1 51 ? 2.08 8.773 -10.383 1 93.94 51 GLU B O 1
ATOM 2607 N N . GLY B 1 52 ? 4.156 8.43 -11.117 1 94.06 52 GLY B N 1
ATOM 2608 C CA . GLY B 1 52 ? 3.863 8.805 -12.492 1 94.06 52 GLY B CA 1
ATOM 2609 C C . GLY B 1 52 ? 2.883 7.867 -13.172 1 94.06 52 GLY B C 1
ATOM 2610 O O . GLY B 1 52 ? 2.105 8.289 -14.023 1 94.06 52 GLY B O 1
ATOM 2611 N N . ILE B 1 53 ? 2.896 6.633 -12.805 1 96.56 53 ILE B N 1
ATOM 2612 C CA . ILE B 1 53 ? 2.062 5.652 -13.5 1 96.56 53 ILE B CA 1
ATOM 2613 C C . ILE B 1 53 ? 0.688 5.59 -12.836 1 96.56 53 ILE B C 1
ATOM 2615 O O . ILE B 1 53 ? -0.267 5.078 -13.422 1 96.56 53 ILE B O 1
ATOM 2619 N N . SER B 1 54 ? 0.53 6.035 -11.586 1 97.06 54 SER B N 1
ATOM 2620 C CA . SER B 1 54 ? -0.734 6.051 -10.859 1 97.06 54 SER B CA 1
ATOM 2621 C C . SER B 1 54 ? -1.66 7.145 -11.383 1 97.06 54 SER B C 1
ATOM 2623 O O . SER B 1 54 ? -1.207 8.094 -12.016 1 97.06 54 SER B O 1
ATOM 2625 N N . THR B 1 55 ? -2.918 6.965 -11.18 1 97.19 55 THR B N 1
ATOM 2626 C CA . THR B 1 55 ? -3.936 7.906 -11.633 1 97.19 55 THR B CA 1
ATOM 2627 C C . THR B 1 55 ? -3.605 9.32 -11.164 1 97.19 55 THR B C 1
ATOM 2629 O O . THR B 1 55 ? -3.186 9.523 -10.023 1 97.19 55 THR B O 1
ATOM 2632 N N . HIS B 1 56 ? -3.76 10.312 -12.016 1 94.94 56 HIS B N 1
ATOM 2633 C CA . HIS B 1 56 ? -3.547 11.719 -11.695 1 94.94 56 HIS B CA 1
ATOM 2634 C C . HIS B 1 56 ? -4.734 12.297 -10.938 1 94.94 56 HIS B C 1
ATOM 2636 O O . HIS B 1 56 ? -5.859 11.797 -11.055 1 94.94 56 HIS B O 1
ATOM 2642 N N . PRO B 1 57 ? -4.461 13.305 -10.164 1 94.31 57 PRO B N 1
ATOM 2643 C CA . PRO B 1 57 ? -5.566 13.93 -9.438 1 94.31 57 PRO B CA 1
ATOM 2644 C C . PRO B 1 57 ? -6.613 14.539 -10.367 1 94.31 57 PRO B C 1
ATOM 2646 O O . PRO B 1 57 ? -6.289 14.961 -11.484 1 94.31 57 PRO B O 1
ATOM 2649 N N . SER B 1 58 ? -7.848 14.586 -9.906 1 94.75 58 SER B N 1
ATOM 2650 C CA . SER B 1 58 ? -8.922 15.258 -10.625 1 94.75 58 SER B CA 1
ATOM 2651 C C . SER B 1 58 ? -8.633 16.75 -10.789 1 94.75 58 SER B C 1
ATOM 2653 O O . SER B 1 58 ? -7.746 17.297 -10.133 1 94.75 58 SER B O 1
ATOM 2655 N N . LYS B 1 59 ? -9.391 17.391 -11.633 1 96 59 LYS B N 1
ATOM 2656 C CA . LYS B 1 59 ? -9.242 18.844 -11.828 1 96 59 LYS B CA 1
ATOM 2657 C C . LYS B 1 59 ? -9.5 19.594 -10.531 1 96 59 LYS B C 1
ATOM 2659 O O . LYS B 1 59 ? -8.781 20.547 -10.211 1 96 59 LYS B O 1
ATOM 2664 N N . ASP B 1 60 ? -10.508 19.203 -9.812 1 96.44 60 ASP B N 1
ATOM 2665 C CA . ASP B 1 60 ? -10.828 19.844 -8.547 1 96.44 60 ASP B CA 1
ATOM 2666 C C . ASP B 1 60 ? -9.695 19.688 -7.535 1 96.44 60 ASP B C 1
ATOM 2668 O O . ASP B 1 60 ? -9.336 20.641 -6.84 1 96.44 60 ASP B O 1
ATOM 2672 N N . LEU B 1 61 ? -9.125 18.5 -7.457 1 95.12 61 LEU B N 1
ATOM 2673 C CA . LEU B 1 61 ? -8.008 18.266 -6.547 1 95.12 61 LEU B CA 1
ATOM 2674 C C . LEU B 1 61 ? -6.785 19.078 -6.949 1 95.12 61 LEU B C 1
ATOM 2676 O O . LEU B 1 61 ? -6.098 19.641 -6.094 1 95.12 61 LEU B O 1
ATOM 2680 N N . GLN B 1 62 ? -6.52 19.156 -8.219 1 95.31 62 GLN B N 1
ATOM 2681 C CA . GLN B 1 62 ? -5.414 19.969 -8.719 1 95.31 62 GLN B CA 1
ATOM 2682 C C . GLN B 1 62 ? -5.598 21.438 -8.344 1 95.31 62 GLN B C 1
ATOM 2684 O O . GLN B 1 62 ? -4.645 22.094 -7.922 1 95.31 62 GLN B O 1
ATOM 2689 N N . GLN B 1 63 ? -6.805 21.859 -8.523 1 96.38 63 GLN B N 1
ATOM 2690 C CA . GLN B 1 63 ? -7.105 23.25 -8.188 1 96.38 63 GLN B CA 1
ATOM 2691 C C . GLN B 1 63 ? -6.91 23.516 -6.699 1 96.38 63 GLN B C 1
ATOM 2693 O O . GLN B 1 63 ? -6.359 24.547 -6.316 1 96.38 63 GLN B O 1
ATOM 2698 N N . LEU B 1 64 ? -7.359 22.609 -5.918 1 95.69 64 LEU B N 1
ATOM 2699 C CA . LEU B 1 64 ? -7.191 22.766 -4.477 1 95.69 64 LEU B CA 1
ATOM 2700 C C . LEU B 1 64 ? -5.715 22.781 -4.102 1 95.69 64 LEU B C 1
ATOM 2702 O O . LEU B 1 64 ? -5.285 23.641 -3.318 1 95.69 64 LEU B O 1
ATOM 2706 N N . MET B 1 65 ? -4.945 21.906 -4.656 1 93.06 65 MET B N 1
ATOM 2707 C CA . MET B 1 65 ? -3.512 21.844 -4.391 1 93.06 65 MET B CA 1
ATOM 2708 C C . MET B 1 65 ? -2.822 23.125 -4.832 1 93.06 65 MET B C 1
ATOM 2710 O O . MET B 1 65 ? -1.975 23.672 -4.113 1 93.06 65 MET B O 1
ATOM 2714 N N . HIS B 1 66 ? -3.184 23.594 -5.961 1 93.75 66 HIS B N 1
ATOM 2715 C CA . HIS B 1 66 ? -2.643 24.844 -6.484 1 93.75 66 HIS B CA 1
ATOM 2716 C C . HIS B 1 66 ? -2.977 26.016 -5.57 1 93.75 66 HIS B C 1
ATOM 2718 O O . HIS B 1 66 ? -2.111 26.844 -5.273 1 93.75 66 HIS B O 1
ATOM 2724 N N . SER B 1 67 ? -4.23 26.047 -5.16 1 94.75 67 SER B N 1
ATOM 2725 C CA . SER B 1 67 ? -4.672 27.109 -4.262 1 94.75 67 SER B CA 1
ATOM 2726 C C . SER B 1 67 ? -3.902 27.078 -2.945 1 94.75 67 SER B C 1
ATOM 2728 O O . SER B 1 67 ? -3.57 28.109 -2.383 1 94.75 67 SER B O 1
ATOM 2730 N N . THR B 1 68 ? -3.639 25.859 -2.449 1 93.81 68 THR B N 1
ATOM 2731 C CA . THR B 1 68 ? -2.881 25.703 -1.214 1 93.81 68 THR B CA 1
ATOM 2732 C C . THR B 1 68 ? -1.458 26.234 -1.379 1 93.81 68 THR B C 1
ATOM 2734 O O . THR B 1 68 ? -0.974 27 -0.544 1 93.81 68 THR B O 1
ATOM 2737 N N . LEU B 1 69 ? -0.809 25.859 -2.484 1 90.56 69 LEU B N 1
ATOM 2738 C CA . LEU B 1 69 ? 0.591 26.188 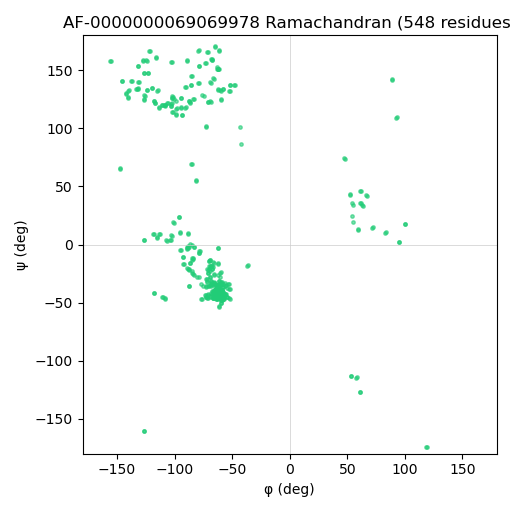-2.729 1 90.56 69 LEU B CA 1
ATOM 2739 C C . LEU B 1 69 ? 0.762 27.688 -2.977 1 90.56 69 LEU B C 1
ATOM 2741 O O . LEU B 1 69 ? 1.795 28.266 -2.631 1 90.56 69 LEU B O 1
ATOM 2745 N N . ASN B 1 70 ? -0.275 28.312 -3.482 1 92.75 70 ASN B N 1
ATOM 2746 C CA . ASN B 1 70 ? -0.151 29.703 -3.887 1 92.75 70 ASN B CA 1
ATOM 2747 C C . ASN B 1 70 ? -0.881 30.641 -2.922 1 92.75 70 ASN B C 1
ATOM 2749 O O . ASN B 1 70 ? -0.985 31.844 -3.17 1 92.75 70 ASN B O 1
ATOM 2753 N N . HIS B 1 71 ? -1.413 30.094 -1.896 1 93.75 71 HIS B N 1
ATOM 2754 C CA . HIS B 1 71 ? -2.094 30.922 -0.905 1 93.75 71 HIS B CA 1
ATOM 2755 C C . HIS B 1 71 ? -1.131 31.906 -0.259 1 93.75 71 HIS B C 1
ATOM 2757 O O . HIS B 1 71 ? 0.061 31.625 -0.119 1 93.75 71 HIS B O 1
ATOM 2763 N N . GLN B 1 72 ? -1.623 33.062 0.176 1 93.81 72 GLN B N 1
ATOM 2764 C CA . GLN B 1 72 ? -0.806 34.094 0.802 1 93.81 72 GLN B CA 1
ATOM 2765 C C . GLN B 1 72 ? -0.65 33.844 2.299 1 93.81 72 GLN B C 1
ATOM 2767 O O . GLN B 1 72 ? -1.093 34.656 3.119 1 93.81 72 GLN B O 1
ATOM 2772 N N . TRP B 1 73 ? 0.06 32.844 2.637 1 94.25 73 TRP B N 1
ATOM 2773 C CA . TRP B 1 73 ? 0.233 32.406 4.02 1 94.25 73 TRP B CA 1
ATOM 2774 C C . TRP B 1 73 ? 0.966 33.469 4.832 1 94.25 73 TRP B C 1
ATOM 2776 O O . TRP B 1 73 ? 0.632 33.719 5.992 1 94.25 73 TRP B O 1
ATOM 2786 N N . GLN B 1 74 ? 1.959 34.094 4.195 1 94.31 74 GLN B N 1
ATOM 2787 C CA . GLN B 1 74 ? 2.723 35.125 4.883 1 94.31 74 GLN B CA 1
ATOM 2788 C C . GLN B 1 74 ? 1.826 36.312 5.293 1 94.31 74 GLN B C 1
ATOM 2790 O O . GLN B 1 74 ? 1.979 36.844 6.387 1 94.31 74 GLN B O 1
ATOM 2795 N N . THR B 1 75 ? 0.995 36.625 4.387 1 96.31 75 THR B N 1
ATOM 2796 C CA . THR B 1 75 ? 0.067 37.719 4.695 1 96.31 75 THR B CA 1
ATOM 2797 C C . THR B 1 75 ? -0.779 37.375 5.918 1 96.31 75 THR B C 1
ATOM 2799 O O . THR B 1 75 ? -1.035 38.219 6.762 1 96.31 75 THR B O 1
ATOM 2802 N N . ALA B 1 76 ? -1.259 36.156 6.02 1 95.56 76 ALA B N 1
ATOM 2803 C CA . ALA B 1 76 ? -2.051 35.688 7.164 1 95.56 76 ALA B CA 1
ATOM 2804 C C . ALA B 1 76 ? -1.247 35.781 8.461 1 95.56 76 ALA B C 1
ATOM 2806 O O . ALA B 1 76 ? -1.783 36.156 9.5 1 95.56 76 ALA B O 1
ATOM 2807 N N . VAL B 1 77 ? 0.046 35.469 8.367 1 95.62 77 VAL B N 1
ATOM 2808 C CA . VAL B 1 77 ? 0.923 35.562 9.531 1 95.62 77 VAL B CA 1
ATOM 2809 C C . VAL B 1 77 ? 1.116 37.031 9.914 1 95.62 77 VAL B C 1
ATOM 2811 O O . VAL B 1 77 ? 0.99 37.375 11.086 1 95.62 77 VAL B O 1
ATOM 2814 N N . ASP B 1 78 ? 1.349 37.875 8.922 1 97 78 ASP B N 1
ATOM 2815 C CA . ASP B 1 78 ? 1.563 39.281 9.148 1 97 78 ASP B CA 1
ATOM 2816 C C . ASP B 1 78 ? 0.338 39.938 9.789 1 97 78 ASP B C 1
ATOM 2818 O O . ASP B 1 78 ? 0.466 40.875 10.586 1 97 78 ASP B O 1
ATOM 2822 N N . GLN B 1 79 ? -0.778 39.406 9.461 1 97.25 79 GLN B N 1
ATOM 2823 C CA . GLN B 1 79 ? -2.035 39.969 9.969 1 97.25 79 GLN B CA 1
ATOM 2824 C C . GLN B 1 79 ? -2.414 39.344 11.305 1 97.25 79 GLN B C 1
ATOM 2826 O O . GLN B 1 79 ? -3.463 39.656 11.867 1 97.25 79 GLN B O 1
ATOM 2831 N N . GLY B 1 80 ? -1.619 38.406 11.758 1 96.06 80 GLY B N 1
ATOM 2832 C CA . GLY B 1 80 ? -1.831 37.812 13.055 1 96.06 80 GLY B CA 1
ATOM 2833 C C . GLY B 1 80 ? -2.861 36.688 13.031 1 96.06 80 GLY B C 1
ATOM 2834 O O . GLY B 1 80 ? -3.305 36.219 14.086 1 96.06 80 GLY B O 1
ATOM 2835 N N . LYS B 1 81 ? -3.275 36.219 11.867 1 95.38 81 LYS B N 1
ATOM 2836 C CA . LYS B 1 81 ? -4.262 35.156 11.734 1 95.38 81 LYS B CA 1
ATOM 2837 C C . LYS B 1 81 ? -3.621 33.812 11.945 1 95.38 81 LYS B C 1
ATOM 2839 O O . LYS B 1 81 ? -4.301 32.844 12.328 1 95.38 81 LYS B O 1
ATOM 2844 N N . LEU B 1 82 ? -2.344 33.719 11.641 1 94.56 82 LEU B N 1
ATOM 2845 C CA . LEU B 1 82 ? -1.527 32.531 11.859 1 94.56 82 LEU B CA 1
ATOM 2846 C C . LEU B 1 82 ? -0.273 32.875 12.656 1 94.56 82 LEU B C 1
ATOM 2848 O O . LEU B 1 82 ? 0.25 33.969 12.555 1 94.56 82 LEU B O 1
ATOM 2852 N N . THR B 1 83 ? 0.134 31.891 13.453 1 92.62 83 THR B N 1
ATOM 2853 C CA . THR B 1 83 ? 1.34 32.125 14.242 1 92.62 83 THR B CA 1
ATOM 2854 C C . THR B 1 83 ? 2.59 31.828 13.414 1 92.62 83 THR B C 1
ATOM 2856 O O . THR B 1 83 ? 3.664 32.375 13.695 1 92.62 83 THR B O 1
ATOM 2859 N N . GLU B 1 84 ? 2.467 30.969 12.422 1 91.19 84 GLU B N 1
ATOM 2860 C CA . GLU B 1 84 ? 3.564 30.609 11.531 1 91.19 84 GLU B CA 1
ATOM 2861 C C . GLU B 1 84 ? 3.045 30.109 10.188 1 91.19 84 GLU B C 1
ATOM 2863 O O . GLU B 1 84 ? 1.875 29.75 10.062 1 91.19 84 GLU B O 1
ATOM 2868 N N . ILE B 1 85 ? 3.922 30.203 9.211 1 88.62 85 ILE B N 1
ATOM 2869 C CA . ILE B 1 85 ? 3.578 29.703 7.887 1 88.62 85 ILE B CA 1
ATOM 2870 C C . ILE B 1 85 ? 3.494 28.172 7.93 1 88.62 85 ILE B C 1
ATOM 2872 O O . ILE B 1 85 ? 4.438 27.5 8.359 1 88.62 85 ILE B O 1
ATOM 2876 N N . PRO B 1 86 ? 2.336 27.672 7.535 1 85.56 86 PRO B N 1
ATOM 2877 C CA . PRO B 1 86 ? 2.264 26.203 7.496 1 85.56 86 PRO B CA 1
ATOM 2878 C C . PRO B 1 86 ? 3.18 25.594 6.438 1 85.56 86 PRO B C 1
ATOM 2880 O O . PRO B 1 86 ? 3.426 26.219 5.398 1 85.56 86 PRO B O 1
ATOM 2883 N N . SER B 1 87 ? 3.783 24.438 6.762 1 75 87 SER B N 1
ATOM 2884 C CA . SER B 1 87 ? 4.621 23.75 5.785 1 75 87 SER B CA 1
ATOM 2885 C C . SER B 1 87 ? 3.781 23.141 4.672 1 75 87 SER B C 1
ATOM 2887 O O . SER B 1 87 ? 2.838 22.391 4.941 1 75 87 SER B O 1
ATOM 2889 N N . THR B 1 88 ? 4.066 23.516 3.432 1 66.44 88 THR B N 1
ATOM 2890 C CA . THR B 1 88 ? 3.363 22.953 2.283 1 66.44 88 THR B CA 1
ATOM 2891 C C . THR B 1 88 ? 3.732 21.484 2.086 1 66.44 88 THR B C 1
ATOM 2893 O O . THR B 1 88 ? 3.084 20.781 1.313 1 66.44 88 THR B O 1
ATOM 2896 N N . LEU B 1 89 ? 4.766 21.047 2.744 1 57.47 89 LEU B N 1
ATOM 2897 C CA . LEU B 1 89 ? 5.137 19.641 2.758 1 57.47 89 LEU B CA 1
ATOM 2898 C C . LEU B 1 89 ? 4.039 18.781 3.387 1 57.47 89 LEU B C 1
ATOM 2900 O O . LEU B 1 89 ? 4 17.562 3.199 1 57.47 89 LEU 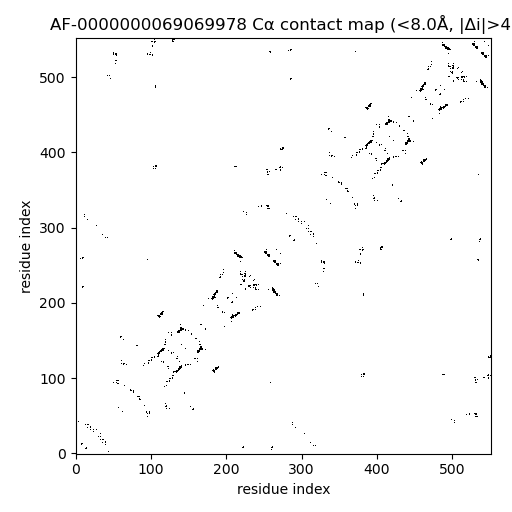B O 1
ATOM 2904 N N . MET B 1 90 ? 3.135 19.516 3.787 1 59.06 90 MET B N 1
ATOM 2905 C CA . MET B 1 90 ? 2.059 18.828 4.496 1 59.06 90 MET B CA 1
ATOM 2906 C C . MET B 1 90 ? 1.037 18.266 3.518 1 59.06 90 MET B C 1
ATOM 2908 O O . MET B 1 90 ? 0.225 17.406 3.887 1 59.06 90 MET B O 1
ATOM 2912 N N . MET B 1 91 ? 1.161 18.703 2.352 1 69.31 91 MET B N 1
ATOM 2913 C CA . MET B 1 91 ? 0.19 18.188 1.392 1 69.31 91 MET B CA 1
ATOM 2914 C C . MET B 1 91 ? 0.537 16.766 0.979 1 69.31 91 MET B C 1
ATOM 2916 O O . MET B 1 91 ? 1.696 16.453 0.69 1 69.31 91 MET B O 1
ATOM 2920 N N . SER B 1 92 ? -0.545 15.953 1.126 1 73.31 92 SER B N 1
ATOM 2921 C CA . SER B 1 92 ? -0.356 14.57 0.712 1 73.31 92 SER B CA 1
ATOM 2922 C C . SER B 1 92 ? 0.005 14.477 -0.767 1 73.31 92 SER B C 1
ATOM 2924 O O . SER B 1 92 ? -0.555 15.203 -1.594 1 73.31 92 SER B O 1
ATOM 2926 N N . GLY B 1 93 ? 0.959 13.75 -1.088 1 80.44 93 GLY B N 1
ATOM 2927 C CA . GLY B 1 93 ? 1.327 13.508 -2.473 1 80.44 93 GLY B CA 1
ATOM 2928 C C . GLY B 1 93 ? 0.297 12.695 -3.23 1 80.44 93 GLY B C 1
ATOM 2929 O O . GLY B 1 93 ? -0.591 12.094 -2.625 1 80.44 93 GLY B O 1
ATOM 2930 N N . ASN B 1 94 ? 0.357 12.789 -4.457 1 86.44 94 ASN B N 1
ATOM 2931 C CA . ASN B 1 94 ? -0.613 12.148 -5.34 1 86.44 94 ASN B CA 1
ATOM 2932 C C . ASN B 1 94 ? -0.761 10.664 -5.031 1 86.44 94 ASN B C 1
ATOM 2934 O O . ASN B 1 94 ? -1.879 10.148 -4.957 1 86.44 94 ASN B O 1
ATOM 2938 N N . LEU B 1 95 ? 0.335 9.961 -4.871 1 92.19 95 LEU B N 1
ATOM 2939 C CA . LEU B 1 95 ? 0.288 8.523 -4.633 1 92.19 95 LEU B CA 1
ATOM 2940 C C . LEU B 1 95 ? -0.539 8.203 -3.393 1 92.19 95 LEU B C 1
ATOM 2942 O O . LEU B 1 95 ? -1.379 7.301 -3.416 1 92.19 95 LEU B O 1
ATOM 2946 N N . GLU B 1 96 ? -0.332 8.969 -2.354 1 93.38 96 GLU B N 1
ATOM 2947 C CA . GLU B 1 96 ? -1.066 8.75 -1.111 1 93.38 96 GLU B CA 1
ATOM 2948 C C . GLU B 1 96 ? -2.557 9.016 -1.297 1 93.38 96 GLU B C 1
ATOM 2950 O O . GLU B 1 96 ? -3.395 8.227 -0.854 1 93.38 96 GLU B O 1
ATOM 2955 N N . VAL B 1 97 ? -2.832 10.102 -1.962 1 94.38 97 VAL B N 1
ATOM 2956 C CA . VAL B 1 97 ? -4.211 10.523 -2.178 1 94.38 97 VAL B CA 1
ATOM 2957 C C . VAL B 1 97 ? -4.953 9.461 -2.996 1 94.38 97 VAL B C 1
ATOM 2959 O O . VAL B 1 97 ? -6.07 9.07 -2.648 1 94.38 97 VAL B O 1
ATOM 2962 N N . GLN B 1 98 ? -4.359 9.008 -4.02 1 96.38 98 GLN B N 1
ATOM 2963 C CA . GLN B 1 98 ? -5.012 8.031 -4.895 1 96.38 98 GLN B CA 1
ATOM 2964 C C . GLN B 1 98 ? -5.113 6.668 -4.223 1 96.38 98 GLN B C 1
ATOM 2966 O O . GLN B 1 98 ? -6.062 5.922 -4.461 1 96.38 98 GLN B O 1
ATOM 2971 N N . PHE B 1 99 ? -4.137 6.367 -3.389 1 97.94 99 PHE B N 1
ATOM 2972 C CA . PHE B 1 99 ? -4.211 5.148 -2.594 1 97.94 99 PHE B CA 1
ATOM 2973 C C . PHE B 1 99 ? -5.406 5.188 -1.649 1 97.94 99 PHE B C 1
ATOM 2975 O O . PHE B 1 99 ? -6.164 4.219 -1.56 1 97.94 99 PHE B O 1
ATOM 2982 N N . LEU B 1 100 ? -5.594 6.281 -1.006 1 97.75 100 LEU B N 1
ATOM 2983 C CA . LEU B 1 100 ? -6.715 6.457 -0.09 1 97.75 100 LEU B CA 1
ATOM 2984 C C . LEU B 1 100 ? -8.039 6.375 -0.835 1 97.75 100 LEU B C 1
ATOM 2986 O O . LEU B 1 100 ? -9.008 5.789 -0.334 1 97.75 100 LEU B O 1
ATOM 2990 N N . ARG B 1 101 ? -8.094 6.93 -2.02 1 97.62 101 ARG B N 1
ATOM 2991 C CA . ARG B 1 101 ? -9.297 6.832 -2.842 1 97.62 101 ARG B CA 1
ATOM 2992 C C . ARG B 1 101 ? -9.602 5.383 -3.193 1 97.62 101 ARG B C 1
ATOM 2994 O O . ARG B 1 101 ? -10.766 4.965 -3.18 1 97.62 101 ARG B O 1
ATOM 3001 N N . SER B 1 102 ? -8.57 4.629 -3.523 1 97.81 102 SER B N 1
ATOM 3002 C CA . SER B 1 102 ? -8.75 3.213 -3.824 1 97.81 102 SER B CA 1
ATOM 3003 C C . SER B 1 102 ? -9.344 2.465 -2.637 1 97.81 102 SER B C 1
ATOM 3005 O O . SER B 1 102 ? -10.281 1.678 -2.797 1 97.81 102 SER B O 1
ATOM 3007 N N . LEU B 1 103 ? -8.812 2.742 -1.44 1 98 103 LEU B N 1
ATOM 3008 C CA . LEU B 1 103 ? -9.289 2.057 -0.244 1 98 103 LEU B CA 1
ATOM 3009 C C . LEU B 1 103 ? -10.75 2.402 0.035 1 98 103 LEU B C 1
ATOM 3011 O O . LEU B 1 103 ? -11.555 1.517 0.32 1 98 103 LEU B O 1
ATOM 3015 N N . ALA B 1 104 ? -11.062 3.697 -0.064 1 97.69 104 ALA B N 1
ATOM 3016 C CA . ALA B 1 104 ? -12.422 4.137 0.217 1 97.69 104 ALA B CA 1
ATOM 3017 C C . ALA B 1 104 ? -13.414 3.5 -0.75 1 97.69 104 ALA B C 1
ATOM 3019 O O . ALA B 1 104 ? -14.477 3.029 -0.338 1 97.69 104 ALA B O 1
ATOM 3020 N N . SER B 1 105 ? -13.047 3.463 -2.004 1 97.25 105 SER B N 1
ATOM 3021 C CA . SER B 1 105 ? -13.938 2.902 -3.016 1 97.25 105 SER B CA 1
ATOM 3022 C C . SER B 1 105 ? -14.047 1.389 -2.871 1 97.25 105 SER B C 1
ATOM 3024 O O . SER B 1 105 ? -15.148 0.832 -2.969 1 97.25 105 SER B O 1
ATOM 3026 N N . LEU B 1 106 ? -12.922 0.743 -2.641 1 96.88 106 LEU B N 1
ATOM 3027 C CA . LEU B 1 106 ? -12.906 -0.705 -2.465 1 96.88 106 LEU B CA 1
ATOM 3028 C C . LEU B 1 106 ? -13.797 -1.119 -1.295 1 96.88 106 LEU B C 1
ATOM 3030 O O . LEU B 1 106 ? -14.516 -2.113 -1.381 1 96.88 106 LEU B O 1
ATOM 3034 N N . GLY B 1 107 ? -13.766 -0.359 -0.243 1 95.75 107 GLY B N 1
ATOM 3035 C CA . GLY B 1 107 ? -14.5 -0.685 0.973 1 95.75 107 GLY B CA 1
ATOM 3036 C C . GLY B 1 107 ? -15.953 -0.254 0.93 1 95.75 107 GLY B C 1
ATOM 3037 O O . GLY B 1 107 ? -16.703 -0.48 1.884 1 95.75 107 GLY B O 1
ATOM 3038 N N . ASN B 1 108 ? -16.359 0.379 -0.142 1 94.62 108 ASN B N 1
ATOM 3039 C CA . ASN B 1 108 ? -17.688 0.96 -0.218 1 94.62 108 ASN B CA 1
ATOM 3040 C C . ASN B 1 108 ? -17.984 1.867 0.976 1 94.62 108 ASN B C 1
ATOM 3042 O O . ASN B 1 108 ? -19.016 1.747 1.617 1 94.62 108 ASN B O 1
ATOM 3046 N N . VAL B 1 109 ? -17 2.672 1.32 1 96.88 109 VAL B N 1
ATOM 3047 C CA . VAL B 1 109 ? -17.031 3.543 2.49 1 96.88 109 VAL B CA 1
ATOM 3048 C C . VAL B 1 109 ? -18.062 4.66 2.271 1 96.88 109 VAL B C 1
ATOM 3050 O O . VAL B 1 109 ? -18.141 5.234 1.185 1 96.88 109 VAL B O 1
ATOM 3053 N N . LYS B 1 110 ? -18.797 4.988 3.318 1 97.19 110 LYS B N 1
ATOM 3054 C CA . LYS B 1 110 ? -19.797 6.047 3.236 1 97.19 110 LYS B CA 1
ATOM 3055 C C . LYS B 1 110 ? -19.469 7.188 4.195 1 97.19 110 LYS B C 1
ATOM 3057 O O . LYS B 1 110 ? -19.641 8.359 3.854 1 97.19 110 LYS B O 1
ATOM 3062 N N . ARG B 1 111 ?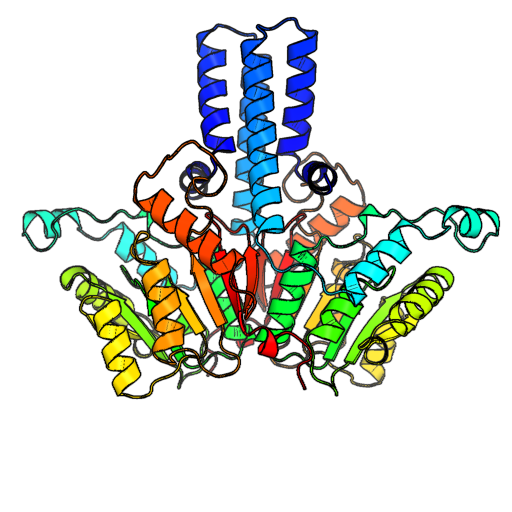 -19.062 6.887 5.355 1 98.56 111 ARG B N 1
ATOM 3063 C CA . ARG B 1 111 ? -18.766 7.879 6.383 1 98.56 111 ARG B CA 1
ATOM 3064 C C . ARG B 1 111 ? -17.297 7.824 6.781 1 98.56 111 ARG B C 1
ATOM 3066 O O . ARG B 1 111 ? -16.797 6.785 7.234 1 98.56 111 ARG B O 1
ATOM 3073 N N . ILE B 1 112 ? -16.609 8.93 6.664 1 98.81 112 ILE B N 1
ATOM 3074 C CA . ILE B 1 112 ? -15.188 9 6.938 1 98.81 112 ILE B CA 1
ATOM 3075 C C . ILE B 1 112 ? -14.906 10.07 7.984 1 98.81 112 ILE B C 1
ATOM 3077 O O . ILE B 1 112 ? -15.484 11.164 7.934 1 98.81 112 ILE B O 1
ATOM 3081 N N . LEU B 1 113 ? -14.094 9.75 8.992 1 98.94 113 LEU B N 1
ATOM 3082 C CA . LEU B 1 113 ? -13.539 10.719 9.922 1 98.94 113 LEU B CA 1
ATOM 3083 C C . LEU B 1 113 ? -12.055 10.961 9.641 1 98.94 113 LEU B C 1
ATOM 3085 O O . LEU B 1 113 ? -11.266 10.016 9.602 1 98.94 113 LEU B O 1
ATOM 3089 N N . GLU B 1 114 ? -11.734 12.141 9.383 1 98.75 114 GLU B N 1
ATOM 3090 C CA . GLU B 1 114 ? -10.344 12.547 9.195 1 98.75 114 GLU B CA 1
ATOM 3091 C C . GLU B 1 114 ? -9.875 13.445 10.344 1 98.75 114 GLU B C 1
ATOM 3093 O O . GLU B 1 114 ? -10.469 14.5 10.594 1 98.75 114 GLU B O 1
ATOM 3098 N N . LEU B 1 115 ? -8.836 12.969 11.031 1 98.44 115 LEU B N 1
ATOM 3099 C CA . LEU B 1 115 ? -8.203 13.789 12.055 1 98.44 115 LEU B CA 1
ATOM 3100 C C . LEU B 1 115 ? -7.02 14.562 11.484 1 98.44 115 LEU B C 1
ATOM 3102 O O . LEU B 1 115 ? -5.996 13.969 11.133 1 98.44 115 LEU B O 1
ATOM 3106 N N . GLY B 1 116 ? -7.125 15.859 11.375 1 95.31 116 GLY B N 1
ATOM 3107 C CA . GLY B 1 116 ? -6.141 16.703 10.711 1 95.31 116 GLY B CA 1
ATOM 3108 C C . GLY B 1 116 ? -6.453 16.953 9.25 1 95.31 116 GLY B C 1
ATOM 3109 O O . GLY B 1 116 ? -6.199 16.094 8.398 1 95.31 116 GLY B O 1
ATOM 3110 N N . MET B 1 117 ? -6.832 18.172 8.945 1 92.94 117 MET B N 1
ATOM 3111 C CA . MET B 1 117 ? -7.332 18.453 7.602 1 92.94 117 MET B CA 1
ATOM 3112 C C . MET B 1 117 ? -6.328 19.266 6.805 1 92.94 117 MET B C 1
ATOM 3114 O O . MET B 1 117 ? -6.027 18.938 5.652 1 92.94 117 MET B O 1
ATOM 3118 N N . PHE B 1 118 ? -5.793 20.297 7.426 1 92.12 118 PHE B N 1
ATOM 3119 C CA . PHE B 1 118 ? -5.062 21.359 6.734 1 92.12 118 PHE B CA 1
ATOM 3120 C C . PHE B 1 118 ? -5.941 22.016 5.676 1 92.12 118 PHE B C 1
ATOM 3122 O O . PHE B 1 118 ? -7.008 22.547 5.992 1 92.12 118 PHE B O 1
ATOM 3129 N N . THR B 1 119 ? -5.609 21.891 4.387 1 93.25 119 THR B N 1
ATOM 3130 C CA . THR B 1 119 ? -6.398 22.641 3.422 1 93.25 119 THR B CA 1
ATOM 3131 C C . THR B 1 119 ? -7.383 21.734 2.695 1 93.25 119 THR B C 1
ATOM 3133 O O . THR B 1 119 ? -8.055 22.156 1.757 1 93.25 119 THR B O 1
ATOM 3136 N N . GLY B 1 120 ? -7.461 20.531 3.041 1 95.56 120 GLY B N 1
ATOM 3137 C CA . GLY B 1 120 ? -8.586 19.703 2.629 1 95.56 120 GLY B CA 1
ATOM 3138 C C . GLY B 1 120 ? -8.266 18.797 1.454 1 95.56 120 GLY B C 1
ATOM 3139 O O . GLY B 1 120 ? -9.164 18.281 0.801 1 95.56 120 GLY B O 1
ATOM 3140 N N . CYS B 1 121 ? -6.988 18.562 1.146 1 94.94 121 CYS B N 1
ATOM 3141 C CA . CYS B 1 121 ? -6.598 17.734 0.008 1 94.94 121 CYS B CA 1
ATOM 3142 C C . CYS B 1 121 ? -7.121 16.312 0.163 1 94.94 121 CYS B C 1
ATOM 3144 O O . CYS B 1 121 ? -7.867 15.82 -0.689 1 94.94 121 CYS B O 1
ATOM 3146 N N . THR B 1 122 ? -6.844 15.656 1.258 1 96.62 122 THR B N 1
ATOM 3147 C CA . THR B 1 122 ? -7.293 14.281 1.475 1 96.62 122 THR B CA 1
ATOM 3148 C C . THR B 1 122 ? -8.805 14.234 1.688 1 96.62 122 THR B C 1
ATOM 3150 O O . THR B 1 122 ? -9.469 13.305 1.226 1 96.62 122 THR B O 1
ATOM 3153 N N . ALA B 1 123 ? -9.328 15.227 2.336 1 97.69 123 ALA B N 1
ATOM 3154 C CA . ALA B 1 123 ? -10.773 15.289 2.533 1 97.69 123 ALA B CA 1
ATOM 3155 C C . ALA B 1 123 ? -11.508 15.297 1.196 1 97.69 123 ALA B C 1
ATOM 3157 O O . ALA B 1 123 ? -12.492 14.57 1.015 1 97.69 123 ALA B O 1
ATOM 3158 N N . LEU B 1 124 ? -11.055 16.125 0.296 1 97 124 LEU B N 1
ATOM 3159 C CA . LEU B 1 124 ? -11.688 16.203 -1.017 1 97 124 LEU B CA 1
ATOM 3160 C C . LEU B 1 124 ? -11.508 14.898 -1.78 1 97 124 LEU B C 1
ATOM 3162 O O . LEU B 1 124 ? -12.438 14.43 -2.449 1 97 124 LEU B O 1
ATOM 3166 N N . ALA B 1 125 ? -10.336 14.32 -1.7 1 96.56 125 ALA B N 1
ATOM 3167 C CA . ALA B 1 125 ? -10.094 13.031 -2.35 1 96.56 125 ALA B CA 1
ATOM 3168 C C . ALA B 1 125 ? -11.078 11.977 -1.862 1 96.56 125 ALA B C 1
ATOM 3170 O O . ALA B 1 125 ? -11.648 11.227 -2.664 1 96.56 125 ALA B O 1
ATOM 3171 N N . PHE B 1 126 ? -11.273 11.906 -0.544 1 97.75 126 PHE B N 1
ATOM 3172 C CA . PHE B 1 126 ? -12.258 10.984 0.025 1 97.75 126 PHE B CA 1
ATOM 3173 C C . PHE B 1 126 ? -13.656 11.297 -0.498 1 97.75 126 PHE B C 1
ATOM 3175 O O . PHE B 1 126 ? -14.383 10.391 -0.911 1 97.75 126 PHE B O 1
ATOM 3182 N N . ALA B 1 127 ? -13.977 12.562 -0.477 1 97.69 127 ALA B N 1
ATOM 3183 C CA . ALA B 1 127 ? -15.305 12.977 -0.906 1 97.69 127 ALA B CA 1
ATOM 3184 C C . ALA B 1 127 ? -15.586 12.531 -2.338 1 97.69 127 ALA B C 1
ATOM 3186 O O . ALA B 1 127 ? -16.719 12.164 -2.672 1 97.69 127 ALA B O 1
ATOM 3187 N N . GLU B 1 128 ? -14.594 12.57 -3.168 1 96.69 128 GLU B N 1
ATOM 3188 C CA . GLU B 1 128 ? -14.719 12.188 -4.57 1 96.69 128 GLU B CA 1
ATOM 3189 C C . GLU B 1 128 ? -14.922 10.68 -4.715 1 96.69 128 GLU B C 1
ATOM 3191 O O . GLU B 1 128 ? -15.312 10.195 -5.777 1 96.69 128 GLU B O 1
ATOM 3196 N N . SER B 1 129 ? -14.664 9.906 -3.65 1 96.88 129 SER B N 1
ATOM 3197 C CA . SER B 1 129 ? -14.617 8.453 -3.777 1 96.88 129 SER B CA 1
ATOM 3198 C C . SER B 1 129 ? -15.688 7.789 -2.92 1 96.88 129 SER B C 1
ATOM 3200 O O . SER B 1 129 ? -15.625 6.586 -2.662 1 96.88 129 SER B O 1
ATOM 3202 N N . ILE B 1 130 ? -16.609 8.57 -2.344 1 96.88 130 ILE B N 1
ATOM 3203 C CA . ILE B 1 130 ? -17.734 8.016 -1.584 1 96.88 130 ILE B CA 1
ATOM 3204 C C . ILE B 1 130 ? -19.047 8.359 -2.281 1 96.88 130 ILE B C 1
ATOM 3206 O O . ILE B 1 130 ? -19.094 9.234 -3.143 1 96.88 130 ILE B O 1
ATOM 3210 N N . PRO B 1 131 ? -20.141 7.656 -1.997 1 95.31 131 PRO B N 1
ATOM 3211 C CA . PRO B 1 131 ? -21.422 7.887 -2.682 1 95.31 131 PRO B CA 1
ATOM 3212 C C . PRO B 1 131 ? -22 9.273 -2.398 1 95.31 131 PRO B C 1
ATOM 3214 O O . PRO B 1 131 ? -21.516 9.977 -1.516 1 95.31 131 PRO B O 1
ATOM 3217 N N . GLU B 1 132 ? -23.016 9.648 -3.105 1 94.06 132 GLU B N 1
ATOM 3218 C CA . GLU B 1 132 ? -23.641 10.969 -3.018 1 94.06 132 GLU B CA 1
ATOM 3219 C C . GLU B 1 132 ? -24.125 11.25 -1.6 1 94.06 132 GLU B C 1
ATOM 3221 O O . GLU B 1 132 ? -24.078 12.391 -1.137 1 94.06 132 GLU B O 1
ATOM 3226 N N . ASP B 1 133 ? -24.547 10.234 -0.966 1 95.12 133 ASP B N 1
ATOM 3227 C CA . ASP B 1 133 ? -25.078 10.406 0.384 1 95.12 133 ASP B CA 1
ATOM 3228 C C . ASP B 1 133 ? -24 10.141 1.433 1 95.12 133 ASP B C 1
ATOM 3230 O O . ASP B 1 133 ? -24.297 9.984 2.617 1 95.12 133 ASP B O 1
ATOM 3234 N N . GLY B 1 134 ? -22.734 10.031 0.952 1 97.25 134 GLY B N 1
ATOM 3235 C CA . GLY B 1 134 ? -21.609 9.875 1.871 1 97.25 134 GLY B CA 1
ATOM 3236 C C . GLY B 1 134 ? -21.172 11.188 2.498 1 97.25 134 GLY B C 1
ATOM 3237 O O . GLY B 1 134 ? -21.578 12.266 2.057 1 97.25 134 GLY B O 1
ATOM 3238 N N . GLN B 1 135 ? -20.344 11.055 3.551 1 98.25 135 GLN B N 1
ATOM 3239 C CA . GLN B 1 135 ? -19.906 12.234 4.281 1 98.25 135 GLN B CA 1
ATOM 3240 C C . GLN B 1 135 ? -18.469 12.055 4.789 1 98.25 135 GLN B C 1
ATOM 3242 O O . GLN B 1 135 ? -18.109 10.977 5.258 1 98.25 135 GLN B O 1
ATOM 3247 N N . VAL B 1 136 ? -17.766 13.125 4.688 1 98.69 136 VAL B N 1
ATOM 3248 C CA . VAL B 1 136 ? -16.453 13.227 5.305 1 98.69 136 VAL B CA 1
ATOM 3249 C C . VAL B 1 136 ? -16.484 14.266 6.426 1 98.69 136 VAL B C 1
ATOM 3251 O O . VAL B 1 136 ? -16.797 15.438 6.184 1 98.69 136 VAL B O 1
ATOM 3254 N N . VAL B 1 137 ? -16.219 13.82 7.609 1 98.94 137 VAL B N 1
ATOM 3255 C CA . VAL B 1 137 ? -16.031 14.742 8.727 1 98.94 137 VAL B CA 1
ATOM 3256 C C . VAL B 1 137 ? -14.531 14.922 9 1 98.94 137 VAL B C 1
ATOM 3258 O O . VAL B 1 137 ? -13.797 13.945 9.156 1 98.94 137 VAL B O 1
ATOM 3261 N N . THR B 1 138 ? -14.078 16.141 8.992 1 98.69 138 THR B N 1
ATOM 3262 C CA . THR B 1 138 ? -12.656 16.406 9.219 1 98.69 138 THR B CA 1
ATOM 3263 C C . THR B 1 138 ? -12.477 17.438 10.328 1 98.69 138 THR B C 1
ATOM 3265 O O . THR B 1 138 ? -13.406 18.172 10.656 1 98.69 138 THR B O 1
ATOM 3268 N N . CYS B 1 139 ? -11.273 17.438 10.938 1 98.25 139 CYS B N 1
ATOM 3269 C CA . CYS B 1 139 ? -10.969 18.297 12.07 1 98.25 139 CYS B CA 1
ATOM 3270 C C . CYS B 1 139 ? -9.805 19.234 11.75 1 98.25 139 CYS B C 1
ATOM 3272 O O . CYS B 1 139 ? -8.805 18.812 11.164 1 98.25 139 CYS B O 1
ATOM 3274 N N . GLU B 1 140 ? -9.953 20.469 12.086 1 96.62 140 GLU B N 1
ATOM 3275 C CA . GLU B 1 140 ? -8.898 21.453 11.938 1 96.62 140 GLU B CA 1
ATOM 3276 C C . GLU B 1 140 ? -8.867 22.406 13.133 1 96.62 140 GLU B C 1
ATOM 3278 O O . GLU B 1 140 ? -9.875 23.047 13.445 1 96.62 140 GLU B O 1
ATOM 3283 N N . LEU B 1 141 ? -7.676 22.5 13.703 1 95.56 141 LEU B N 1
ATOM 3284 C CA . LEU B 1 141 ? -7.496 23.25 14.945 1 95.56 141 LEU B CA 1
ATOM 3285 C C . LEU B 1 141 ? -7.582 24.75 14.68 1 95.56 141 LEU B C 1
ATOM 3287 O O . LEU B 1 141 ? -8.234 25.484 15.43 1 95.56 141 LEU B O 1
ATOM 3291 N N . ASP B 1 142 ? -6.938 25.25 13.648 1 95.38 142 ASP B N 1
ATOM 3292 C CA . ASP B 1 142 ? -6.793 26.672 13.375 1 95.38 142 ASP B CA 1
ATOM 3293 C C . ASP B 1 142 ? -7.988 27.203 12.586 1 95.38 142 ASP B C 1
ATOM 3295 O O . ASP B 1 142 ? -8.266 26.734 11.484 1 95.38 142 ASP B O 1
ATOM 3299 N N . PRO B 1 143 ? -8.641 28.156 13.117 1 96 143 PRO B N 1
ATOM 3300 C CA . PRO B 1 143 ? -9.852 28.641 12.445 1 96 143 PRO B CA 1
ATOM 3301 C C . PRO B 1 143 ? -9.555 29.281 11.086 1 96 143 PRO B C 1
ATOM 3303 O O . PRO B 1 143 ? -10.375 29.188 10.172 1 96 143 PRO B O 1
ATOM 3306 N N . TYR B 1 144 ? -8.391 29.938 10.961 1 96.75 144 TYR B N 1
ATOM 3307 C CA . TYR B 1 144 ? -8.039 30.531 9.672 1 96.75 144 TYR B CA 1
ATOM 3308 C C . TYR B 1 144 ? -7.836 29.453 8.609 1 96.75 144 TYR B C 1
ATOM 3310 O O . TYR B 1 144 ? -8.312 29.594 7.48 1 96.75 144 TYR B O 1
ATOM 3318 N N . ILE B 1 145 ? -7.137 28.406 8.969 1 96.19 145 ILE B N 1
ATOM 3319 C CA . ILE B 1 145 ? -6.887 27.312 8.047 1 96.19 145 ILE B CA 1
ATOM 3320 C C . ILE B 1 145 ? -8.203 26.625 7.688 1 96.19 145 ILE B C 1
ATOM 3322 O O . ILE B 1 145 ? -8.453 26.312 6.523 1 96.19 145 ILE B O 1
ATOM 3326 N N . ALA B 1 146 ? -9.062 26.469 8.656 1 97.5 146 ALA B N 1
ATOM 3327 C CA . ALA B 1 146 ? -10.367 25.844 8.422 1 97.5 146 ALA B CA 1
ATOM 3328 C C . ALA B 1 146 ? -11.188 26.656 7.422 1 97.5 146 ALA B C 1
ATOM 3330 O O . ALA B 1 146 ? -11.781 26.094 6.504 1 97.5 146 ALA B O 1
ATOM 3331 N N . ASP B 1 147 ? -11.211 27.938 7.621 1 97.75 147 ASP B N 1
ATOM 3332 C CA . ASP B 1 147 ? -11.961 28.812 6.723 1 97.75 147 ASP B CA 1
ATOM 3333 C C . ASP B 1 147 ? -11.375 28.797 5.316 1 97.75 147 ASP B C 1
ATOM 3335 O O . ASP B 1 147 ? -12.117 28.812 4.328 1 97.75 147 ASP B O 1
ATOM 3339 N N . THR B 1 148 ? -10.055 28.828 5.293 1 97 148 THR B N 1
ATOM 3340 C CA . THR B 1 148 ? -9.367 28.75 4.008 1 97 148 THR B CA 1
ATOM 3341 C C . THR B 1 148 ? -9.719 27.438 3.297 1 97 148 THR B C 1
ATOM 3343 O O . THR B 1 148 ? -10.062 27.438 2.111 1 97 148 THR B O 1
ATOM 3346 N N . ALA B 1 149 ? -9.703 26.328 4.02 1 97.31 149 ALA B N 1
ATOM 3347 C CA . ALA B 1 149 ? -10.047 25.031 3.469 1 97.31 149 ALA B CA 1
ATOM 3348 C C . ALA B 1 149 ? -11.484 25.016 2.941 1 97.31 149 ALA B C 1
ATOM 3350 O O . ALA B 1 149 ? -11.75 24.5 1.854 1 97.31 149 ALA B O 1
ATOM 3351 N N . ARG B 1 150 ? -12.359 25.594 3.693 1 98.31 150 ARG B N 1
ATOM 3352 C CA . ARG B 1 150 ? -13.75 25.672 3.264 1 98.31 150 ARG B CA 1
ATOM 3353 C C . ARG B 1 150 ? -13.875 26.406 1.934 1 98.31 150 ARG B C 1
ATOM 3355 O O . ARG B 1 150 ? -14.594 25.953 1.038 1 98.31 150 ARG B O 1
ATOM 3362 N N . SER B 1 151 ? -13.172 27.5 1.827 1 98 151 SER B N 1
ATOM 3363 C CA . SER B 1 151 ? -13.227 28.281 0.598 1 98 151 SER B CA 1
ATOM 3364 C C . SER B 1 151 ? -12.734 27.469 -0.597 1 98 151 SER B C 1
ATOM 3366 O O . SER B 1 151 ? -13.227 27.641 -1.713 1 98 151 SER B O 1
ATOM 3368 N N . PHE B 1 152 ? -11.734 26.609 -0.396 1 97.44 152 PHE B N 1
ATOM 3369 C CA . PHE B 1 152 ? -11.219 25.75 -1.46 1 97.44 152 PHE B CA 1
ATOM 3370 C C . PHE B 1 152 ? -12.203 24.641 -1.787 1 97.44 152 PHE B C 1
ATOM 3372 O O . PHE B 1 152 ? -12.477 24.375 -2.959 1 97.44 152 PHE B O 1
ATOM 3379 N N . LEU B 1 153 ? -12.773 24.031 -0.748 1 98.19 153 LEU B N 1
ATOM 3380 C CA . LEU B 1 153 ? -13.688 22.906 -0.903 1 98.19 153 LEU B CA 1
ATOM 3381 C C . LEU B 1 153 ? -14.969 23.344 -1.604 1 98.19 153 LEU B C 1
ATOM 3383 O O . LEU B 1 153 ? -15.531 22.578 -2.404 1 98.19 153 LEU B O 1
ATOM 3387 N N . ASP B 1 154 ? -15.375 24.547 -1.374 1 97.81 154 ASP B N 1
ATOM 3388 C CA . ASP B 1 154 ? -16.625 25.062 -1.939 1 97.81 154 ASP B CA 1
ATOM 3389 C C . ASP B 1 154 ? -16.5 25.219 -3.453 1 97.81 154 ASP B C 1
ATOM 3391 O O . ASP B 1 154 ? -17.516 25.328 -4.148 1 97.81 154 ASP B O 1
ATOM 3395 N N . LYS B 1 155 ? -15.352 25.25 -3.955 1 97 155 LYS B N 1
ATOM 3396 C CA . LYS B 1 155 ? -15.125 25.406 -5.391 1 97 155 LYS B CA 1
ATOM 3397 C C . LYS B 1 155 ? -15.109 24.047 -6.086 1 97 155 LYS B C 1
ATOM 3399 O O . LYS B 1 155 ? -14.992 23.969 -7.312 1 97 155 LYS B O 1
ATOM 3404 N N . SER B 1 156 ? -15.258 22.969 -5.336 1 96 156 SER B N 1
ATOM 3405 C CA . SER B 1 156 ? -15.211 21.625 -5.887 1 96 156 SER B CA 1
ATOM 34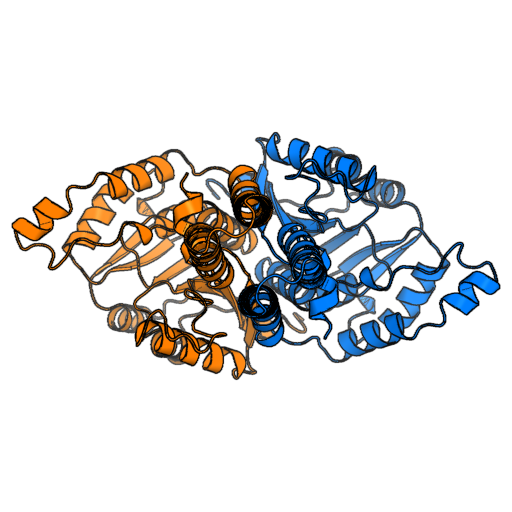06 C C . SER B 1 156 ? -16.609 21.031 -6.008 1 96 156 SER B C 1
ATOM 3408 O O . SER B 1 156 ? -17.531 21.453 -5.312 1 96 156 SER B O 1
ATOM 3410 N N . GLY B 1 157 ? -16.75 20.078 -6.871 1 94.5 157 GLY B N 1
ATOM 3411 C CA . GLY B 1 157 ? -18.031 19.406 -7.07 1 94.5 157 GLY B CA 1
ATOM 3412 C C . GLY B 1 157 ? -18.453 18.547 -5.898 1 94.5 157 GLY B C 1
ATOM 3413 O O . GLY B 1 157 ? -19.641 18.281 -5.703 1 94.5 157 GLY B O 1
ATOM 3414 N N . CYS B 1 158 ? -17.5 18.109 -5.062 1 95.94 158 CYS B N 1
ATOM 3415 C CA . CYS B 1 158 ? -17.812 17.188 -3.977 1 95.94 158 CYS B CA 1
ATOM 3416 C C . CYS B 1 158 ? -17.578 17.844 -2.621 1 95.94 158 CYS B C 1
ATOM 3418 O O . CYS B 1 158 ? -17.672 17.188 -1.584 1 95.94 158 CYS B O 1
ATOM 3420 N N . GLY B 1 159 ? -17.281 19.141 -2.629 1 96.88 159 GLY B N 1
ATOM 3421 C CA . GLY B 1 159 ? -16.938 19.828 -1.396 1 96.88 159 GLY B CA 1
ATOM 3422 C C . GLY B 1 159 ? -18.062 19.828 -0.38 1 96.88 159 GLY B C 1
ATOM 3423 O O . GLY B 1 159 ? -17.828 19.938 0.823 1 96.88 159 GLY B O 1
ATOM 3424 N N . GLU B 1 160 ? -19.297 19.734 -0.839 1 96.81 160 GLU B N 1
ATOM 3425 C CA . GLU B 1 160 ? -20.453 19.766 0.04 1 96.81 160 GLU B CA 1
ATOM 3426 C C . GLU B 1 160 ? -20.516 18.531 0.929 1 96.81 160 GLU B C 1
ATOM 3428 O O . GLU B 1 160 ? -21.172 18.531 1.969 1 96.81 160 GLU B O 1
ATOM 3433 N N . LYS B 1 161 ? -19.797 17.438 0.554 1 97.62 161 LYS B N 1
ATOM 3434 C CA . LYS B 1 161 ? -19.797 16.203 1.333 1 97.62 161 LYS B CA 1
ATOM 3435 C C . LYS B 1 161 ? -18.875 16.328 2.541 1 97.62 161 LYS B C 1
ATOM 3437 O O . LYS B 1 161 ? -18.844 15.445 3.4 1 97.62 161 LYS B O 1
ATOM 3442 N N . 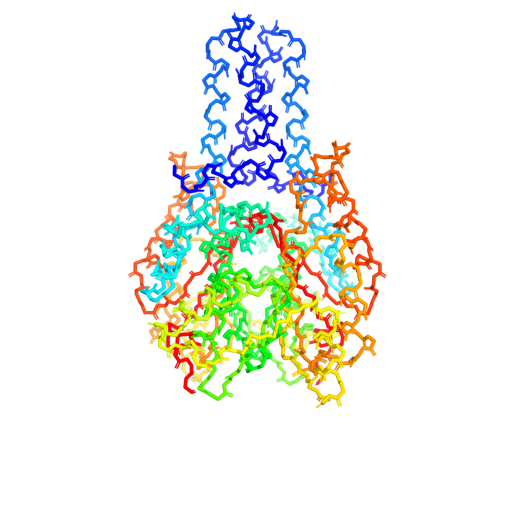VAL B 1 162 ? -18.109 17.438 2.629 1 98.62 162 VAL B N 1
ATOM 3443 C CA . VAL B 1 162 ? -17.109 17.578 3.68 1 98.62 162 VAL B CA 1
ATOM 3444 C C . VAL B 1 162 ? -17.625 18.5 4.777 1 98.62 162 VAL B C 1
ATOM 3446 O O . VAL B 1 162 ? -17.953 19.656 4.516 1 98.62 162 VAL B O 1
ATOM 3449 N N . GLU B 1 163 ? -17.688 18.031 5.926 1 98.75 163 GLU B N 1
ATOM 3450 C CA . GLU B 1 163 ? -17.984 18.812 7.117 1 98.75 163 GLU B CA 1
ATOM 3451 C C . GLU B 1 163 ? -16.703 19.109 7.91 1 98.75 163 GLU B C 1
ATOM 3453 O O . GLU B 1 163 ? -15.969 18.188 8.258 1 98.75 163 GLU B O 1
ATOM 3458 N N . ILE B 1 164 ? -16.453 20.359 8.227 1 98.75 164 ILE B N 1
ATOM 3459 C CA . ILE B 1 164 ? -15.266 20.75 8.969 1 98.75 164 ILE B CA 1
ATOM 3460 C C . ILE B 1 164 ? -15.633 21.047 10.422 1 98.75 164 ILE B C 1
ATOM 3462 O O . ILE B 1 164 ? -16.453 21.938 10.688 1 98.75 164 ILE B O 1
ATOM 3466 N N . MET B 1 165 ? -15.062 20.312 11.305 1 98.56 165 MET B N 1
ATOM 3467 C CA . MET B 1 165 ? -15.156 20.625 12.727 1 98.56 165 MET B CA 1
ATOM 3468 C C . MET B 1 165 ? -13.953 21.438 13.188 1 98.56 165 MET B C 1
ATOM 3470 O O . MET B 1 165 ? -12.82 20.953 13.156 1 98.56 165 MET B O 1
ATOM 3474 N N . LYS B 1 166 ? -14.219 22.641 13.656 1 97.88 166 LYS B N 1
ATOM 3475 C CA . LYS B 1 166 ? -13.156 23.531 14.125 1 97.88 166 LYS B CA 1
ATOM 3476 C C . LYS B 1 166 ? -12.812 23.25 15.586 1 97.88 166 LYS B C 1
ATOM 3478 O O . LYS B 1 166 ? -13.703 23.062 16.406 1 97.88 166 LYS B O 1
ATOM 3483 N N . GLY B 1 167 ? -11.5 23.234 15.867 1 96.38 167 GLY B N 1
ATOM 3484 C CA . GLY B 1 167 ? -11.047 23.031 17.234 1 96.38 167 GLY B CA 1
ATOM 3485 C C . GLY B 1 167 ? -10.188 21.781 17.391 1 96.38 167 GLY B C 1
ATOM 3486 O O . GLY B 1 167 ? -9.852 21.125 16.406 1 96.38 167 GLY B O 1
ATOM 3487 N N . PRO B 1 168 ? -9.844 21.469 18.625 1 97.44 168 PRO B N 1
ATOM 3488 C CA . PRO B 1 168 ? -9.016 20.281 18.859 1 97.44 168 PRO B CA 1
ATOM 3489 C C . PRO B 1 168 ? -9.703 19 18.422 1 97.44 168 PRO B C 1
ATOM 3491 O O . PRO B 1 168 ? -10.891 18.797 18.688 1 97.44 168 PRO B O 1
ATOM 3494 N N . ALA B 1 169 ? -9.023 18.125 17.719 1 98.12 169 ALA B N 1
ATOM 3495 C CA . ALA B 1 169 ? -9.555 16.875 17.203 1 98.12 169 ALA B CA 1
ATOM 3496 C C . ALA B 1 169 ? -10.133 16.016 18.328 1 98.12 169 ALA B C 1
ATOM 3498 O O . ALA B 1 169 ? -11.172 15.375 18.172 1 98.12 169 ALA B O 1
ATOM 3499 N N . LYS B 1 170 ? -9.477 16.062 19.516 1 98.31 170 LYS B N 1
ATOM 3500 C CA . LYS B 1 170 ? -9.945 15.305 20.672 1 98.31 170 LYS B CA 1
ATOM 3501 C C . LYS B 1 170 ? -11.352 15.719 21.078 1 98.31 170 LYS B C 1
ATOM 3503 O O . LYS B 1 170 ? -12.195 14.867 21.359 1 98.31 170 LYS B O 1
ATOM 3508 N N . SER B 1 171 ? -11.57 17.016 21.078 1 98.38 171 SER B N 1
ATOM 3509 C CA . SER B 1 171 ? -12.891 17.531 21.422 1 98.38 171 SER B CA 1
ATOM 3510 C C . SER B 1 171 ? -13.93 17.141 20.375 1 98.38 171 SER B C 1
ATOM 3512 O O . SER B 1 171 ? -15.055 16.781 20.719 1 98.38 171 SER B O 1
ATOM 3514 N N . SER B 1 172 ? -13.523 17.234 19.094 1 98.31 172 SER B N 1
ATOM 3515 C CA . SER B 1 172 ? -14.406 16.828 18.016 1 98.31 172 SER B CA 1
ATOM 3516 C C . SER B 1 172 ? -14.805 15.359 18.141 1 98.31 172 SER B C 1
ATOM 3518 O O . SER B 1 172 ? -15.969 15.008 17.953 1 98.31 172 SER B O 1
ATOM 3520 N N . MET B 1 173 ? -13.852 14.492 18.484 1 98.75 173 MET B N 1
ATOM 3521 C CA . MET B 1 173 ? -14.117 13.062 18.641 1 98.75 173 MET B CA 1
ATOM 3522 C C . MET B 1 173 ? -15.133 12.82 19.75 1 98.75 173 MET B C 1
ATOM 3524 O O . MET B 1 173 ? -16.016 11.977 19.609 1 98.75 173 MET B O 1
ATOM 3528 N N . GLU B 1 174 ? -15.031 13.602 20.844 1 98.69 174 GLU B N 1
ATOM 3529 C CA . GLU B 1 174 ? -15.969 13.469 21.953 1 98.69 174 GLU B CA 1
ATOM 3530 C C . GLU B 1 174 ? -17.375 13.875 21.531 1 98.69 174 GLU B C 1
ATOM 3532 O O . GLU B 1 174 ? -18.359 13.195 21.875 1 98.69 174 GLU B O 1
ATOM 3537 N N . VAL B 1 175 ? -17.484 14.945 20.797 1 98.69 175 VAL B N 1
ATOM 3538 C CA . VAL B 1 175 ? -18.781 15.43 20.328 1 98.69 175 VAL B CA 1
ATOM 3539 C C . VAL B 1 175 ? -19.406 14.383 19.406 1 98.69 175 VAL B C 1
ATOM 3541 O O . VAL B 1 175 ? -20.609 14.086 19.531 1 98.69 175 VAL B O 1
ATOM 3544 N N . LEU B 1 176 ? -18.641 13.836 18.5 1 98.81 176 LEU B N 1
ATOM 3545 C CA . LEU B 1 176 ? -19.125 12.828 17.562 1 98.81 176 LEU B CA 1
ATOM 3546 C C . LEU B 1 176 ? -19.609 11.586 18.297 1 98.81 176 LEU B C 1
ATOM 3548 O O . LEU B 1 176 ? -20.625 10.992 17.938 1 98.81 176 LEU B O 1
ATOM 3552 N N . ALA B 1 177 ? -18.844 11.203 19.328 1 98.69 177 ALA B N 1
ATOM 3553 C CA . ALA B 1 177 ? -19.219 10.047 20.125 1 98.69 177 ALA B CA 1
ATOM 3554 C C . ALA B 1 177 ? -20.547 10.281 20.859 1 98.69 177 ALA B C 1
ATOM 3556 O O . ALA B 1 177 ? -21.375 9.383 20.969 1 98.69 177 ALA B O 1
ATOM 3557 N N . GLN B 1 178 ? -20.703 11.492 21.406 1 98.38 178 GLN B N 1
ATOM 3558 C CA . GLN B 1 178 ? -21.953 11.852 22.094 1 98.38 178 GLN B CA 1
ATOM 3559 C C . GLN B 1 178 ? -23.141 11.734 21.156 1 98.38 178 GLN B C 1
ATOM 3561 O O . GLN B 1 178 ? -24.234 11.367 21.594 1 98.38 178 GLN B O 1
ATOM 3566 N N . LYS B 1 179 ? -22.891 11.992 19.906 1 98.38 179 LYS B N 1
ATOM 3567 C CA . LYS B 1 179 ? -23.953 11.891 18.891 1 98.38 179 LYS B CA 1
ATOM 3568 C C . LYS B 1 179 ? -24.062 10.461 18.375 1 98.38 179 LYS B C 1
ATOM 3570 O O . LYS B 1 179 ? -24.797 10.203 17.422 1 98.38 179 LYS B O 1
ATOM 3575 N N . LYS B 1 180 ? -23.281 9.523 18.844 1 98.12 180 LYS B N 1
ATOM 3576 C CA . LYS B 1 180 ? -23.266 8.102 18.516 1 98.12 180 LYS B CA 1
ATOM 3577 C C . LYS B 1 180 ? -22.922 7.875 17.047 1 98.12 180 LYS B C 1
ATOM 3579 O O . LYS B 1 180 ? -23.469 6.973 16.406 1 98.12 180 LYS B O 1
ATOM 3584 N N . GLN B 1 181 ? -22.078 8.758 16.562 1 98.31 181 GLN B N 1
ATOM 3585 C CA . GLN B 1 181 ? -21.625 8.594 15.188 1 98.31 181 GLN B CA 1
ATOM 3586 C C . GLN B 1 181 ? -20.516 7.547 15.094 1 98.31 181 GLN B C 1
ATOM 3588 O O . GLN B 1 181 ? -19.656 7.477 15.969 1 98.31 181 GLN B O 1
ATOM 3593 N N . GLN B 1 182 ? -20.594 6.742 14.07 1 98.69 182 GLN B N 1
ATOM 3594 C CA . GLN B 1 182 ? -19.547 5.785 13.734 1 98.69 182 GLN B CA 1
ATOM 3595 C C . GLN B 1 182 ? -19.062 5.977 12.297 1 98.69 182 GLN B C 1
ATOM 3597 O O . GLN B 1 182 ? -19.797 6.527 11.461 1 98.69 182 GLN B O 1
ATOM 3602 N N . PHE B 1 183 ? -17.938 5.523 12.07 1 98.88 183 PHE B N 1
ATOM 3603 C CA . PHE B 1 183 ? -17.312 5.781 10.773 1 98.88 183 PHE B CA 1
ATOM 3604 C C . PHE B 1 183 ? -16.75 4.496 10.18 1 98.88 183 PHE B C 1
ATOM 3606 O O . PHE B 1 183 ? -16.172 3.672 10.891 1 98.88 183 PHE B O 1
ATOM 3613 N N . ASP B 1 184 ? -16.953 4.367 8.828 1 98.69 184 ASP B N 1
ATOM 3614 C CA . ASP B 1 184 ? -16.453 3.213 8.094 1 98.69 184 ASP B CA 1
ATOM 3615 C C . ASP B 1 184 ? -14.93 3.275 7.949 1 98.69 184 ASP B C 1
ATOM 3617 O O . ASP B 1 184 ? -14.266 2.242 7.812 1 98.69 184 ASP B O 1
ATOM 3621 N N . LEU B 1 185 ? -14.422 4.469 7.906 1 98.88 185 LEU B N 1
ATOM 3622 C CA . LEU B 1 185 ? -12.984 4.711 7.773 1 98.88 185 LEU B CA 1
ATOM 3623 C C . LEU B 1 185 ? -12.562 5.918 8.609 1 98.88 185 LEU B C 1
ATOM 3625 O O . LEU B 1 185 ? -13.219 6.957 8.586 1 98.88 185 LEU B O 1
ATOM 3629 N N . ILE B 1 186 ? -11.547 5.742 9.383 1 98.94 186 ILE B N 1
ATOM 3630 C CA . ILE B 1 186 ? -10.938 6.828 10.148 1 98.94 186 ILE B CA 1
ATOM 3631 C C . ILE B 1 186 ? -9.492 7.035 9.695 1 98.94 186 ILE B C 1
ATOM 3633 O O . ILE B 1 186 ? -8.695 6.094 9.711 1 98.94 186 ILE B O 1
ATOM 3637 N N . PHE B 1 187 ? -9.227 8.234 9.258 1 98.88 187 PHE B N 1
ATOM 3638 C CA . PHE B 1 187 ? -7.895 8.586 8.781 1 98.88 187 PHE B CA 1
ATOM 3639 C C . PHE B 1 187 ? -7.195 9.516 9.773 1 98.88 187 PHE B C 1
ATOM 3641 O O . PHE B 1 187 ? -7.664 10.625 10.023 1 98.88 187 PHE B O 1
ATOM 3648 N N . ILE B 1 188 ? -6.039 9.062 10.305 1 98.69 188 ILE B N 1
ATOM 3649 C CA . ILE B 1 188 ? -5.273 9.844 11.266 1 98.69 188 ILE B CA 1
ATOM 3650 C C . ILE B 1 188 ? -4.078 10.492 10.57 1 98.69 188 ILE B C 1
ATOM 3652 O O . ILE B 1 188 ? -3.162 9.797 10.125 1 98.69 188 ILE B O 1
ATOM 3656 N N . ASP B 1 189 ? -4.02 11.727 10.453 1 96.25 189 ASP B N 1
ATOM 3657 C CA . ASP B 1 189 ? -2.936 12.555 9.93 1 96.25 189 ASP B CA 1
ATOM 3658 C C . ASP B 1 189 ? -2.891 13.906 10.641 1 96.25 189 ASP B C 1
ATOM 3660 O O . ASP B 1 189 ? -3.08 14.945 10.008 1 96.25 189 ASP B O 1
ATOM 3664 N N . ALA B 1 190 ? -2.588 13.891 11.93 1 94.88 190 ALA B N 1
ATOM 3665 C CA . ALA B 1 190 ? -2.648 15.055 12.812 1 94.88 190 ALA B CA 1
ATOM 3666 C C . ALA B 1 190 ? -1.325 15.25 13.539 1 94.88 190 ALA B C 1
ATOM 3668 O O . ALA B 1 190 ? -0.257 14.969 13 1 94.88 190 ALA B O 1
ATOM 3669 N N . ASP B 1 191 ? -1.4 16.016 14.664 1 94.25 191 ASP B N 1
ATOM 3670 C CA . ASP B 1 191 ? -0.18 16.203 15.438 1 94.25 191 ASP B CA 1
ATOM 3671 C C . ASP B 1 191 ? 0.378 14.875 15.93 1 94.25 191 ASP B C 1
ATOM 3673 O O . ASP B 1 191 ? -0.305 14.133 16.625 1 94.25 191 ASP B O 1
ATOM 3677 N N . LYS B 1 192 ? 1.591 14.57 15.641 1 96.31 192 LYS B N 1
ATOM 3678 C CA . LYS B 1 192 ? 2.221 13.258 15.773 1 96.31 192 LYS B CA 1
ATOM 3679 C C . LYS B 1 192 ? 2.297 12.828 17.234 1 96.31 192 LYS B C 1
ATOM 3681 O O . LYS B 1 192 ? 2.035 11.664 17.562 1 96.31 192 LYS B O 1
ATOM 3686 N N . PRO B 1 193 ? 2.588 13.719 18.188 1 96.69 193 PRO B N 1
ATOM 3687 C CA . PRO B 1 193 ? 2.682 13.305 19.594 1 96.69 193 PRO B CA 1
ATOM 3688 C C . PRO B 1 193 ? 1.365 12.758 20.141 1 96.69 193 PRO B C 1
ATOM 3690 O O . PRO B 1 193 ? 1.361 12.016 21.125 1 96.69 193 PRO B O 1
ATOM 3693 N N . SER B 1 194 ? 0.24 13.023 19.438 1 97.69 194 SER B N 1
ATOM 3694 C CA . SER B 1 194 ? -1.066 12.633 19.969 1 97.69 194 SER B CA 1
ATOM 3695 C C . SER B 1 194 ? -1.589 11.383 19.266 1 97.69 194 SER B C 1
ATOM 3697 O O . SER B 1 194 ? -2.734 10.977 19.484 1 97.69 194 SER B O 1
ATOM 3699 N N . TYR B 1 195 ? -0.854 10.703 18.453 1 98.5 195 TYR B N 1
ATOM 3700 C CA . TYR B 1 195 ? -1.306 9.539 17.688 1 98.5 195 TYR B CA 1
ATOM 3701 C C . TYR B 1 195 ? -1.8 8.445 18.625 1 98.5 195 TYR B C 1
ATOM 3703 O O . TYR B 1 195 ? -2.84 7.828 18.375 1 98.5 195 TYR B O 1
ATOM 3711 N N . THR B 1 196 ? -1.032 8.234 19.734 1 98.69 196 THR B N 1
ATOM 3712 C CA . THR B 1 196 ? -1.444 7.227 20.703 1 98.69 196 THR B CA 1
ATOM 3713 C C . THR B 1 196 ? -2.812 7.566 21.297 1 98.69 196 THR B C 1
ATOM 3715 O O . THR B 1 196 ? -3.674 6.695 21.406 1 98.69 196 THR B O 1
ATOM 3718 N N . THR B 1 197 ? -2.988 8.828 21.594 1 98.69 197 THR B N 1
ATOM 3719 C CA . THR B 1 197 ? -4.238 9.281 22.188 1 98.69 197 THR B CA 1
ATOM 3720 C C . THR B 1 197 ? -5.398 9.117 21.219 1 98.69 197 THR B C 1
ATOM 3722 O O . THR B 1 197 ? -6.457 8.609 21.578 1 98.69 197 THR B O 1
ATOM 3725 N N . TYR B 1 198 ? -5.238 9.523 19.953 1 98.81 198 TYR B N 1
ATOM 3726 C CA . TYR B 1 198 ? -6.285 9.398 18.938 1 98.81 198 TYR B CA 1
ATOM 3727 C C . TYR B 1 198 ? -6.691 7.938 18.766 1 98.81 198 TYR B C 1
ATOM 3729 O O . TYR B 1 198 ? -7.883 7.621 18.719 1 98.81 198 TYR B O 1
ATOM 3737 N N . TYR B 1 199 ? -5.695 7.059 18.703 1 98.88 199 TYR B N 1
ATOM 3738 C CA . TYR B 1 199 ? -5.938 5.633 18.5 1 98.88 199 TYR B CA 1
ATOM 3739 C C . TYR B 1 199 ? -6.762 5.059 19.656 1 98.88 199 TYR B C 1
ATOM 3741 O O . TYR B 1 199 ? -7.758 4.367 19.438 1 98.88 199 TYR B O 1
ATOM 3749 N N . LYS B 1 200 ? -6.367 5.398 20.875 1 98.69 200 LYS B N 1
ATOM 3750 C CA . LYS B 1 200 ? -7.094 4.934 22.062 1 98.69 200 LYS B CA 1
ATOM 3751 C C . LYS B 1 200 ? -8.523 5.465 22.062 1 98.69 200 LYS B C 1
ATOM 3753 O O . LYS B 1 200 ? -9.469 4.727 22.359 1 98.69 200 LYS B O 1
ATOM 3758 N N . MET B 1 201 ? -8.695 6.707 21.719 1 98.88 201 MET B N 1
ATOM 3759 C CA . MET B 1 201 ? -10.008 7.348 21.766 1 98.88 201 MET B CA 1
ATOM 3760 C C . MET B 1 201 ? -10.945 6.727 20.734 1 98.88 201 MET B C 1
ATOM 3762 O O . MET B 1 201 ? -12.148 6.613 20.969 1 98.88 201 MET B O 1
ATOM 3766 N N . ILE B 1 202 ? -10.445 6.309 19.578 1 98.88 202 ILE B N 1
ATOM 3767 C CA . ILE B 1 202 ? -11.273 5.672 18.562 1 98.88 202 ILE B CA 1
ATOM 3768 C C . ILE B 1 202 ? -11.969 4.453 19.156 1 98.88 202 ILE B C 1
ATOM 3770 O O . ILE B 1 202 ? -13.172 4.254 18.938 1 98.88 202 ILE B O 1
ATOM 3774 N N . TRP B 1 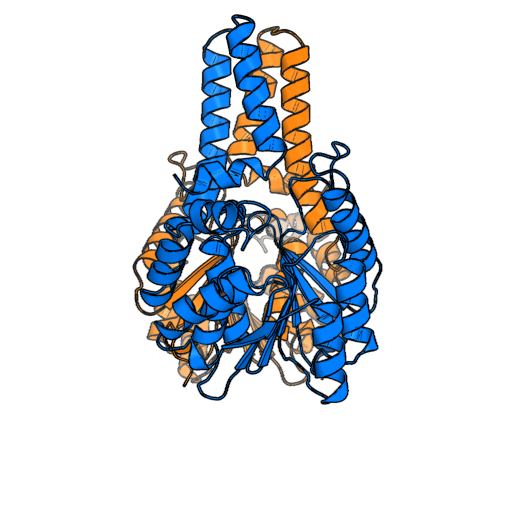203 ? -11.227 3.684 19.922 1 98.56 203 TRP B N 1
ATOM 3775 C CA . TRP B 1 203 ? -11.766 2.465 20.531 1 98.56 203 TRP B CA 1
ATOM 3776 C C . TRP B 1 203 ? -12.648 2.789 21.719 1 98.56 203 TRP B C 1
ATOM 3778 O O . TRP B 1 203 ? -13.773 2.301 21.828 1 98.56 203 TRP B O 1
ATOM 3788 N N . ASP B 1 204 ? -12.133 3.666 22.578 1 98.56 204 ASP B N 1
ATOM 3789 C CA . ASP B 1 204 ? -12.828 3.973 23.828 1 98.56 204 ASP B CA 1
ATOM 3790 C C . ASP B 1 204 ? -14.18 4.625 23.562 1 98.56 204 ASP B C 1
ATOM 3792 O O . ASP B 1 204 ? -15.141 4.391 24.297 1 98.56 204 ASP B O 1
ATOM 3796 N N . LEU B 1 205 ? -14.281 5.418 22.531 1 98.75 205 LEU B N 1
ATOM 3797 C CA . LEU B 1 205 ? -15.484 6.191 22.234 1 98.75 205 LEU B CA 1
ATOM 3798 C C . LEU B 1 205 ? -16.391 5.453 21.25 1 98.75 205 LEU B C 1
ATOM 3800 O O . LEU B 1 205 ? -17.484 5.926 20.922 1 98.75 205 LEU B O 1
ATOM 3804 N N . GLY B 1 206 ? -15.961 4.301 20.719 1 98.56 206 GLY B N 1
ATOM 3805 C CA . GLY B 1 206 ? -16.75 3.506 19.797 1 98.56 206 GLY B CA 1
ATOM 3806 C C . GLY B 1 206 ? -16.984 4.195 18.469 1 98.56 206 GLY B C 1
ATOM 3807 O O . GLY B 1 206 ? -18.094 4.16 17.938 1 98.56 206 GLY B O 1
ATOM 3808 N N . LEU B 1 207 ? -15.961 4.816 17.938 1 98.88 207 LEU B N 1
ATOM 3809 C CA . LEU B 1 207 ? -16.125 5.648 16.75 1 98.88 207 LEU B CA 1
ATOM 3810 C C . LEU B 1 207 ? -16 4.816 15.484 1 98.88 207 LEU B C 1
ATOM 3812 O O . LEU B 1 207 ? -16.422 5.25 14.406 1 98.88 207 LEU B O 1
ATOM 3816 N N . LEU B 1 208 ? -15.367 3.689 15.57 1 98.81 208 LEU B N 1
ATOM 3817 C CA . LEU B 1 208 ? -15.156 2.855 14.391 1 98.81 208 LEU B CA 1
ATOM 3818 C C . LEU B 1 208 ? -16.344 1.92 14.172 1 98.81 208 LEU B C 1
ATOM 3820 O O . LEU B 1 208 ? -16.688 1.126 15.047 1 98.81 208 LEU B O 1
ATOM 3824 N N . ALA B 1 209 ? -16.969 1.979 13.008 1 98.44 209 ALA B N 1
ATOM 3825 C CA . ALA B 1 209 ? -18.109 1.131 12.656 1 98.44 209 ALA B CA 1
ATOM 3826 C C . ALA B 1 209 ? -17.688 -0.33 12.531 1 98.44 209 ALA B C 1
ATOM 3828 O O . ALA B 1 209 ? -16.484 -0.627 12.398 1 98.44 209 ALA B O 1
ATOM 3829 N N . PRO B 1 210 ? -18.703 -1.227 12.664 1 95.44 210 PRO B N 1
ATOM 3830 C CA . PRO B 1 210 ? -18.375 -2.611 12.312 1 95.44 210 PRO B CA 1
ATOM 3831 C C . PRO B 1 210 ? -17.75 -2.736 10.922 1 95.44 210 PRO B C 1
ATOM 3833 O O . PRO B 1 210 ? -18.188 -2.076 9.984 1 95.44 210 PRO B O 1
ATOM 3836 N N . ASN B 1 211 ? -16.672 -3.459 10.805 1 95.38 211 ASN B N 1
ATOM 3837 C CA . ASN B 1 211 ? -15.93 -3.676 9.562 1 95.38 211 ASN B CA 1
ATOM 3838 C C . ASN B 1 211 ? -15.18 -2.42 9.133 1 95.38 211 ASN B C 1
ATOM 3840 O O . ASN B 1 211 ? -14.789 -2.293 7.973 1 95.38 211 ASN B O 1
ATOM 3844 N N . GLY B 1 212 ? -15.094 -1.488 10.102 1 98.19 212 GLY B N 1
ATOM 3845 C CA . GLY B 1 212 ? -14.391 -0.245 9.812 1 98.19 212 GLY B CA 1
ATOM 3846 C C . GLY B 1 212 ? -12.891 -0.418 9.695 1 98.19 212 GLY B C 1
ATOM 3847 O O . GLY B 1 212 ? -12.352 -1.455 10.078 1 98.19 212 GLY B O 1
ATOM 3848 N N . THR B 1 213 ? -12.227 0.568 9.156 1 98.81 213 THR B N 1
ATOM 3849 C CA . THR B 1 213 ? -10.781 0.564 8.938 1 98.81 213 THR B CA 1
ATOM 3850 C C . THR B 1 213 ? -10.156 1.861 9.438 1 98.81 213 THR B C 1
ATOM 3852 O O . THR B 1 213 ? -10.703 2.945 9.227 1 98.81 213 THR B O 1
ATOM 3855 N N . ILE B 1 214 ? -9.07 1.731 10.148 1 98.94 214 ILE B N 1
ATOM 3856 C CA . ILE B 1 214 ? -8.25 2.881 10.523 1 98.94 214 ILE B CA 1
ATOM 3857 C C . ILE B 1 214 ? -7.02 2.961 9.633 1 98.94 214 ILE B C 1
ATOM 3859 O O . ILE B 1 214 ? -6.312 1.966 9.445 1 98.94 214 ILE B O 1
ATOM 3863 N N . VAL B 1 215 ? -6.812 4.082 9.016 1 98.88 215 VAL B N 1
ATOM 3864 C CA . VAL B 1 215 ? -5.605 4.355 8.242 1 98.88 215 VAL B CA 1
ATOM 3865 C C . VAL B 1 215 ? -4.812 5.48 8.906 1 98.88 215 VAL B C 1
ATOM 3867 O O . VAL B 1 215 ? -5.379 6.508 9.289 1 98.88 215 VAL B O 1
ATOM 3870 N N . VAL B 1 216 ? -3.488 5.305 9.078 1 98.81 216 VAL B N 1
ATOM 3871 C CA . VAL B 1 216 ? -2.656 6.285 9.773 1 98.81 216 VAL B CA 1
ATOM 3872 C C . VAL B 1 216 ? -1.479 6.68 8.883 1 98.81 216 VAL B C 1
ATOM 3874 O O . VAL B 1 216 ? -0.726 5.82 8.422 1 98.81 216 VAL B O 1
ATOM 3877 N N . ASP B 1 217 ? -1.295 7.941 8.703 1 97 217 ASP B N 1
ATOM 3878 C CA . ASP B 1 217 ? -0.242 8.461 7.832 1 97 217 ASP B CA 1
ATOM 3879 C C . ASP B 1 217 ? 1.056 8.672 8.609 1 97 217 ASP B C 1
ATOM 3881 O O . ASP B 1 217 ? 1.043 8.758 9.836 1 97 217 ASP B O 1
ATOM 3885 N N . ASN B 1 218 ? 2.209 8.719 7.926 1 96.44 218 ASN B N 1
ATOM 3886 C CA . ASN B 1 218 ? 3.531 9.109 8.398 1 96.44 218 ASN B CA 1
ATOM 3887 C C . ASN B 1 218 ? 4.023 8.195 9.523 1 96.44 218 ASN B C 1
ATOM 3889 O O . ASN B 1 218 ? 4.539 8.68 10.531 1 96.44 218 ASN B O 1
ATOM 3893 N N . VAL B 1 219 ? 3.883 6.926 9.336 1 98.12 219 VAL B N 1
ATOM 3894 C CA . VAL B 1 219 ? 4.203 6.027 10.438 1 98.12 219 VAL B CA 1
ATOM 3895 C C . VAL B 1 219 ? 5.656 5.566 10.328 1 98.12 219 VAL B C 1
ATOM 3897 O O . VAL B 1 219 ? 6.191 4.953 11.25 1 98.12 219 VAL B O 1
ATOM 3900 N N . LEU B 1 220 ? 6.332 5.812 9.258 1 97.5 220 LEU B N 1
ATOM 3901 C CA . LEU B 1 220 ? 7.781 5.637 9.188 1 97.5 220 LEU B CA 1
ATOM 3902 C C . LEU B 1 220 ? 8.5 6.898 9.648 1 97.5 220 LEU B C 1
ATOM 3904 O O . LEU B 1 220 ? 9.586 6.816 10.234 1 97.5 220 LEU B O 1
ATOM 3908 N N . PHE B 1 221 ? 7.98 8.039 9.375 1 96.88 221 PHE B N 1
ATOM 3909 C CA . PHE B 1 221 ? 8.281 9.383 9.867 1 96.88 221 PHE B CA 1
ATOM 3910 C C . PHE B 1 221 ? 9.781 9.648 9.844 1 96.88 221 PHE B C 1
ATOM 3912 O O . PHE B 1 221 ? 10.422 9.727 10.891 1 96.88 221 PHE B O 1
ATOM 3919 N N . PHE B 1 222 ? 10.297 9.852 8.688 1 95.31 222 PHE B N 1
ATOM 3920 C CA . PHE B 1 222 ? 11.695 10.211 8.461 1 95.31 222 PHE B CA 1
ATOM 3921 C C . PHE B 1 222 ? 12.617 9.141 9.016 1 95.31 222 PHE B C 1
ATOM 3923 O O . PHE B 1 222 ? 13.805 9.391 9.242 1 95.31 222 PHE B O 1
ATOM 3930 N N . GLY B 1 223 ? 12.109 7.996 9.367 1 97.38 223 GLY B N 1
ATOM 3931 C CA . GLY B 1 223 ? 12.898 6.848 9.789 1 97.38 223 GLY B CA 1
ATOM 3932 C C . GLY B 1 223 ? 13.047 6.754 11.297 1 97.38 223 GLY B C 1
ATOM 3933 O O . GLY B 1 223 ? 13.633 5.793 11.805 1 97.38 223 GLY B O 1
ATOM 3934 N N . ASP B 1 224 ? 12.461 7.609 12.055 1 97.62 224 ASP B N 1
ATOM 3935 C CA . ASP B 1 224 ? 12.68 7.688 13.492 1 97.62 224 ASP B CA 1
ATOM 3936 C C . ASP B 1 224 ? 12.258 6.395 14.188 1 97.62 224 ASP B C 1
ATOM 3938 O O . ASP B 1 224 ? 12.938 5.918 15.094 1 97.62 224 ASP B O 1
ATOM 3942 N N . PRO B 1 225 ? 11.203 5.766 13.742 1 98 225 PRO B N 1
ATOM 3943 C CA . PRO B 1 225 ? 10.766 4.566 14.453 1 98 225 PRO B CA 1
ATOM 3944 C C . PRO B 1 225 ? 11.734 3.398 14.289 1 98 225 PRO B C 1
ATOM 3946 O O . PRO B 1 225 ? 11.695 2.447 15.078 1 98 225 PRO B O 1
ATOM 3949 N N . TYR B 1 226 ? 12.57 3.457 13.297 1 97.06 226 TYR B N 1
ATOM 3950 C CA . TYR B 1 226 ? 13.375 2.262 13.07 1 97.06 226 TYR B CA 1
ATOM 3951 C C . TYR B 1 226 ? 14.859 2.604 13.023 1 97.06 226 TYR B C 1
ATOM 3953 O O . TYR B 1 226 ? 15.688 1.757 12.68 1 97.06 226 TYR B O 1
ATOM 3961 N N . THR B 1 227 ? 15.133 3.855 13.273 1 95.81 227 THR B N 1
ATOM 3962 C CA . THR B 1 227 ? 16.516 4.289 13.414 1 95.81 227 THR B CA 1
ATOM 3963 C C . THR B 1 227 ? 16.75 4.926 14.781 1 95.81 227 THR B C 1
ATOM 3965 O O . THR B 1 227 ? 15.789 5.176 15.523 1 95.81 227 THR B O 1
ATOM 3968 N N . LYS B 1 228 ? 17.922 5.133 15.211 1 87.56 228 LYS B N 1
ATOM 3969 C CA . LYS B 1 228 ? 18.266 5.777 16.484 1 87.56 228 LYS B CA 1
ATOM 3970 C C . LYS B 1 228 ? 18.672 7.234 16.266 1 87.56 228 LYS B C 1
ATOM 3972 O O . LYS B 1 228 ? 19.234 7.871 17.156 1 87.56 228 LYS B O 1
ATOM 3977 N N . GLU B 1 229 ? 18.281 7.75 15.156 1 89.38 229 GLU B N 1
ATOM 3978 C CA . GLU B 1 229 ? 18.734 9.086 14.789 1 89.38 229 GLU B CA 1
ATOM 3979 C C . GLU B 1 229 ? 17.969 10.156 15.555 1 89.38 229 GLU B C 1
ATOM 3981 O O . GLU B 1 229 ? 18.531 11.195 15.914 1 89.38 229 GLU B O 1
ATOM 3986 N N . GLY B 1 230 ? 16.672 9.945 15.852 1 92.94 230 GLY B N 1
ATOM 3987 C CA . GLY B 1 230 ? 15.852 10.969 16.469 1 92.94 230 GLY B CA 1
ATOM 3988 C C . GLY B 1 230 ? 15.719 12.219 15.625 1 92.94 230 GLY B C 1
ATOM 3989 O O . GLY B 1 230 ? 15.742 13.336 16.156 1 92.94 230 GLY B O 1
ATOM 3990 N N . PHE B 1 231 ? 15.664 12.094 14.383 1 93.06 231 PHE B N 1
ATOM 3991 C CA . PHE B 1 231 ? 15.688 13.156 13.383 1 93.06 231 PHE B CA 1
ATOM 3992 C C . PHE B 1 231 ? 14.57 14.164 13.641 1 93.06 231 PHE B C 1
ATOM 3994 O O . PHE B 1 231 ? 14.75 15.367 13.43 1 93.06 231 PHE B O 1
ATOM 4001 N N . MET B 1 232 ? 13.438 13.766 14.141 1 94.69 232 MET B N 1
ATOM 4002 C CA . MET B 1 232 ? 12.273 14.648 14.273 1 94.69 232 MET B CA 1
ATOM 4003 C C . MET B 1 232 ? 11.945 14.898 15.742 1 94.69 232 MET B C 1
ATOM 4005 O O . MET B 1 232 ? 10.867 15.391 16.062 1 94.69 232 MET B O 1
ATOM 4009 N N . GLY B 1 233 ? 12.766 14.492 16.641 1 95.94 233 GLY B N 1
ATOM 4010 C CA . GLY B 1 233 ? 12.625 14.789 18.062 1 95.94 233 GLY B CA 1
ATOM 4011 C C . GLY B 1 233 ? 11.344 14.242 18.656 1 95.94 233 GLY B C 1
ATOM 4012 O O . GLY B 1 233 ? 11.023 13.062 18.484 1 95.94 233 GLY B O 1
ATOM 4013 N N . GLU B 1 234 ? 10.609 15.117 19.297 1 95.38 234 GLU B N 1
ATOM 4014 C CA . GLU B 1 234 ? 9.414 14.719 20.031 1 95.38 234 GLU B CA 1
ATOM 4015 C C . GLU B 1 234 ? 8.359 14.148 19.094 1 95.38 234 GLU B C 1
ATOM 4017 O O . GLU B 1 234 ? 7.625 13.227 19.469 1 95.38 234 GLU B O 1
ATOM 4022 N N . ARG B 1 235 ? 8.242 14.664 17.984 1 96.25 235 ARG B N 1
ATOM 4023 C CA . ARG B 1 235 ? 7.285 14.156 17 1 96.25 235 ARG B CA 1
ATOM 4024 C C . ARG B 1 235 ? 7.613 12.719 16.609 1 96.25 235 ARG B C 1
ATOM 4026 O O . ARG B 1 235 ? 6.723 11.867 16.547 1 96.25 235 ARG B O 1
ATOM 4033 N N . GLY B 1 236 ? 8.898 12.508 16.375 1 97 236 GLY B N 1
ATOM 4034 C CA . GLY B 1 236 ? 9.352 11.164 16.062 1 97 236 GLY B CA 1
ATOM 4035 C C . GLY B 1 236 ? 9.125 10.18 17.188 1 97 236 GLY B C 1
ATOM 4036 O O . GLY B 1 236 ? 8.75 9.031 16.953 1 97 236 GLY B O 1
ATOM 4037 N N . GLU B 1 237 ? 9.367 10.688 18.391 1 97.06 237 GLU B N 1
ATOM 4038 C CA . GLU B 1 237 ? 9.125 9.852 19.562 1 97.06 237 GLU B CA 1
ATOM 4039 C C . GLU B 1 237 ? 7.648 9.469 19.672 1 97.06 237 GLU B C 1
ATOM 4041 O O . GLU B 1 237 ? 7.316 8.336 20.031 1 97.06 237 GLU B O 1
ATOM 4046 N N . GLY B 1 238 ? 6.809 10.422 19.406 1 97.5 238 GLY B N 1
ATOM 4047 C CA . GLY B 1 238 ? 5.379 10.164 19.422 1 97.5 238 GLY B CA 1
ATOM 4048 C C . GLY B 1 238 ? 4.957 9.078 18.438 1 97.5 238 GLY B C 1
ATOM 4049 O O . GLY B 1 238 ? 4.199 8.18 18.797 1 97.5 238 GLY B O 1
ATOM 4050 N N . VAL B 1 239 ? 5.473 9.117 17.266 1 98.31 239 VAL B N 1
ATOM 4051 C CA . VAL B 1 239 ? 5.145 8.133 16.25 1 98.31 239 VAL B CA 1
ATOM 4052 C C . VAL B 1 239 ? 5.703 6.77 16.641 1 98.31 239 VAL B C 1
ATOM 4054 O O . VAL B 1 239 ? 5.039 5.746 16.453 1 98.31 239 VAL B O 1
ATOM 4057 N N . THR B 1 240 ? 6.922 6.738 17.156 1 98.31 240 THR B N 1
ATOM 4058 C CA . THR B 1 240 ? 7.539 5.492 17.609 1 98.31 240 THR B CA 1
ATOM 4059 C C . THR B 1 240 ? 6.691 4.82 18.688 1 98.31 240 THR B C 1
ATOM 4061 O O . THR B 1 240 ? 6.449 3.615 18.625 1 98.31 240 THR B O 1
ATOM 4064 N N . LYS B 1 241 ? 6.262 5.625 19.625 1 98.25 241 LYS B N 1
ATOM 4065 C CA . LYS B 1 241 ? 5.41 5.105 20.688 1 98.25 241 LYS B CA 1
ATOM 4066 C C . LYS B 1 241 ? 4.09 4.578 20.125 1 98.25 241 LYS B C 1
ATOM 4068 O O . LYS B 1 241 ? 3.609 3.521 20.547 1 98.25 241 LYS B O 1
ATOM 4073 N N . PHE B 1 242 ? 3.533 5.281 19.234 1 98.81 242 PHE B N 1
ATOM 4074 C CA . PHE B 1 242 ? 2.293 4.867 18.594 1 98.81 242 PHE B CA 1
ATOM 4075 C C . PHE B 1 242 ? 2.473 3.533 17.891 1 98.81 242 PHE B C 1
ATOM 4077 O O . PHE B 1 242 ? 1.651 2.625 18.031 1 98.81 242 PHE B O 1
ATOM 4084 N N . ASN B 1 243 ? 3.539 3.451 17.062 1 98.75 243 ASN B N 1
ATOM 4085 C CA . ASN B 1 243 ? 3.809 2.213 16.344 1 98.75 243 ASN B CA 1
ATOM 4086 C C . ASN B 1 243 ? 3.922 1.023 17.297 1 98.75 243 ASN B C 1
ATOM 4088 O O . ASN B 1 243 ? 3.4 -0.056 17.016 1 98.75 243 ASN B O 1
ATOM 4092 N N . GLU B 1 244 ? 4.59 1.235 18.375 1 98.25 244 GLU B N 1
ATOM 4093 C CA . GLU B 1 244 ? 4.754 0.163 19.344 1 98.25 244 GLU B CA 1
ATOM 4094 C C . GLU B 1 244 ? 3.412 -0.225 19.969 1 98.25 244 GLU B C 1
ATOM 4096 O O . GLU B 1 244 ? 3.146 -1.408 20.188 1 98.25 244 GLU B O 1
ATOM 4101 N N . MET B 1 245 ? 2.6 0.747 20.25 1 98.56 245 MET B N 1
ATOM 4102 C CA . MET B 1 245 ? 1.262 0.481 20.766 1 98.56 245 MET B CA 1
ATOM 4103 C C . MET B 1 245 ? 0.465 -0.39 19.797 1 98.56 245 MET B C 1
ATOM 4105 O O . MET B 1 245 ? -0.165 -1.365 20.219 1 98.56 245 MET B O 1
ATOM 4109 N N . VAL B 1 246 ? 0.487 -0.064 18.547 1 98.69 246 VAL B N 1
ATOM 4110 C CA . VAL B 1 246 ? -0.248 -0.816 17.531 1 98.69 246 VAL B CA 1
ATOM 4111 C C . VAL B 1 246 ? 0.342 -2.219 17.406 1 98.69 246 VAL B C 1
ATOM 4113 O O . VAL B 1 246 ? -0.396 -3.201 17.297 1 98.69 246 VAL B O 1
ATOM 4116 N N . ARG B 1 247 ? 1.681 -2.273 17.359 1 97.81 247 ARG B N 1
ATOM 4117 C CA . ARG B 1 247 ? 2.363 -3.561 17.266 1 97.81 247 ARG B CA 1
ATOM 4118 C C . ARG B 1 247 ? 1.893 -4.508 18.359 1 97.81 247 ARG B C 1
ATOM 4120 O O . ARG B 1 247 ? 1.684 -5.699 18.125 1 97.81 247 ARG B O 1
ATOM 4127 N N . GLN B 1 248 ? 1.659 -4.039 19.516 1 97.5 248 GLN B N 1
ATOM 4128 C CA . GLN B 1 248 ? 1.342 -4.848 20.703 1 97.5 248 GLN B CA 1
ATOM 4129 C C . GLN B 1 248 ? -0.156 -5.125 20.781 1 97.5 248 GLN B C 1
ATOM 4131 O O . GLN B 1 248 ? -0.591 -5.969 21.562 1 97.5 248 GLN B O 1
ATOM 4136 N N . ASP B 1 249 ? -0.96 -4.402 20.047 1 98.12 249 ASP B N 1
ATOM 4137 C CA . ASP B 1 249 ? -2.406 -4.602 20.078 1 98.12 249 ASP B CA 1
ATOM 4138 C C . ASP B 1 249 ? -2.793 -5.895 19.359 1 98.12 249 ASP B C 1
ATOM 4140 O O . ASP B 1 249 ? -2.885 -5.926 18.125 1 98.12 249 ASP B O 1
ATOM 4144 N N . GLY B 1 250 ? -3.082 -6.949 20.078 1 96.69 250 GLY B N 1
ATOM 4145 C CA . GLY B 1 250 ? -3.385 -8.266 19.531 1 96.69 250 GLY B CA 1
ATOM 4146 C C . GLY B 1 250 ? -4.801 -8.375 19 1 96.69 250 GLY B C 1
ATOM 4147 O O . GLY B 1 250 ? -5.164 -9.383 18.391 1 96.69 250 GLY B O 1
ATOM 4148 N N . SER B 1 251 ? -5.609 -7.344 19.188 1 97.44 251 SER B N 1
ATOM 4149 C CA . SER B 1 251 ? -7.004 -7.395 18.766 1 97.44 251 SER B CA 1
ATOM 4150 C C . SER B 1 251 ? -7.168 -6.91 17.328 1 97.44 251 SER B C 1
ATOM 4152 O O . SER B 1 251 ? -8.258 -6.992 16.75 1 97.44 251 SER B O 1
ATOM 4154 N N . VAL B 1 252 ? -6.035 -6.445 16.703 1 98.31 252 VAL B N 1
ATOM 4155 C CA . VAL B 1 252 ? -6.195 -5.848 15.383 1 98.31 252 VAL B CA 1
ATOM 4156 C C . VAL B 1 252 ? -5.309 -6.582 14.375 1 98.31 252 VAL B C 1
ATOM 4158 O O . VAL B 1 252 ? -4.32 -7.215 14.758 1 98.31 252 VAL B O 1
ATOM 4161 N N . HIS B 1 253 ? -5.766 -6.664 13.148 1 98.19 253 HIS B N 1
ATOM 4162 C CA . HIS B 1 253 ? -4.938 -6.898 11.969 1 98.19 253 HIS B CA 1
ATOM 4163 C C . HIS B 1 253 ? -4.32 -5.602 11.461 1 98.19 253 HIS B C 1
ATOM 4165 O O . HIS B 1 253 ? -5.027 -4.609 11.258 1 98.19 253 HIS B O 1
ATOM 4171 N N . LYS B 1 254 ? -2.998 -5.59 11.328 1 98.56 254 LYS B N 1
ATOM 4172 C CA . LYS B 1 254 ? -2.348 -4.352 10.922 1 98.56 254 LYS B CA 1
ATOM 4173 C C . LYS B 1 254 ? -1.256 -4.617 9.891 1 98.56 254 LYS B C 1
ATOM 4175 O O . LYS B 1 254 ? -0.555 -5.629 9.969 1 98.56 254 LYS B O 1
ATOM 4180 N N . ILE B 1 255 ? -1.151 -3.742 8.922 1 98 255 ILE B N 1
ATOM 4181 C CA . ILE B 1 255 ? -0.091 -3.768 7.922 1 98 255 ILE B CA 1
ATOM 4182 C C . ILE B 1 255 ? 0.488 -2.365 7.75 1 98 255 ILE B C 1
ATOM 4184 O O . ILE B 1 255 ? -0.249 -1.376 7.762 1 98 255 ILE B O 1
ATOM 4188 N N . MET B 1 256 ? 1.812 -2.273 7.727 1 98.12 256 MET B N 1
ATOM 4189 C CA . MET B 1 256 ? 2.488 -1.02 7.402 1 98.12 256 MET B CA 1
ATOM 4190 C C . MET B 1 256 ? 2.934 -1.003 5.945 1 98.12 256 MET B C 1
ATOM 4192 O O . MET B 1 256 ? 3.832 -1.751 5.559 1 98.12 256 MET B O 1
ATOM 4196 N N . VAL B 1 257 ? 2.34 -0.178 5.164 1 97.25 257 VAL B N 1
ATOM 4197 C CA . VAL B 1 257 ? 2.607 -0.057 3.736 1 97.25 257 VAL B CA 1
ATOM 4198 C C . VAL B 1 257 ? 3.631 1.051 3.494 1 97.25 257 VAL B C 1
ATOM 4200 O O . VAL B 1 257 ? 3.438 2.189 3.928 1 97.25 257 VAL B O 1
ATOM 4203 N N . PRO B 1 258 ? 4.719 0.756 2.791 1 95.12 258 PRO B N 1
ATOM 4204 C CA . PRO B 1 258 ? 5.785 1.749 2.627 1 95.12 258 PRO B CA 1
ATOM 4205 C C . PRO B 1 258 ? 5.488 2.752 1.515 1 95.12 258 PRO B C 1
ATOM 4207 O O . PRO B 1 258 ? 6.332 2.975 0.64 1 95.12 258 PRO B O 1
ATOM 4210 N N . ILE B 1 259 ? 4.414 3.367 1.602 1 94.19 259 ILE B N 1
ATOM 4211 C CA . ILE B 1 259 ? 4.078 4.484 0.724 1 94.19 259 ILE B CA 1
ATOM 4212 C C . ILE B 1 259 ? 4.535 5.793 1.358 1 94.19 259 ILE B C 1
ATOM 4214 O O . ILE B 1 259 ? 4.141 6.121 2.479 1 94.19 259 ILE B O 1
ATOM 4218 N N . ARG B 1 260 ? 5.457 6.469 0.66 1 91.69 260 ARG B N 1
ATOM 4219 C CA . ARG B 1 260 ? 6.023 7.727 1.131 1 91.69 260 ARG B CA 1
ATOM 4220 C C . ARG B 1 260 ? 6.582 7.582 2.543 1 91.69 260 ARG B C 1
ATOM 4222 O O . ARG B 1 260 ? 7.488 6.781 2.779 1 91.69 260 ARG B O 1
ATOM 4229 N N . ASP B 1 261 ? 5.938 8.266 3.488 1 94.69 261 ASP B N 1
ATOM 4230 C CA . ASP B 1 261 ? 6.469 8.234 4.848 1 94.69 261 ASP B CA 1
ATOM 4231 C C . ASP B 1 261 ? 5.762 7.176 5.688 1 94.69 261 ASP B C 1
ATOM 4233 O O . ASP B 1 261 ? 5.68 7.301 6.914 1 94.69 261 ASP B O 1
ATOM 4237 N N . GLY B 1 262 ? 5.172 6.141 5.008 1 96.12 262 GLY B N 1
ATOM 4238 C CA . GLY B 1 262 ? 4.574 4.988 5.664 1 96.12 262 GLY B CA 1
ATOM 4239 C C . GLY B 1 262 ? 3.111 5.191 6.012 1 96.12 262 GLY B C 1
ATOM 4240 O O . GLY B 1 262 ? 2.709 6.281 6.418 1 96.12 262 GLY B O 1
ATOM 4241 N N . MET B 1 263 ? 2.324 4.141 5.855 1 97.62 263 MET B N 1
ATOM 4242 C CA . MET B 1 263 ? 0.902 4.164 6.191 1 97.62 263 MET B CA 1
ATOM 4243 C C . MET B 1 263 ? 0.477 2.859 6.855 1 97.62 263 MET B C 1
ATOM 4245 O O . MET B 1 263 ? 0.84 1.775 6.395 1 97.62 263 MET B O 1
ATOM 4249 N N . PHE B 1 264 ? -0.276 2.996 8 1 98.56 264 PHE B N 1
ATOM 4250 C CA . PHE B 1 264 ? -0.894 1.831 8.625 1 98.56 264 PHE B CA 1
ATOM 4251 C C . PHE B 1 264 ? -2.301 1.609 8.078 1 98.56 264 PHE B C 1
ATOM 4253 O O . PHE B 1 264 ? -3.055 2.564 7.883 1 98.56 264 PHE B O 1
ATOM 4260 N N . ILE B 1 265 ? -2.6 0.405 7.785 1 98.81 265 ILE B N 1
ATOM 4261 C CA . ILE B 1 265 ? -3.979 -0.058 7.672 1 98.81 265 ILE B CA 1
ATOM 4262 C C . ILE B 1 265 ? -4.312 -0.972 8.852 1 98.81 265 ILE B C 1
ATOM 4264 O O . ILE B 1 265 ? -3.668 -2.004 9.047 1 98.81 265 ILE B O 1
ATOM 4268 N N . ILE B 1 266 ? -5.305 -0.586 9.625 1 98.88 266 ILE B N 1
ATOM 4269 C CA . ILE B 1 266 ? -5.641 -1.291 10.859 1 98.88 266 ILE B CA 1
ATOM 4270 C C . ILE B 1 266 ? -7.117 -1.666 10.852 1 98.88 266 ILE B C 1
ATOM 4272 O O . ILE B 1 266 ? -7.98 -0.811 10.633 1 98.88 266 ILE B O 1
ATOM 4276 N N . ARG B 1 267 ? -7.418 -2.93 11.031 1 98.44 267 ARG B N 1
ATOM 4277 C CA . ARG B 1 267 ? -8.773 -3.463 11.133 1 98.44 267 ARG B CA 1
ATOM 4278 C C . ARG B 1 267 ? -8.906 -4.398 12.328 1 98.44 267 ARG B C 1
ATOM 4280 O O . ARG B 1 267 ? -7.918 -4.973 12.789 1 98.44 267 ARG B O 1
ATOM 4287 N N . ARG B 1 268 ? -10.156 -4.504 12.836 1 97.81 268 ARG B N 1
ATOM 4288 C CA . ARG B 1 268 ? -10.344 -5.535 13.852 1 97.81 268 ARG B CA 1
ATOM 4289 C C . ARG B 1 268 ? -9.969 -6.91 13.312 1 97.81 268 ARG B C 1
ATOM 4291 O O . ARG B 1 268 ? -10.312 -7.25 12.172 1 97.81 268 ARG B O 1
ATOM 4298 N N . LYS B 1 269 ? -9.227 -7.605 14.094 1 96.31 269 LYS B N 1
ATOM 4299 C CA . LYS B 1 269 ? -8.836 -8.953 13.68 1 96.31 269 LYS B CA 1
ATOM 4300 C C . LYS B 1 269 ? -10.055 -9.789 13.297 1 96.31 269 LYS B C 1
ATOM 4302 O O . LYS B 1 269 ? -10 -10.586 12.359 1 96.31 269 LYS B O 1
ATOM 4307 N N . THR B 1 270 ? -11.18 -9.586 13.953 1 94.19 270 THR B N 1
ATOM 4308 C CA . THR B 1 270 ? -12.398 -10.352 13.711 1 94.19 270 THR B CA 1
ATOM 4309 C C . THR B 1 270 ? -13.023 -9.969 12.375 1 94.19 270 THR B C 1
ATOM 4311 O O . THR B 1 270 ? -13.812 -10.734 11.812 1 94.19 270 THR B O 1
ATOM 4314 N N . ASP B 1 271 ? -12.656 -8.789 11.914 1 95.31 271 ASP B N 1
ATOM 4315 C CA . ASP B 1 271 ? -13.172 -8.352 10.617 1 95.31 271 ASP B CA 1
ATOM 4316 C C . ASP B 1 271 ? -12.328 -8.906 9.477 1 95.31 271 ASP B C 1
ATOM 4318 O O . ASP B 1 271 ? -12.727 -8.852 8.312 1 95.31 271 ASP B O 1
ATOM 4322 N N . VAL B 1 272 ? -11.172 -9.461 9.781 1 95.69 272 VAL B N 1
ATOM 4323 C CA . VAL B 1 272 ? -10.258 -9.961 8.766 1 95.69 272 VAL B CA 1
ATOM 4324 C C . VAL B 1 272 ? -10.195 -11.484 8.82 1 95.69 272 VAL B C 1
ATOM 4326 O O . VAL B 1 272 ? -10.375 -12.156 7.797 1 95.69 272 VAL B O 1
ATOM 4329 N N . ASP B 1 273 ? -10.086 -11.961 10.055 1 89.12 273 ASP B N 1
ATOM 4330 C CA . ASP B 1 273 ? -9.945 -13.398 10.25 1 89.12 273 ASP B CA 1
ATOM 4331 C C . ASP B 1 273 ? -11.305 -14.094 10.273 1 89.12 273 ASP B C 1
ATOM 4333 O O . ASP B 1 273 ? -12.258 -13.586 10.867 1 89.12 273 ASP B O 1
ATOM 4337 N N . GLY B 1 274 ? -11.375 -15.25 9.773 1 71.62 274 GLY B N 1
ATOM 4338 C CA . GLY B 1 274 ? -12.5 -16.156 9.953 1 71.62 274 GLY B CA 1
ATOM 4339 C C . GLY B 1 274 ? -13.828 -15.539 9.539 1 71.62 274 GLY B C 1
ATOM 4340 O O . GLY B 1 274 ? -14.867 -15.836 10.141 1 71.62 274 GLY B O 1
ATOM 4341 N N . ARG B 1 275 ? -13.797 -14.375 8.648 1 64.44 275 ARG B N 1
ATOM 4342 C CA . ARG B 1 275 ? -15.062 -13.773 8.242 1 64.44 275 ARG B CA 1
ATOM 4343 C C . ARG B 1 275 ? -16.094 -14.844 7.906 1 64.44 275 ARG B C 1
ATOM 4345 O O . ARG B 1 275 ? -15.852 -15.703 7.051 1 64.44 275 ARG B O 1
ATOM 4352 N N . LYS B 1 276 ? -16.828 -15.312 9 1 51.62 276 LYS B N 1
ATOM 4353 C CA . LYS B 1 276 ? -17.953 -16.25 8.938 1 51.62 276 LYS B CA 1
ATOM 4354 C C . LYS B 1 276 ? -19.172 -15.609 8.281 1 51.62 276 LYS B C 1
ATOM 4356 O O . LYS B 1 276 ? -19.438 -14.422 8.484 1 51.62 276 LYS B O 1
#

Radius of gyration: 23.87 Å; Cα contacts (8 Å, |Δi|>4): 1041; chains: 2; bounding box: 67×79×46 Å

Sequence (552 aa):
MASEKYMRLDPAYRKLQKLRDLVREQKVPSKISDEIDEVLDLMKSRTDYCEGISTHPSKDLQQLMHSTLNHQWQTAVDQGKLTEIPSTLMMSGNLEVQFLRSLASLGNVKRILELGMFTGCTALAFAESIPEDGQVVTCELDPYIADTARSFLDKSGCGEKVEIMKGPAKSSMEVLAQKKQQFDLIFIDADKPSYTTYYKMIWDLGLLAPNGTIVVDNVLFFGDPYTKEGFMGERGEGVTKFNEMVRQDGSVHKIMVPIRDGMFIIRRKTDVDGRKMASEKYMRLDPAYRKLQKLRDLVREQKVPSKISDEIDEVLDLMKSRTDYCEGISTHPSKDLQQLMHSTLNHQWQTAVDQGKLTEIPSTLMMSGNLEVQFLRSLASLGNVKRILELGMFTGCTALAFAESIPEDGQVVTCELDPYIADTARSFLDKSGCGEKVEIMKGPAKSSMEVLAQKKQQFDLIFIDADKPSYTTYYKMIWDLGLLAPNGTIVVDNVLFFGDPYTKEGFMGERGEGVTKFNEMVRQDGSVHKIMVPIRDGMFIIRRKTDVDGRK

Secondary structure (DSSP, 8-state):
-HHHHHHTT-HHHHHHHHHHHHHHHTT--HHHHHHHHHHHHHHHHHHHHHHHHSPPPPHHHHHHHHHHHHS-HHHHHHTTS-SSPPPGGGSPPHHHHHHHHHHHHHTT--EEEEE--TTSHHHHHHHTTS-TT-EEEEEES-HHHHHHHHHHHTTSTTGGGEEEEES-HHHHHHHHHHTT--EEEEEE-S-GGGHHHHHHHHHHTT-EEEEEEEEEE-SSGGGGGGSS--TTHHHHHHHHHHHHHHHH-TTEEEEEE-STT-EEEEEEHHHHTT--/-HHHHHHTT-HHHHHHHHHHHHHHHTT--HHHHHHHHHHHHHHHHHHHHHHHHSPPPPHHHHHHHHHHHTS-HHHHHHTTS-SSPPPGGGSPPHHHHHHHHHHHHHTT--EEEEE--TTSHHHHHHHTTS-TT-EEEEEES-HHHHHHHHHHHTTSTTGGGEEEEES-HHHHHHHHHHTT--EEEEEE-S-GGGHHHHHHHHHHTT-EEEEEEEEEE-SSGGGGGGSS--TTHHHHHHHHHHHHHHHH-TTEEEEEE-STT-EEEEEEHHHHTT--

Organism: Magallana gigas (NCBI:txid29159)